Protein 5X5H (pdb70)

Organism: Corynebacterium glutamicum (strain ATCC 13032 / DSM 20300 / JCM 1318 / BCRC 11384 / CCUG 27702 / LMG 3730 / NBRC 12168 / NCIMB 10025 / NRRL B-2784 / 534) (NCBI:txid196627)

Nearest PDB structures (foldseek):
  5x5h-assembly1_A  TM=1.003E+00  e=2.210E-83  Corynebacterium glutamicum ATCC 13032
  3qhx-assembly1_D  TM=9.881E-01  e=3.222E-62  Mycobacterium ulcerans Agy99
  8sf4-assembly1_A  TM=9.963E-01  e=3.749E-61  Thermobifida fusca
  3qi6-assembly1_A  TM=9.910E-01  e=4.467E-61  Mycobacterium ulcerans Agy99
  3qi6-assembly1_D  TM=9.933E-01  e=1.437E-60  Mycobacterium ulcerans Agy99

Structure (mmCIF, N/CA/C/O backbone):
data_5X5H
#
_entry.id   5X5H
#
_cell.length_a   58.574
_cell.length_b   149.851
_cell.length_c   161.858
_cell.angle_alpha   90.000
_cell.angle_beta   90.000
_cell.angle_gamma   90.000
#
_symmetry.space_group_name_H-M   'F 2 2 2'
#
loop_
_entity.id
_entity.type
_entity.pdbx_description
1 polymer 'Cystathionine beta-lyases/cystathionine gamma-synthases'
2 non-polymer "PYRIDOXAL-5'-PHOSPHATE"
3 non-polymer GLYCEROL
4 non-polymer 'MAGNESIUM ION'
5 water water
#
loop_
_atom_site.group_PDB
_atom_site.id
_atom_site.type_symbol
_atom_site.label_atom_id
_atom_site.label_alt_id
_atom_site.label_comp_id
_atom_site.label_asym_id
_atom_site.label_entity_id
_atom_site.label_seq_id
_atom_site.pdbx_PDB_ins_code
_atom_site.Cartn_x
_atom_site.Cartn_y
_atom_site.Cartn_z
_atom_site.occupancy
_atom_site.B_iso_or_equiv
_atom_site.auth_seq_id
_atom_site.auth_comp_id
_atom_site.auth_asym_id
_atom_site.auth_atom_id
_atom_site.pdbx_PDB_model_num
ATOM 1 N N . PHE A 1 3 ? -6.937 30.339 24.221 1.00 45.46 3 PHE A N 1
ATOM 2 C CA . PHE A 1 3 ? -6.033 30.344 23.029 1.00 42.03 3 PHE A CA 1
ATOM 3 C C . PHE A 1 3 ? -6.210 29.063 22.263 1.00 41.86 3 PHE A C 1
ATOM 4 O O . PHE A 1 3 ? -6.176 27.993 22.876 1.00 43.69 3 PHE A O 1
ATOM 12 N N . ASP A 1 4 ? -6.355 29.132 20.934 1.00 35.25 4 ASP A N 1
ATOM 13 C CA . ASP A 1 4 ? -6.355 27.902 20.131 1.00 41.00 4 ASP A CA 1
ATOM 14 C C . ASP A 1 4 ? -5.071 27.773 19.311 1.00 42.80 4 ASP A C 1
ATOM 15 O O . ASP A 1 4 ? -4.901 28.531 18.380 1.00 33.75 4 ASP A O 1
ATOM 20 N N . PRO A 1 5 ? -4.201 26.782 19.655 1.00 47.63 5 PRO A N 1
ATOM 21 C CA . PRO A 1 5 ? -2.970 26.450 18.905 1.00 48.25 5 PRO A CA 1
ATOM 22 C C . PRO A 1 5 ? -3.173 26.071 17.434 1.00 47.08 5 PRO A C 1
ATOM 23 O O . PRO A 1 5 ? -2.312 26.369 16.588 1.00 45.78 5 PRO A O 1
ATOM 27 N N . ASN A 1 6 ? -4.273 25.385 17.140 1.00 41.66 6 ASN A N 1
ATOM 28 C CA . ASN A 1 6 ? -4.502 24.838 15.799 1.00 43.36 6 ASN A CA 1
ATOM 29 C C . ASN A 1 6 ? -4.829 25.927 14.780 1.00 42.57 6 ASN A C 1
ATOM 30 O O . ASN A 1 6 ? -4.854 25.673 13.548 1.00 38.33 6 ASN A O 1
ATOM 35 N N . THR A 1 7 ? -5.115 27.144 15.243 1.00 32.12 7 THR A N 1
ATOM 36 C CA . THR A 1 7 ? -5.474 28.160 14.288 1.00 30.99 7 THR A CA 1
ATOM 37 C C . THR A 1 7 ? -4.534 29.311 14.303 1.00 30.22 7 THR A C 1
ATOM 38 O O . THR A 1 7 ? -4.844 30.311 13.647 1.00 32.27 7 THR A O 1
ATOM 42 N N . GLN A 1 8 ? -3.448 29.225 15.076 1.00 23.81 8 GLN A N 1
ATOM 43 C CA . GLN A 1 8 ? -2.542 30.432 15.204 1.00 21.92 8 GLN A CA 1
ATOM 44 C C . GLN A 1 8 ? -1.182 29.967 14.891 1.00 18.98 8 GLN A C 1
ATOM 45 O O . GLN A 1 8 ? -0.871 28.777 15.084 1.00 21.18 8 GLN A O 1
ATOM 51 N N . GLY A 1 9 ? -0.337 30.903 14.510 1.00 15.54 9 GLY A N 1
ATOM 52 C CA . GLY A 1 9 ? 1.009 30.589 14.140 1.00 15.79 9 GLY A CA 1
ATOM 53 C C . GLY A 1 9 ? 1.957 30.365 15.324 1.00 14.00 9 GLY A C 1
ATOM 54 O O . GLY A 1 9 ? 1.616 30.588 16.475 1.00 14.98 9 GLY A O 1
ATOM 55 N N . PHE A 1 10 ? 3.128 29.830 15.005 1.00 13.32 10 PHE A N 1
ATOM 56 C CA . PHE A 1 10 ? 4.127 29.464 16.036 1.00 11.77 10 PHE A CA 1
ATOM 57 C C . PHE A 1 10 ? 4.591 30.669 16.841 1.00 12.29 10 PHE A C 1
ATOM 58 O O . PHE A 1 10 ? 4.666 30.551 18.074 1.00 11.73 10 PHE A O 1
ATOM 66 N N . SER A 1 11 ? 4.914 31.783 16.177 1.00 12.30 11 SER A N 1
ATOM 67 C CA . SER A 1 11 ? 5.311 32.985 16.889 1.00 12.31 11 SER A CA 1
ATOM 68 C C . SER A 1 11 ? 4.215 33.550 17.748 1.00 13.15 11 SER A C 1
ATOM 69 O O . SER A 1 11 ? 4.439 33.877 18.968 1.00 14.42 11 SER A O 1
ATOM 72 N N . THR A 1 12 ? 2.976 33.503 17.278 1.00 11.80 12 THR A N 1
ATOM 73 C CA . THR A 1 12 ? 1.823 33.868 18.085 1.00 11.10 12 THR A CA 1
ATOM 74 C C . THR A 1 12 ? 1.681 33.054 19.308 1.00 11.61 12 THR A C 1
ATOM 75 O O . THR A 1 12 ? 1.547 33.555 20.449 1.00 12.34 12 THR A O 1
ATOM 79 N N . ALA A 1 13 ? 1.724 31.720 19.135 1.00 11.26 13 ALA A N 1
ATOM 80 C CA . ALA A 1 13 ? 1.633 30.802 20.266 1.00 10.70 13 ALA A CA 1
ATOM 81 C C . ALA A 1 13 ? 2.713 30.930 21.296 1.00 10.83 13 ALA A C 1
ATOM 82 O O . ALA A 1 13 ? 2.534 30.764 22.526 1.00 11.50 13 ALA A O 1
ATOM 84 N N . SER A 1 14 ? 3.936 31.199 20.799 1.00 10.92 14 SER A N 1
ATOM 85 C CA . SER A 1 14 ? 5.096 31.314 21.701 1.00 11.32 14 SER A CA 1
ATOM 86 C C . SER A 1 14 ? 4.935 32.470 22.686 1.00 12.05 14 SER A C 1
ATOM 87 O O . SER A 1 14 ? 5.514 32.425 23.803 1.00 13.33 14 SER A O 1
ATOM 90 N N . ILE A 1 15 ? 4.132 33.471 22.316 1.00 11.30 15 ILE A N 1
ATOM 91 C CA . ILE A 1 15 ? 3.840 34.633 23.175 1.00 12.47 15 ILE A CA 1
ATOM 92 C C . ILE A 1 15 ? 2.554 34.424 23.910 1.00 13.29 15 ILE A C 1
ATOM 93 O O . ILE A 1 15 ? 2.489 34.857 25.102 1.00 16.45 15 ILE A O 1
ATOM 98 N N . HIS A 1 16 ? 1.525 33.786 23.358 1.00 11.35 16 HIS A N 1
ATOM 99 C CA . HIS A 1 16 ? 0.185 33.869 23.903 1.00 12.89 16 HIS A CA 1
ATOM 100 C C . HIS A 1 16 ? -0.406 32.571 24.332 1.00 13.59 16 HIS A C 1
ATOM 101 O O . HIS A 1 16 ? -1.455 32.580 25.004 1.00 14.43 16 HIS A O 1
ATOM 108 N N . ALA A 1 17 ? 0.233 31.414 24.127 1.00 11.53 17 ALA A N 1
ATOM 109 C CA . ALA A 1 17 ? -0.463 30.135 24.402 1.00 12.60 17 ALA A CA 1
ATOM 110 C C . ALA A 1 17 ? -0.550 29.777 25.872 1.00 14.23 17 ALA A C 1
ATOM 111 O O . ALA A 1 17 ? -1.367 28.911 26.222 1.00 17.25 17 ALA A O 1
ATOM 113 N N . GLY A 1 18 ? 0.307 30.306 26.667 1.00 13.83 18 GLY A N 1
ATOM 114 C CA . GLY A 1 18 ? 0.384 30.012 28.086 1.00 14.21 18 GLY A CA 1
ATOM 115 C C . GLY A 1 18 ? -0.338 30.897 29.055 1.00 13.71 18 GLY A C 1
ATOM 116 O O . GLY A 1 18 ? -0.655 30.440 30.177 1.00 15.12 18 GLY A O 1
ATOM 117 N N . TYR A 1 19 ? -0.518 32.082 28.682 1.00 12.93 19 TYR A N 1
ATOM 118 C CA . TYR A 1 19 ? -1.072 33.146 29.538 1.00 12.34 19 TYR A CA 1
ATOM 119 C C . TYR A 1 19 ? -1.753 34.185 28.696 1.00 12.95 19 TYR A C 1
ATOM 120 O O . TYR A 1 19 ? -1.166 34.674 27.742 1.00 14.45 19 TYR A O 1
ATOM 129 N N . GLU A 1 20 ? -2.964 34.530 29.123 1.00 13.96 20 GLU A N 1
ATOM 130 C CA . GLU A 1 20 ? -3.585 35.754 28.714 1.00 16.71 20 GLU A CA 1
ATOM 131 C C . GLU A 1 20 ? -3.810 36.675 29.916 1.00 13.40 20 GLU A C 1
ATOM 132 O O . GLU A 1 20 ? -4.018 36.145 30.987 1.00 14.52 20 GLU A O 1
ATOM 138 N N . PRO A 1 21 ? -3.759 37.989 29.654 1.00 14.47 21 PRO A N 1
ATOM 139 C CA . PRO A 1 21 ? -3.904 38.924 30.781 1.00 13.83 21 PRO A CA 1
ATOM 140 C C . PRO A 1 21 ? -5.082 38.538 31.638 1.00 15.89 21 PRO A C 1
ATOM 141 O O . PRO A 1 21 ? -6.253 38.356 31.115 1.00 16.18 21 PRO A O 1
ATOM 145 N N . ASP A 1 22 ? -4.843 38.307 32.934 1.00 14.28 22 ASP A N 1
ATOM 146 C CA . ASP A 1 22 ? -5.846 37.660 33.788 1.00 14.83 22 ASP A CA 1
ATOM 147 C C . ASP A 1 22 ? -7.069 38.574 34.064 1.00 13.58 22 ASP A C 1
ATOM 148 O O . ASP A 1 22 ? -7.110 39.754 33.749 1.00 14.51 22 ASP A O 1
ATOM 153 N N . ASP A 1 23 ? -8.036 37.938 34.734 1.00 16.84 23 ASP A N 1
ATOM 154 C CA . ASP A 1 23 ? -9.303 38.604 35.073 1.00 19.48 23 ASP A CA 1
ATOM 155 C C . ASP A 1 23 ? -9.269 39.256 36.451 1.00 21.13 23 ASP A C 1
ATOM 156 O O . ASP A 1 23 ? -10.318 39.689 36.977 1.00 22.12 23 ASP A O 1
ATOM 161 N N . TYR A 1 24 ? -8.099 39.430 37.042 1.00 15.96 24 TYR A N 1
ATOM 162 C CA . TYR A 1 24 ? -7.916 40.043 38.314 1.00 14.71 24 TYR A CA 1
ATOM 163 C C . TYR A 1 24 ? -7.300 41.371 38.061 1.00 13.65 24 TYR A C 1
ATOM 164 O O . TYR A 1 24 ? -8.029 42.370 37.919 1.00 16.84 24 TYR A O 1
ATOM 173 N N . TYR A 1 25 ? -5.952 41.498 37.904 1.00 13.11 25 TYR A N 1
ATOM 174 C CA . TYR A 1 25 ? -5.373 42.757 37.555 1.00 12.51 25 TYR A CA 1
ATOM 175 C C . TYR A 1 25 ? -5.143 43.002 36.068 1.00 12.12 25 TYR A C 1
ATOM 176 O O . TYR A 1 25 ? -4.977 44.113 35.584 1.00 12.95 25 TYR A O 1
ATOM 185 N N . GLY A 1 26 ? -5.031 41.860 35.317 1.00 12.33 26 GLY A N 1
ATOM 186 C CA . GLY A 1 26 ? -4.799 42.016 33.871 1.00 12.77 26 GLY A CA 1
ATOM 187 C C . GLY A 1 26 ? -3.331 42.289 33.469 1.00 11.39 26 GLY A C 1
ATOM 188 O O . GLY A 1 26 ? -3.052 42.890 32.405 1.00 11.71 26 GLY A O 1
ATOM 189 N N . SER A 1 27 ? -2.366 41.916 34.324 1.00 12.15 27 SER A N 1
ATOM 190 C CA . SER A 1 27 ? -0.961 42.126 33.918 1.00 10.56 27 SER A CA 1
ATOM 191 C C . SER A 1 27 ? -0.654 41.551 32.574 1.00 10.71 27 SER A C 1
ATOM 192 O O . SER A 1 27 ? -1.101 40.401 32.274 1.00 10.65 27 SER A O 1
ATOM 195 N N . ILE A 1 28 ? 0.145 42.261 31.759 1.00 10.68 28 ILE A N 1
ATOM 196 C CA . ILE A 1 28 ? 0.436 41.740 30.444 1.00 10.18 28 ILE A CA 1
ATOM 197 C C . ILE A 1 28 ? 1.191 40.416 30.434 1.00 12.19 28 ILE A C 1
ATOM 198 O O . ILE A 1 28 ? 0.939 39.598 29.560 1.00 12.91 28 ILE A O 1
ATOM 203 N N . ASN A 1 29 ? 2.003 40.180 31.430 1.00 10.98 29 ASN A N 1
ATOM 204 C CA . ASN A 1 29 ? 2.761 38.954 31.560 1.00 11.34 29 ASN A CA 1
ATOM 205 C C . ASN A 1 29 ? 2.318 38.120 32.719 1.00 10.52 29 ASN A C 1
ATOM 206 O O . ASN A 1 29 ? 1.708 38.686 33.690 1.00 10.30 29 ASN A O 1
ATOM 211 N N . THR A 1 30 ? 2.549 36.789 32.693 1.00 11.89 30 THR A N 1
ATOM 212 C CA . THR A 1 30 ? 2.198 35.983 33.844 1.00 12.21 30 THR A CA 1
ATOM 213 C C . THR A 1 30 ? 2.880 36.514 35.114 1.00 12.56 30 THR A C 1
ATOM 214 O O . THR A 1 30 ? 4.107 36.704 35.072 1.00 12.46 30 THR A O 1
ATOM 218 N N . PRO A 1 31 ? 2.176 36.741 36.156 1.00 11.88 31 PRO A N 1
ATOM 219 C CA . PRO A 1 31 ? 2.824 37.069 37.448 1.00 12.11 31 PRO A CA 1
ATOM 220 C C . PRO A 1 31 ? 3.753 35.925 37.870 1.00 11.17 31 PRO A C 1
ATOM 221 O O . PRO A 1 31 ? 3.539 34.755 37.460 1.00 11.79 31 PRO A O 1
ATOM 225 N N . ILE A 1 32 ? 4.761 36.263 38.670 1.00 10.29 32 ILE A N 1
ATOM 226 C CA . ILE A 1 32 ? 5.693 35.336 39.270 1.00 10.82 32 ILE A CA 1
ATOM 227 C C . ILE A 1 32 ? 5.124 34.953 40.621 1.00 10.00 32 ILE A C 1
ATOM 228 O O . ILE A 1 32 ? 5.161 35.826 41.560 1.00 11.43 32 ILE A O 1
ATOM 233 N N . TYR A 1 33 ? 4.521 33.773 40.766 1.00 9.94 33 TYR A N 1
ATOM 234 C CA . TYR A 1 33 ? 3.909 33.410 42.029 1.00 9.57 33 TYR A CA 1
ATOM 235 C C . TYR A 1 33 ? 4.909 32.714 42.940 1.00 9.80 33 TYR A C 1
ATOM 236 O O . TYR A 1 33 ? 4.924 31.514 43.121 1.00 10.61 33 TYR A O 1
ATOM 245 N N . ALA A 1 34 ? 5.773 33.535 43.517 1.00 10.43 34 ALA A N 1
ATOM 246 C CA . ALA A 1 34 ? 6.766 33.067 44.487 1.00 10.87 34 ALA A CA 1
ATOM 247 C C . ALA A 1 34 ? 6.238 32.846 45.876 1.00 10.32 34 ALA A C 1
ATOM 248 O O . ALA A 1 34 ? 6.381 33.655 46.796 1.00 11.49 34 ALA A O 1
ATOM 250 N N . SER A 1 35 ? 5.481 31.754 45.914 1.00 10.77 35 SER A N 1
ATOM 251 C CA . SER A 1 35 ? 4.741 31.298 47.060 1.00 10.36 35 SER A CA 1
ATOM 252 C C . SER A 1 35 ? 4.823 29.835 47.071 1.00 11.69 35 SER A C 1
ATOM 253 O O . SER A 1 35 ? 4.593 29.198 45.989 1.00 13.14 35 SER A O 1
ATOM 256 N N . THR A 1 36 ? 5.058 29.186 48.197 1.00 10.66 36 THR A N 1
ATOM 257 C CA . THR A 1 36 ? 5.059 27.707 48.248 1.00 10.26 36 THR A CA 1
ATOM 258 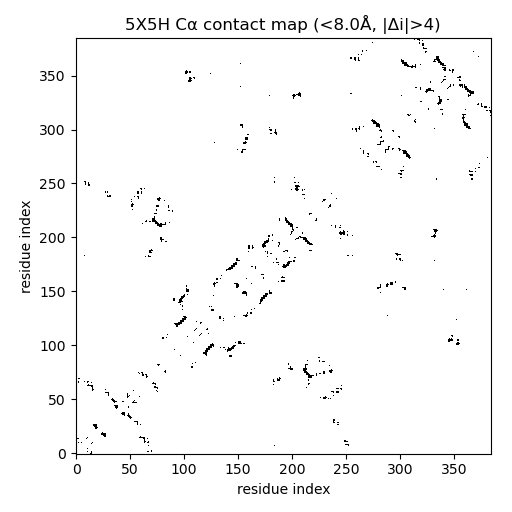C C . THR A 1 36 ? 3.658 27.181 48.442 1.00 11.62 36 THR A C 1
ATOM 259 O O . THR A 1 36 ? 3.439 25.976 48.206 1.00 13.07 36 THR A O 1
ATOM 263 N N . THR A 1 37 ? 2.738 28.003 48.949 1.00 10.45 37 THR A N 1
ATOM 264 C CA . THR A 1 37 ? 1.394 27.533 49.320 1.00 11.25 37 THR A CA 1
ATOM 265 C C . THR A 1 37 ? 0.389 28.588 48.992 1.00 12.10 37 THR A C 1
ATOM 266 O O . THR A 1 37 ? 0.682 29.788 48.729 1.00 11.84 37 THR A O 1
ATOM 270 N N . PHE A 1 38 ? -0.873 28.121 49.000 1.00 11.79 38 PHE A N 1
ATOM 271 C CA . PHE A 1 38 ? -2.023 28.920 48.610 1.00 11.95 38 PHE A CA 1
ATOM 272 C C . PHE A 1 38 ? -3.151 28.736 49.612 1.00 12.25 38 PHE A C 1
ATOM 273 O O . PHE A 1 38 ? -3.387 27.605 50.083 1.00 14.40 38 PHE A O 1
ATOM 281 N N . ALA A 1 39 ? -3.773 29.827 49.998 1.00 12.45 39 ALA A N 1
ATOM 282 C CA . ALA A 1 39 ? -4.851 29.750 50.951 1.00 12.12 39 ALA A CA 1
ATOM 283 C C . ALA A 1 39 ? -5.987 28.907 50.322 1.00 13.80 39 ALA A C 1
ATOM 284 O O . ALA A 1 39 ? -6.297 29.037 49.147 1.00 13.86 39 ALA A O 1
ATOM 286 N N . GLN A 1 40 ? -6.659 28.100 51.176 1.00 13.51 40 GLN A N 1
ATOM 287 C CA . GLN A 1 40 ? -7.864 27.358 50.775 1.00 13.79 40 GLN A CA 1
ATOM 288 C C . GLN A 1 40 ? -9.084 27.980 51.357 1.00 15.96 40 GLN A C 1
ATOM 289 O O . GLN A 1 40 ? -9.026 28.587 52.418 1.00 18.70 40 GLN A O 1
ATOM 295 N N . ASN A 1 41 ? -10.218 27.720 50.741 1.00 16.85 41 ASN A N 1
ATOM 296 C CA . ASN A 1 41 ? -11.476 28.292 51.247 1.00 20.99 41 ASN A CA 1
ATOM 297 C C . ASN A 1 41 ? -12.039 27.361 52.353 1.00 18.34 41 ASN A C 1
ATOM 298 O O . ASN A 1 41 ? -12.739 27.892 53.226 1.00 23.92 41 ASN A O 1
ATOM 303 N N . ALA A 1 42 ? -11.756 26.092 52.376 1.00 19.48 42 ALA A N 1
ATOM 304 C CA . ALA A 1 42 ? -12.056 25.138 53.450 1.00 19.19 42 ALA A CA 1
ATOM 305 C C . ALA A 1 42 ? -11.111 23.967 53.292 1.00 20.06 42 ALA A C 1
ATOM 306 O O . ALA A 1 42 ? -10.408 23.932 52.248 1.00 20.49 42 ALA A O 1
ATOM 308 N N . PRO A 1 43 ? -10.982 22.993 54.200 1.00 19.06 43 PRO A N 1
ATOM 309 C CA . PRO A 1 43 ? -10.028 22.004 54.067 1.00 22.83 43 PRO A CA 1
ATOM 310 C C . PRO A 1 43 ? -10.172 21.224 52.781 1.00 25.05 43 PRO A C 1
ATOM 311 O O . PRO A 1 43 ? -11.237 20.634 52.559 1.00 23.12 43 PRO A O 1
ATOM 315 N N . ASN A 1 44 ? -9.084 21.168 52.024 1.00 23.00 44 ASN A N 1
ATOM 316 C CA . ASN A 1 44 ? -8.980 20.592 50.682 1.00 24.08 44 ASN A CA 1
ATOM 317 C C . ASN A 1 44 ? -10.047 21.103 49.692 1.00 23.60 44 ASN A C 1
ATOM 318 O O . ASN A 1 44 ? -10.465 20.379 48.779 1.00 28.22 44 ASN A O 1
ATOM 323 N N . GLU A 1 45 ? -10.510 22.328 49.818 1.00 21.76 45 GLU A N 1
ATOM 324 C CA . GLU A 1 45 ? -11.321 23.093 48.861 1.00 23.02 45 GLU A CA 1
ATOM 325 C C . GLU A 1 45 ? -10.479 24.317 48.379 1.00 21.26 45 GLU A C 1
ATOM 326 O O . GLU A 1 45 ? -10.433 25.367 48.990 1.00 20.56 45 GLU A O 1
ATOM 332 N N . LEU A 1 46 ? -9.896 24.113 47.193 1.00 17.70 46 LEU A N 1
ATOM 333 C CA . LEU A 1 46 ? -8.920 25.053 46.689 1.00 16.69 46 LEU A CA 1
ATOM 334 C C . LEU A 1 46 ? -9.571 26.278 46.176 1.00 18.93 46 LEU A C 1
ATOM 335 O O . LEU A 1 46 ? -10.681 26.311 45.614 1.00 20.06 46 LEU A O 1
ATOM 340 N N . ARG A 1 47 ? -8.905 27.410 46.233 1.00 16.65 47 ARG A N 1
ATOM 341 C CA . ARG A 1 47 ? -9.453 28.661 45.763 1.00 18.36 47 ARG A CA 1
ATOM 342 C C . ARG A 1 47 ? -9.586 28.716 44.218 1.00 17.46 47 ARG A C 1
ATOM 343 O O . ARG A 1 47 ? -10.629 29.125 43.673 1.00 20.92 47 ARG A O 1
ATOM 351 N N . LYS A 1 48 ? -8.506 28.314 43.531 1.00 17.11 48 LYS A N 1
ATOM 352 C CA . LYS A 1 48 ? -8.516 28.326 42.064 1.00 16.39 48 LYS A CA 1
ATOM 353 C C . LYS A 1 48 ? -7.493 27.268 41.527 1.00 14.94 48 LYS A C 1
ATOM 354 O O . LYS A 1 48 ? -6.662 27.588 40.673 1.00 18.45 48 LYS A O 1
ATOM 360 N N . GLY A 1 49 ? -7.576 26.066 42.068 1.00 15.42 49 GLY A N 1
ATOM 361 C CA . GLY A 1 49 ? -6.816 24.963 41.584 1.00 14.99 49 GLY A CA 1
ATOM 362 C C . GLY A 1 49 ? -5.474 24.695 42.085 1.00 15.91 49 GLY A C 1
ATOM 363 O O . GLY A 1 49 ? -4.882 23.720 41.620 1.00 17.60 49 GLY A O 1
ATOM 364 N N . TYR A 1 50 ? -4.967 25.607 42.935 1.00 15.88 50 TYR A N 1
ATOM 365 C CA . TYR A 1 50 ? -3.592 25.467 43.412 1.00 15.35 50 TYR A CA 1
ATOM 366 C C . TYR A 1 50 ? -3.556 25.313 44.914 1.00 15.11 50 TYR A C 1
ATOM 367 O O . TYR A 1 50 ? -4.400 25.933 45.598 1.00 15.44 50 TYR A O 1
ATOM 376 N N . GLU A 1 51 ? -2.607 24.553 45.430 1.00 13.29 51 GLU A N 1
ATOM 377 C CA . GLU A 1 51 ? -2.454 24.234 46.841 1.00 15.50 51 GLU A CA 1
ATOM 378 C C . GLU A 1 51 ? -1.010 24.371 47.317 1.00 14.16 51 GLU A C 1
ATOM 379 O O . GLU A 1 51 ? -0.783 24.809 48.466 1.00 13.79 51 GLU A O 1
ATOM 385 N N . TYR A 1 52 ? -0.026 23.801 46.570 1.00 14.01 52 TYR A N 1
ATOM 386 C CA . TYR A 1 52 ? 1.325 23.706 47.102 1.00 14.38 52 TYR A CA 1
ATOM 387 C C . TYR A 1 52 ? 2.194 23.660 45.859 1.00 14.11 52 TYR A C 1
ATOM 388 O O . TYR A 1 52 ? 1.920 22.883 44.932 1.00 14.38 52 TYR A O 1
ATOM 397 N N . THR A 1 53 ? 3.265 24.496 45.773 1.00 11.51 53 THR A N 1
ATOM 398 C CA . THR A 1 53 ? 3.972 24.662 44.490 1.00 12.23 53 THR A CA 1
ATOM 399 C C . THR A 1 53 ? 4.601 23.394 43.942 1.00 13.06 53 THR A C 1
ATOM 400 O O . THR A 1 53 ? 4.605 23.220 42.752 1.00 13.33 53 THR A O 1
ATOM 404 N N . ARG A 1 54 ? 5.070 22.479 44.788 1.00 14.04 54 ARG A N 1
ATOM 405 C CA . ARG A 1 54 ? 5.585 21.217 44.246 1.00 13.98 54 ARG A CA 1
ATOM 406 C C . ARG A 1 54 ? 4.527 20.417 43.517 1.00 16.69 54 ARG A C 1
ATOM 407 O O . ARG A 1 54 ? 4.812 19.728 42.522 1.00 16.41 54 ARG A O 1
ATOM 415 N N . VAL A 1 55 ? 3.256 20.544 43.887 1.00 14.91 55 VAL A N 1
ATOM 416 C CA . VAL A 1 55 ? 2.144 19.904 43.170 1.00 17.17 55 VAL A CA 1
ATOM 417 C C . VAL A 1 55 ? 1.583 20.676 42.012 1.00 18.75 55 VAL A C 1
ATOM 418 O O . VAL A 1 55 ? 0.816 20.165 41.186 1.00 25.88 55 VAL A O 1
ATOM 422 N N . GLY A 1 56 ? 1.813 21.990 41.945 1.00 13.59 56 GLY A N 1
ATOM 423 C CA . GLY A 1 56 ? 1.383 22.859 40.873 1.00 14.65 56 GLY A CA 1
ATOM 424 C C . GLY A 1 56 ? 1.557 24.313 41.194 1.00 14.00 56 GLY A C 1
ATOM 425 O O . GLY A 1 56 ? 1.261 24.704 42.339 1.00 13.12 56 GLY A O 1
ATOM 426 N N . ASN A 1 57 ? 1.941 25.151 40.212 1.00 12.62 57 ASN A N 1
ATOM 427 C CA . ASN A 1 57 ? 1.958 26.625 40.400 1.00 11.43 57 ASN A CA 1
ATOM 428 C C . ASN A 1 57 ? 1.599 27.264 39.105 1.00 12.27 57 ASN A C 1
ATOM 429 O O . ASN A 1 57 ? 2.131 26.833 38.046 1.00 11.87 57 ASN A O 1
ATOM 434 N N . PRO A 1 58 ? 0.845 28.363 39.070 1.00 11.93 58 PRO A N 1
ATOM 435 C CA . PRO A 1 58 ? 0.420 28.957 37.803 1.00 12.92 58 PRO A CA 1
ATOM 436 C C . PRO A 1 58 ? 1.529 29.422 36.900 1.00 12.01 58 PRO A C 1
ATOM 437 O O . PRO A 1 58 ? 1.385 29.470 35.654 1.00 13.27 58 PRO A O 1
ATOM 441 N N . THR A 1 59 ? 2.618 29.933 37.471 1.00 10.58 59 THR A N 1
ATOM 442 C CA . THR A 1 59 ? 3.732 30.446 36.671 1.00 10.48 59 THR A CA 1
ATOM 443 C C . THR A 1 59 ? 4.396 29.299 35.912 1.00 11.20 59 THR A C 1
ATOM 444 O O . THR A 1 59 ? 4.719 29.437 34.742 1.00 10.95 59 THR A O 1
ATOM 448 N N . ILE A 1 60 ? 4.486 28.152 36.546 1.00 10.35 60 ILE A N 1
ATOM 449 C CA . ILE A 1 60 ? 5.069 26.922 35.906 1.00 10.76 60 ILE A CA 1
ATOM 450 C C . ILE A 1 60 ? 4.082 26.401 34.887 1.00 11.57 60 ILE A C 1
ATOM 451 O O . ILE A 1 60 ? 4.463 26.071 33.733 1.00 11.64 60 ILE A O 1
ATOM 456 N N . VAL A 1 61 ? 2.810 26.341 35.191 1.00 12.87 61 VAL A N 1
ATOM 457 C CA . VAL A 1 61 ? 1.792 25.826 34.243 1.00 11.92 61 VAL A CA 1
ATOM 458 C C . VAL A 1 61 ? 1.730 26.692 32.999 1.00 13.60 61 VAL A C 1
ATOM 459 O O . VAL A 1 61 ? 1.587 26.178 31.877 1.00 12.73 61 VAL A O 1
ATOM 463 N N . ALA A 1 62 ? 1.952 27.997 33.107 1.00 11.41 62 ALA A N 1
ATOM 464 C CA . ALA A 1 62 ? 2.010 28.861 31.909 1.00 11.38 62 ALA A CA 1
ATOM 465 C C . ALA A 1 62 ? 3.073 28.408 30.934 1.00 11.11 62 ALA A C 1
ATOM 466 O O . ALA A 1 62 ? 2.842 28.304 29.704 1.00 11.86 62 ALA A O 1
ATOM 468 N N . LEU A 1 63 ? 4.252 28.131 31.466 1.00 10.75 63 LEU A N 1
ATOM 469 C CA . LEU A 1 63 ? 5.342 27.584 30.635 1.00 11.74 63 LEU A CA 1
ATOM 470 C C . LEU A 1 63 ? 5.007 26.257 29.972 1.00 11.60 63 LEU A C 1
ATOM 471 O O . LEU A 1 63 ? 5.163 26.086 28.729 1.00 10.88 63 LEU A O 1
ATOM 476 N N . GLU A 1 64 ? 4.493 25.357 30.779 1.00 10.97 64 GLU A N 1
ATOM 477 C CA . GLU A 1 64 ? 4.093 24.023 30.321 1.00 11.50 64 GLU A CA 1
ATOM 478 C C . GLU A 1 64 ? 3.123 24.064 29.198 1.00 12.32 64 GLU A C 1
ATOM 479 O O . GLU A 1 64 ? 3.250 23.404 28.132 1.00 12.80 64 GLU A O 1
ATOM 485 N N . GLN A 1 65 ? 2.107 24.922 29.305 1.00 11.76 65 GLN A N 1
ATOM 486 C CA . GLN A 1 65 ? 1.069 25.034 28.293 1.00 11.88 65 GLN A CA 1
ATOM 487 C C . GLN A 1 65 ? 1.585 25.629 27.028 1.00 12.53 65 GLN A C 1
ATOM 488 O O . GLN A 1 65 ? 1.132 25.324 25.927 1.00 13.11 65 GLN A O 1
ATOM 494 N N . THR A 1 66 ? 2.560 26.534 27.107 1.00 10.49 66 THR A N 1
ATOM 495 C CA . THR A 1 66 ? 3.150 27.185 25.984 1.00 12.32 66 THR A CA 1
ATOM 496 C C . THR A 1 66 ? 3.920 26.127 25.177 1.00 12.44 66 THR A C 1
ATOM 497 O O . THR A 1 66 ? 3.754 25.985 23.979 1.00 11.99 66 THR A O 1
ATOM 501 N N . VAL A 1 67 ? 4.875 25.435 25.793 1.00 11.67 67 VAL A N 1
ATOM 502 C CA . VAL A 1 67 ? 5.636 24.433 25.048 1.00 11.44 67 VAL A CA 1
ATOM 503 C C . VAL A 1 67 ? 4.739 23.297 24.488 1.00 12.30 67 VAL A C 1
ATOM 504 O O . VAL A 1 67 ? 4.961 22.844 23.344 1.00 12.70 67 VAL A O 1
ATOM 508 N N . ALA A 1 68 ? 3.760 22.882 25.260 1.00 11.20 68 ALA A N 1
ATOM 509 C CA . ALA A 1 68 ? 2.819 21.891 24.749 1.00 12.56 68 ALA A CA 1
ATOM 510 C C . ALA A 1 68 ? 2.216 22.435 23.435 1.00 13.71 68 ALA A C 1
ATOM 511 O O . ALA A 1 68 ? 2.174 21.703 22.373 1.00 13.48 68 ALA A O 1
ATOM 513 N N . ALA A 1 69 ? 1.710 23.656 23.401 1.00 11.66 69 ALA A N 1
ATOM 514 C CA . ALA A 1 69 ? 1.065 24.182 22.205 1.00 11.85 69 ALA A CA 1
ATOM 515 C C . ALA A 1 69 ? 2.020 24.190 21.055 1.00 11.52 69 ALA A C 1
ATOM 516 O O . ALA A 1 69 ? 1.654 23.859 19.885 1.00 13.60 69 ALA A O 1
ATOM 518 N N . LEU A 1 70 ? 3.310 24.524 21.267 1.00 11.30 70 LEU A N 1
ATOM 519 C CA . LEU A 1 70 ? 4.326 24.637 20.187 1.00 11.70 70 LEU A CA 1
ATOM 520 C C . LEU A 1 70 ? 4.649 23.261 19.613 1.00 12.17 70 LEU A C 1
ATOM 521 O O . LEU A 1 70 ? 5.161 23.276 18.481 1.00 14.38 70 LEU A O 1
ATOM 526 N N . GLU A 1 71 ? 4.391 22.193 20.346 1.00 12.49 71 GLU A N 1
ATOM 527 C CA . GLU A 1 71 ? 4.612 20.801 19.868 1.00 12.70 71 GLU A CA 1
ATOM 528 C C . GLU A 1 71 ? 3.388 20.140 19.312 1.00 13.77 71 GLU A C 1
ATOM 529 O O . GLU A 1 71 ? 3.428 18.987 18.948 1.00 15.65 71 GLU A O 1
ATOM 535 N N . GLY A 1 72 ? 2.271 20.873 19.291 1.00 13.27 72 GLY A N 1
ATOM 536 C CA . GLY A 1 72 ? 1.040 20.228 18.896 1.00 15.85 72 GLY A CA 1
ATOM 537 C C . GLY A 1 72 ? 0.521 19.244 19.889 1.00 16.75 72 GLY A C 1
ATOM 538 O O . GLY A 1 72 ? -0.093 18.176 19.577 1.00 18.60 72 GLY A O 1
ATOM 539 N N . ALA A 1 73 ? 0.809 19.449 21.184 1.00 14.57 73 ALA A N 1
ATOM 540 C CA . ALA A 1 73 ? 0.517 18.597 22.290 1.00 14.54 73 ALA A CA 1
ATOM 541 C C . ALA A 1 73 ? -0.610 19.141 23.178 1.00 14.41 73 ALA A C 1
ATOM 542 O O . ALA A 1 73 ? -0.586 20.381 23.432 1.00 15.97 73 ALA A O 1
ATOM 544 N N . LYS A 1 74 ? -1.468 18.311 23.697 1.00 17.22 74 LYS A N 1
ATOM 545 C CA . LYS A 1 74 ? -2.442 18.768 24.699 1.00 16.42 74 LYS A CA 1
ATOM 546 C C . LYS A 1 74 ? -1.795 18.961 26.062 1.00 15.52 74 LYS A C 1
ATOM 547 O O . LYS A 1 74 ? -2.193 19.842 26.836 1.00 18.51 74 LYS A O 1
ATOM 553 N N . TYR A 1 75 ? -0.705 18.248 26.330 1.00 13.78 75 TYR A N 1
ATOM 554 C CA . TYR A 1 75 ? -0.163 18.181 27.737 1.00 13.68 75 TYR A CA 1
ATOM 555 C C . TYR A 1 75 ? 1.328 18.444 27.748 1.00 13.83 75 TYR A C 1
ATOM 556 O O . TYR A 1 75 ? 2.101 17.977 26.875 1.00 14.06 75 TYR A O 1
ATOM 565 N N . GLY A 1 76 ? 1.772 19.081 28.814 1.00 13.00 76 GLY A N 1
ATOM 566 C CA . GLY A 1 76 ? 3.128 19.393 29.081 1.00 12.96 76 GLY A CA 1
ATOM 567 C C . GLY A 1 76 ? 3.427 19.458 30.547 1.00 11.96 76 GLY A C 1
ATOM 568 O O . GLY A 1 76 ? 2.628 19.952 31.328 1.00 11.99 76 GLY A O 1
ATOM 569 N N . ARG A 1 77 ? 4.618 19.002 30.988 1.00 11.44 77 ARG A N 1
ATOM 570 C CA . ARG A 1 77 ? 5.031 19.128 32.364 1.00 11.07 77 ARG A CA 1
ATOM 571 C C . ARG A 1 77 ? 6.499 19.462 32.446 1.00 12.65 77 ARG A C 1
ATOM 572 O O . ARG A 1 77 ? 7.306 18.871 31.675 1.00 12.10 77 ARG A O 1
ATOM 580 N N . ALA A 1 78 ? 6.867 20.408 33.319 1.00 10.66 78 ALA A N 1
ATOM 581 C CA . ALA A 1 78 ? 8.202 20.941 33.466 1.00 11.68 78 ALA A CA 1
ATOM 582 C C . ALA A 1 78 ? 8.896 20.418 34.653 1.00 10.63 78 ALA A C 1
ATOM 583 O O . ALA A 1 78 ? 8.368 20.044 35.693 1.00 11.54 78 ALA A O 1
ATOM 585 N N . PHE A 1 79 ? 10.236 20.367 34.522 1.00 10.68 79 PHE A N 1
ATOM 586 C CA . PHE A 1 79 ? 11.140 19.788 35.464 1.00 10.62 79 PHE A CA 1
ATOM 587 C C . PHE A 1 79 ? 12.399 20.677 35.657 1.00 10.46 79 PHE A C 1
ATOM 588 O O . PHE A 1 79 ? 12.674 21.519 34.807 1.00 11.75 79 PHE A O 1
ATOM 596 N N . SER A 1 80 ? 13.181 20.360 36.704 1.00 10.84 80 SER A N 1
ATOM 597 C CA . SER A 1 80 ? 14.311 21.163 37.067 1.00 11.90 80 SER A CA 1
ATOM 598 C C . SER A 1 80 ? 15.440 21.152 36.002 1.00 12.36 80 SER A C 1
ATOM 599 O O . SER A 1 80 ? 16.308 22.035 36.062 1.00 11.95 80 SER A O 1
ATOM 602 N N . SER A 1 81 ? 15.504 20.126 35.137 1.00 10.77 81 SER A N 1
ATOM 603 C CA . SER A 1 81 ? 16.572 20.021 34.127 1.00 10.26 81 SER A CA 1
ATOM 604 C C . SER A 1 81 ? 16.057 19.051 33.102 1.00 10.28 81 SER A C 1
ATOM 605 O O . SER A 1 81 ? 15.134 18.270 33.298 1.00 10.90 81 SER A O 1
ATOM 608 N N . GLY A 1 82 ? 16.720 19.065 31.951 1.00 9.84 82 GLY A N 1
ATOM 609 C CA . GLY A 1 82 ? 16.527 18.032 30.909 1.00 10.36 82 GLY A CA 1
ATOM 610 C C . GLY A 1 82 ? 16.801 16.635 31.452 1.00 10.24 82 GLY A C 1
ATOM 611 O O . GLY A 1 82 ? 16.002 15.680 31.207 1.00 11.16 82 GLY A O 1
ATOM 612 N N . MET A 1 83 ? 17.879 16.479 32.202 1.00 10.71 83 MET A N 1
ATOM 613 C CA . MET A 1 83 ? 18.145 15.219 32.829 1.00 10.70 83 MET A CA 1
ATOM 614 C C . MET A 1 83 ? 17.114 14.756 33.761 1.00 12.66 83 MET A C 1
ATOM 615 O O . MET A 1 83 ? 16.742 13.577 33.818 1.00 11.61 83 MET A O 1
ATOM 620 N N . ALA A 1 84 ? 16.542 15.651 34.573 1.00 11.32 84 ALA A N 1
ATOM 621 C CA . ALA A 1 84 ? 15.514 15.193 35.529 1.00 9.98 84 ALA A CA 1
ATOM 622 C C . ALA A 1 84 ? 14.263 14.812 34.825 1.00 10.80 84 ALA A C 1
ATOM 623 O O . ALA A 1 84 ? 13.539 13.861 35.218 1.00 11.54 84 ALA A O 1
ATOM 625 N N . ALA A 1 85 ? 13.915 15.518 33.735 1.00 10.73 85 ALA A N 1
ATOM 626 C CA . ALA A 1 85 ? 12.759 15.175 32.895 1.00 10.66 85 ALA A CA 1
ATOM 627 C C . ALA A 1 85 ? 12.963 13.767 32.304 1.00 11.03 85 ALA A C 1
ATOM 628 O O . ALA A 1 85 ? 12.042 12.963 32.202 1.00 12.80 85 ALA A O 1
ATOM 630 N N . THR A 1 86 ? 14.199 13.492 31.845 1.00 10.76 86 THR A N 1
ATOM 631 C CA . THR A 1 86 ? 14.540 12.165 31.244 1.00 11.55 86 THR A CA 1
ATOM 632 C C . THR A 1 86 ? 14.365 11.113 32.337 1.00 12.40 86 THR A C 1
ATOM 633 O O . THR A 1 86 ? 13.751 10.055 32.088 1.00 12.76 86 THR A O 1
ATOM 637 N N . ASP A 1 87 ? 14.886 11.336 33.516 1.00 11.67 87 ASP A N 1
ATOM 638 C CA . ASP A 1 87 ? 14.770 10.381 34.590 1.00 11.68 87 ASP A CA 1
ATOM 639 C C . ASP A 1 87 ? 13.335 10.063 34.939 1.00 12.47 87 ASP A C 1
AT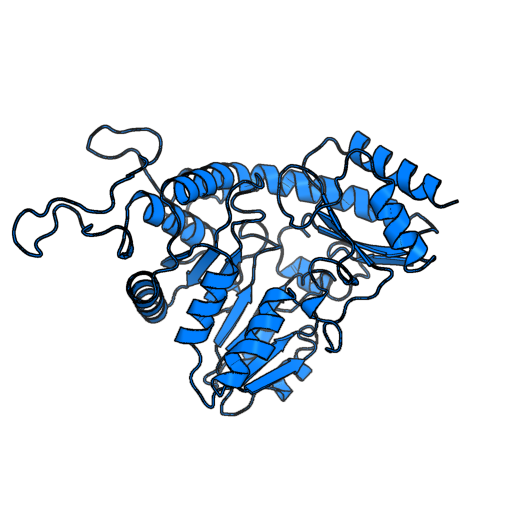OM 640 O O . ASP A 1 87 ? 12.941 8.900 35.099 1.00 12.83 87 ASP A O 1
ATOM 645 N N . ILE A 1 88 ? 12.504 11.075 35.035 1.00 11.61 88 ILE A N 1
ATOM 646 C CA . ILE A 1 88 ? 11.070 10.870 35.312 1.00 11.85 88 ILE A CA 1
ATOM 647 C C . ILE A 1 88 ? 10.431 10.096 34.196 1.00 12.72 88 ILE A C 1
ATOM 648 O O . ILE A 1 88 ? 9.663 9.136 34.488 1.00 13.32 88 ILE A O 1
ATOM 653 N N . LEU A 1 89 ? 10.688 10.408 32.923 1.00 12.57 89 LEU A N 1
ATOM 654 C CA . LEU A 1 89 ? 10.045 9.680 31.851 1.00 14.86 89 LEU A CA 1
ATOM 655 C C . LEU A 1 89 ? 10.503 8.236 31.881 1.00 14.42 89 LEU A C 1
ATOM 656 O O . LEU A 1 89 ? 9.688 7.281 31.730 1.00 15.65 89 LEU A O 1
ATOM 661 N N . PHE A 1 90 ? 11.758 7.943 32.155 1.00 13.65 90 PHE A N 1
ATOM 662 C CA . PHE A 1 90 ? 12.288 6.615 32.276 1.00 14.20 90 PHE A CA 1
ATOM 663 C C . PHE A 1 90 ? 11.500 5.853 33.365 1.00 14.68 90 PHE A C 1
ATOM 664 O O . PHE A 1 90 ? 11.166 4.650 33.240 1.00 16.20 90 PHE A O 1
ATOM 672 N N . ARG A 1 91 ? 11.274 6.486 34.526 1.00 13.03 91 ARG A N 1
ATOM 673 C CA . ARG A 1 91 ? 10.647 5.839 35.666 1.00 14.22 91 ARG A CA 1
ATOM 674 C C . ARG A 1 91 ? 9.223 5.578 35.424 1.00 15.15 91 ARG A C 1
ATOM 675 O O . ARG A 1 91 ? 8.702 4.686 36.121 1.00 17.29 91 ARG A O 1
ATOM 683 N N . ILE A 1 92 ? 8.561 6.327 34.594 1.00 13.52 92 ILE A N 1
ATOM 684 C CA . ILE A 1 92 ? 7.159 6.081 34.234 1.00 14.01 92 ILE A CA 1
ATOM 685 C C . ILE A 1 92 ? 7.069 4.880 33.262 1.00 16.58 92 ILE A C 1
ATOM 686 O O . ILE A 1 92 ? 6.267 3.973 33.418 1.00 16.27 92 ILE A O 1
ATOM 691 N N . ILE A 1 93 ? 7.931 4.873 32.249 1.00 13.44 93 ILE A N 1
ATOM 692 C CA . ILE A 1 93 ? 7.802 3.934 31.139 1.00 13.73 93 ILE A CA 1
ATOM 693 C C . ILE A 1 93 ? 8.421 2.601 31.519 1.00 15.51 93 ILE A C 1
ATOM 694 O O . ILE A 1 93 ? 7.901 1.564 31.004 1.00 16.40 93 ILE A O 1
ATOM 699 N N . LEU A 1 94 ? 9.452 2.564 32.298 1.00 13.95 94 LEU A N 1
ATOM 700 C CA . LEU A 1 94 ? 10.236 1.338 32.559 1.00 14.07 94 LEU A CA 1
ATOM 701 C C . LEU A 1 94 ? 9.993 0.909 34.012 1.00 15.80 94 LEU A C 1
ATOM 702 O O . LEU A 1 94 ? 9.706 1.734 34.939 1.00 16.22 94 LEU A O 1
ATOM 707 N N . LYS A 1 95 ? 10.185 -0.388 34.226 1.00 15.80 95 LYS A N 1
ATOM 708 C CA . LYS A 1 95 ? 10.339 -1.060 35.509 1.00 15.49 95 LYS A CA 1
ATOM 709 C C . LYS A 1 95 ? 11.401 -2.117 35.444 1.00 17.37 95 LYS A C 1
ATOM 710 O O . LYS A 1 95 ? 11.844 -2.422 34.310 1.00 17.22 95 LYS A O 1
ATOM 716 N N . PRO A 1 96 ? 11.844 -2.673 36.573 1.00 18.11 96 PRO A N 1
ATOM 717 C CA . PRO A 1 96 ? 12.795 -3.825 36.488 1.00 18.31 96 PRO A CA 1
ATOM 718 C C . PRO A 1 96 ? 12.295 -4.903 35.519 1.00 17.35 96 PRO A C 1
ATOM 719 O O . PRO A 1 96 ? 11.107 -5.177 35.412 1.00 19.09 96 PRO A O 1
ATOM 723 N N . GLY A 1 97 ? 13.279 -5.341 34.723 1.00 16.41 97 GLY A N 1
ATOM 724 C CA . GLY A 1 97 ? 12.972 -6.337 33.713 1.00 18.97 97 GLY A CA 1
ATOM 725 C C . GLY A 1 97 ? 12.646 -5.809 32.335 1.00 18.90 97 GLY A C 1
ATOM 726 O O . GLY A 1 97 ? 12.424 -6.594 31.383 1.00 21.51 97 GLY A O 1
ATOM 727 N N . ASP A 1 98 ? 12.428 -4.505 32.142 1.00 16.21 98 ASP A N 1
ATOM 728 C CA . ASP A 1 98 ? 12.118 -3.930 30.875 1.00 15.08 98 ASP A CA 1
ATOM 729 C C . ASP A 1 98 ? 13.439 -3.526 30.135 1.00 15.98 98 ASP A C 1
ATOM 730 O O . ASP A 1 98 ? 14.481 -3.553 30.702 1.00 17.54 98 ASP A O 1
ATOM 735 N N . HIS A 1 99 ? 13.301 -3.261 28.883 1.00 15.12 99 HIS A N 1
ATOM 736 C CA . HIS A 1 99 ? 14.383 -2.936 27.975 1.00 14.74 99 HIS A CA 1
ATOM 737 C C . HIS A 1 99 ? 14.173 -1.692 27.202 1.00 13.31 99 HIS A C 1
ATOM 738 O O . HIS A 1 99 ? 13.064 -1.330 26.819 1.00 14.69 99 HIS A O 1
ATOM 745 N N . ILE A 1 100 ? 15.262 -0.992 26.970 1.00 14.29 100 ILE A N 1
ATOM 746 C CA . ILE A 1 100 ? 15.354 0.206 26.124 1.00 15.60 100 ILE A CA 1
ATOM 747 C C . ILE A 1 100 ? 16.215 -0.001 24.846 1.00 14.32 100 ILE A C 1
ATOM 748 O O . ILE A 1 100 ? 17.347 -0.590 25.006 1.00 15.52 100 ILE A O 1
ATOM 753 N N . VAL A 1 101 ? 15.792 0.483 23.732 1.00 15.11 101 VAL A N 1
ATOM 754 C CA . VAL A 1 101 ? 16.610 0.618 22.526 1.00 15.12 101 VAL A CA 1
ATOM 755 C C . VAL A 1 101 ? 17.065 2.091 22.495 1.00 14.82 101 VAL A C 1
ATOM 756 O O . VAL A 1 101 ? 16.193 3.009 22.526 1.00 15.49 101 VAL A O 1
ATOM 760 N N . LEU A 1 102 ? 18.374 2.335 22.438 1.00 15.81 102 LEU A N 1
ATOM 761 C CA . LEU A 1 102 ? 19.018 3.637 22.430 1.00 19.45 102 LEU A CA 1
ATOM 762 C C . LEU A 1 102 ? 19.906 3.760 21.231 1.00 20.80 102 LEU A C 1
ATOM 763 O O . LEU A 1 102 ? 20.418 2.778 20.718 1.00 19.64 102 LEU A O 1
ATOM 768 N N . GLY A 1 103 ? 20.101 4.991 20.740 1.00 20.51 103 GLY A N 1
ATOM 769 C CA . GLY A 1 103 ? 21.010 5.211 19.663 1.00 21.02 103 GLY A CA 1
ATOM 770 C C . GLY A 1 103 ? 22.464 5.231 20.030 1.00 23.30 103 GLY A C 1
ATOM 771 O O . GLY A 1 103 ? 22.868 5.190 21.192 1.00 21.57 103 GLY A O 1
ATOM 772 N N . ASN A 1 104 ? 23.294 5.238 18.941 1.00 28.20 104 ASN A N 1
ATOM 773 C CA . ASN A 1 104 ? 24.770 5.218 19.056 1.00 28.11 104 ASN A CA 1
ATOM 774 C C . ASN A 1 104 ? 25.425 6.559 19.037 1.00 26.50 104 ASN A C 1
ATOM 775 O O . ASN A 1 104 ? 26.656 6.652 18.778 1.00 24.33 104 ASN A O 1
ATOM 780 N N . ASP A 1 105 ? 24.648 7.635 19.111 1.00 25.71 105 ASP A N 1
ATOM 781 C CA . ASP A 1 105 ? 25.215 8.979 19.231 1.00 26.56 105 ASP A CA 1
ATOM 782 C C . ASP A 1 105 ? 24.213 9.725 20.043 1.00 21.29 105 ASP A C 1
ATOM 783 O O . ASP A 1 105 ? 23.034 9.816 19.591 1.00 24.09 105 ASP A O 1
ATOM 788 N N . ALA A 1 106 ? 24.597 10.205 21.195 1.00 22.93 106 ALA A N 1
ATOM 789 C CA . ALA A 1 106 ? 23.551 10.722 22.125 1.00 25.87 106 ALA A CA 1
ATOM 790 C C . ALA A 1 106 ? 24.218 11.456 23.204 1.00 27.07 106 ALA A C 1
ATOM 791 O O . ALA A 1 106 ? 25.437 11.257 23.482 1.00 24.85 106 ALA A O 1
ATOM 793 N N . TYR A 1 107 ? 23.460 12.298 23.867 1.00 21.36 107 TYR A N 1
ATOM 794 C CA . TYR A 1 107 ? 23.961 13.059 24.886 1.00 20.75 107 TYR A CA 1
ATOM 795 C C . TYR A 1 107 ? 24.517 12.041 25.947 1.00 18.52 107 TYR A C 1
ATOM 796 O O . TYR A 1 107 ? 23.868 11.049 26.389 1.00 19.31 107 TYR A O 1
ATOM 805 N N . GLY A 1 108 ? 25.735 12.371 26.307 1.00 20.16 108 GLY A N 1
ATOM 806 C CA . GLY A 1 108 ? 26.499 11.525 27.260 1.00 18.37 108 GLY A CA 1
ATOM 807 C C . GLY A 1 108 ? 25.734 11.386 28.584 1.00 18.61 108 GLY A C 1
ATOM 808 O O . GLY A 1 108 ? 25.743 10.313 29.185 1.00 17.38 108 GLY A O 1
ATOM 809 N N . GLY A 1 109 ? 24.990 12.437 28.980 1.00 16.66 109 GLY A N 1
ATOM 810 C CA . GLY A 1 109 ? 24.232 12.323 30.196 1.00 15.51 109 GLY A CA 1
ATOM 811 C C . GLY A 1 109 ? 23.056 11.304 30.144 1.00 14.86 109 GLY A C 1
ATOM 812 O O . GLY A 1 109 ? 22.805 10.619 31.102 1.00 13.47 109 GLY A O 1
ATOM 813 N N . THR A 1 110 ? 22.375 11.186 29.019 1.00 13.45 110 THR A N 1
ATOM 814 C CA . THR A 1 110 ? 21.361 10.217 28.787 1.00 13.61 110 THR A CA 1
ATOM 815 C C . THR A 1 110 ? 21.919 8.755 28.929 1.00 13.80 110 THR A C 1
ATOM 816 O O . THR A 1 110 ? 21.370 7.880 29.599 1.00 14.39 110 THR A O 1
ATOM 820 N N . TYR A 1 111 ? 23.019 8.596 28.213 1.00 16.55 111 TYR A N 1
ATOM 821 C CA . TYR A 1 111 ? 23.711 7.327 28.260 1.00 16.75 111 TYR A CA 1
ATOM 822 C C . TYR A 1 111 ? 24.196 6.939 29.682 1.00 14.54 111 TYR A C 1
ATOM 823 O O . TYR A 1 111 ? 23.933 5.819 30.117 1.00 16.50 111 TYR A O 1
ATOM 832 N N . ARG A 1 112 ? 24.759 7.874 30.406 1.00 13.30 112 ARG A N 1
ATOM 833 C CA . ARG A 1 112 ? 25.249 7.672 31.754 1.00 13.68 112 ARG A CA 1
ATOM 834 C C . ARG A 1 112 ? 24.093 7.297 32.642 1.00 15.52 112 ARG A C 1
ATOM 835 O O . ARG A 1 112 ? 24.175 6.393 33.463 1.00 15.34 112 ARG A O 1
ATOM 843 N N . LEU A 1 113 ? 22.974 7.968 32.482 1.00 13.98 113 LEU A N 1
ATOM 844 C CA . LEU A 1 113 ? 21.824 7.607 33.314 1.00 13.37 113 LEU A CA 1
ATOM 845 C C . LEU A 1 113 ? 21.368 6.200 33.092 1.00 14.32 113 LEU A C 1
ATOM 846 O O . LEU A 1 113 ? 21.111 5.480 34.055 1.00 14.56 113 LEU A O 1
ATOM 851 N N . ILE A 1 114 ? 21.240 5.785 31.845 1.00 13.87 114 ILE A N 1
ATOM 852 C CA . ILE A 1 114 ? 20.855 4.390 31.559 1.00 16.32 114 ILE A CA 1
ATOM 853 C C . ILE A 1 114 ? 21.895 3.383 32.098 1.00 17.02 114 ILE A C 1
ATOM 854 O O . ILE A 1 114 ? 21.556 2.441 32.785 1.00 17.31 114 ILE A O 1
ATOM 859 N N . ASP A 1 115 ? 23.124 3.663 31.714 1.00 15.80 115 ASP A N 1
ATOM 860 C CA . ASP A 1 115 ? 24.159 2.651 31.860 1.00 17.79 115 ASP A CA 1
ATOM 861 C C . ASP A 1 115 ? 24.654 2.568 33.307 1.00 19.06 115 ASP A C 1
ATOM 862 O O . ASP A 1 115 ? 24.981 1.453 33.745 1.00 18.46 115 ASP A O 1
ATOM 867 N N . THR A 1 116 ? 24.756 3.665 34.058 1.00 15.06 116 THR A N 1
ATOM 868 C CA . THR A 1 116 ? 25.168 3.617 35.459 1.00 16.92 116 THR A CA 1
ATOM 869 C C . THR A 1 116 ? 24.022 3.392 36.399 1.00 20.62 116 THR A C 1
ATOM 870 O O . THR A 1 116 ? 24.087 2.552 37.304 1.00 22.62 116 THR A O 1
ATOM 874 N N . VAL A 1 117 ? 22.933 4.114 36.237 1.00 17.06 117 VAL A N 1
ATOM 875 C CA . VAL A 1 117 ? 21.851 4.045 37.178 1.00 16.48 117 VAL A CA 1
ATOM 876 C C . VAL A 1 117 ? 20.806 3.012 36.843 1.00 16.58 117 VAL A C 1
ATOM 877 O O . VAL A 1 117 ? 20.526 2.107 37.654 1.00 17.12 117 VAL A O 1
ATOM 881 N N . PHE A 1 118 ? 20.148 3.076 35.682 1.00 14.81 118 PHE A N 1
ATOM 882 C CA . PHE A 1 118 ? 19.026 2.221 35.452 1.00 15.02 118 PHE A CA 1
ATOM 883 C C . PHE A 1 118 ? 19.414 0.719 35.357 1.00 16.16 118 PHE A C 1
ATOM 884 O O . PHE A 1 118 ? 18.620 -0.138 35.749 1.00 17.10 118 PHE A O 1
ATOM 892 N N . THR A 1 119 ? 20.632 0.418 34.877 1.00 17.10 119 THR A N 1
ATOM 893 C CA . THR A 1 119 ? 21.039 -1.006 34.873 1.00 16.61 119 THR A CA 1
ATOM 894 C C . THR A 1 119 ? 21.202 -1.550 36.312 1.00 17.98 119 THR A C 1
ATOM 895 O O . THR A 1 119 ? 20.830 -2.712 36.502 1.00 20.31 119 THR A O 1
ATOM 899 N N . ALA A 1 120 ? 21.497 -0.745 37.273 1.00 16.94 120 ALA A N 1
ATOM 900 C CA . ALA A 1 120 ? 21.568 -1.174 38.656 1.00 17.40 120 ALA A CA 1
ATOM 901 C C . ALA A 1 120 ? 20.195 -1.429 39.240 1.00 19.34 120 ALA A C 1
ATOM 902 O O . ALA A 1 120 ? 20.041 -2.133 40.264 1.00 20.37 120 ALA A O 1
ATOM 904 N N . TRP A 1 121 ? 19.173 -0.932 38.580 1.00 16.68 121 TRP A N 1
ATOM 905 C CA . TRP A 1 121 ? 17.743 -1.104 39.017 1.00 16.77 121 TRP A CA 1
ATOM 906 C C . TRP A 1 121 ? 16.990 -2.151 38.143 1.00 18.70 121 TRP A C 1
ATOM 907 O O . TRP A 1 121 ? 15.780 -2.151 38.088 1.00 21.80 121 TRP A O 1
ATOM 918 N N . GLY A 1 122 ? 17.708 -2.952 37.349 1.00 18.17 122 GLY A N 1
ATOM 919 C CA . GLY A 1 122 ? 17.080 -4.028 36.620 1.00 19.99 122 GLY A CA 1
ATOM 920 C C . GLY A 1 122 ? 16.639 -3.780 35.211 1.00 18.79 122 GLY A C 1
ATOM 921 O O . GLY A 1 122 ? 15.955 -4.612 34.613 1.00 18.91 122 GLY A O 1
ATOM 922 N N . VAL A 1 123 ? 16.970 -2.608 34.621 1.00 16.02 123 VAL A N 1
ATOM 923 C CA . VAL A 1 123 ? 16.654 -2.304 33.292 1.00 15.86 123 VAL A CA 1
ATOM 924 C C . VAL A 1 123 ? 17.819 -2.765 32.345 1.00 15.84 123 VAL A C 1
ATOM 925 O O . VAL A 1 123 ? 18.957 -2.567 32.678 1.00 17.21 123 VAL A O 1
ATOM 929 N N . GLU A 1 124 ? 17.443 -3.306 31.213 1.00 16.65 124 GLU A N 1
ATOM 930 C CA . GLU A 1 124 ? 18.347 -3.730 30.164 1.00 16.18 124 GLU A CA 1
ATOM 931 C C . GLU A 1 124 ? 18.306 -2.704 29.043 1.00 16.02 124 GLU A C 1
ATOM 932 O O . GLU A 1 124 ? 17.270 -1.995 28.790 1.00 16.23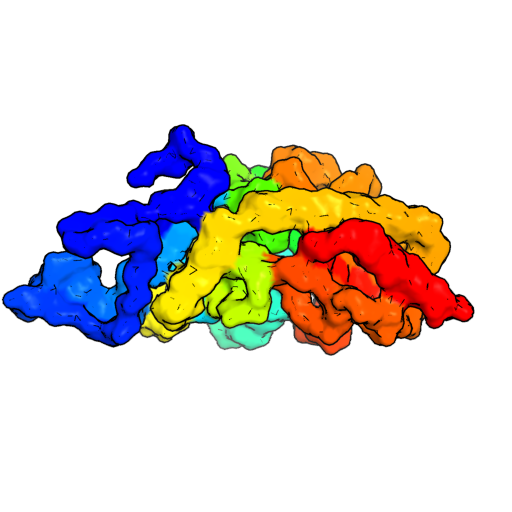 124 GLU A O 1
ATOM 938 N N . TYR A 1 125 ? 19.373 -2.614 28.257 1.00 16.43 125 TYR A N 1
ATOM 939 C CA . TYR A 1 125 ? 19.338 -1.852 27.054 1.00 16.13 125 TYR A CA 1
ATOM 940 C C . TYR A 1 125 ? 20.177 -2.430 25.915 1.00 16.69 125 TYR A C 1
ATOM 941 O O . TYR A 1 125 ? 21.099 -3.237 26.165 1.00 18.27 125 TYR A O 1
ATOM 950 N N . THR A 1 126 ? 19.890 -1.912 24.727 1.00 16.55 126 THR A N 1
ATOM 951 C CA . THR A 1 126 ? 20.683 -2.244 23.520 1.00 15.16 126 THR A CA 1
ATOM 952 C C . THR A 1 126 ? 20.937 -0.908 22.787 1.00 18.14 126 THR A C 1
ATOM 953 O O . THR A 1 126 ? 20.027 -0.143 22.565 1.00 17.46 126 THR A O 1
ATOM 957 N N . VAL A 1 127 ? 22.181 -0.687 22.322 1.00 17.40 127 VAL A N 1
ATOM 958 C CA . VAL A 1 127 ? 22.542 0.411 21.465 1.00 16.49 127 VAL A CA 1
ATOM 959 C C . VAL A 1 127 ? 22.507 0.010 20.007 1.00 17.16 127 VAL A C 1
ATOM 960 O O . VAL A 1 127 ? 23.077 -1.074 19.725 1.00 19.50 127 VAL A O 1
ATOM 964 N N . VAL A 1 128 ? 21.956 0.847 19.136 1.00 16.11 128 VAL A N 1
ATOM 965 C CA . VAL A 1 128 ? 21.850 0.611 17.738 1.00 16.73 128 VAL A CA 1
ATOM 966 C C . VAL A 1 128 ? 22.124 1.913 16.980 1.00 17.43 128 VAL A C 1
ATOM 967 O O . VAL A 1 128 ? 22.131 2.981 17.582 1.00 18.32 128 VAL A O 1
ATOM 971 N N . ASP A 1 129 ? 22.345 1.815 15.729 1.00 17.63 129 ASP A N 1
ATOM 972 C CA . ASP A 1 129 ? 22.317 2.992 14.867 1.00 18.72 129 ASP A CA 1
ATOM 973 C C . ASP A 1 129 ? 20.918 3.265 14.462 1.00 18.39 129 ASP A C 1
ATOM 974 O O . ASP A 1 129 ? 20.335 2.638 13.604 1.00 19.56 129 ASP A O 1
ATOM 979 N N . THR A 1 130 ? 20.283 4.280 15.112 1.00 19.62 130 THR A N 1
ATOM 980 C CA . THR A 1 130 ? 18.878 4.575 14.816 1.00 18.43 130 THR A CA 1
ATOM 981 C C . THR A 1 130 ? 18.540 5.165 13.472 1.00 17.99 130 THR A C 1
ATOM 982 O O . THR A 1 130 ? 17.376 5.166 13.051 1.00 20.06 130 THR A O 1
ATOM 986 N N . SER A 1 131 ? 19.594 5.603 12.727 1.00 18.92 131 SER A N 1
ATOM 987 C CA . SER A 1 131 ? 19.441 5.992 11.351 1.00 20.76 131 SER A CA 1
ATOM 988 C C . SER A 1 131 ? 19.182 4.825 10.412 1.00 20.64 131 SER A C 1
ATOM 989 O O . SER A 1 131 ? 18.806 5.050 9.273 1.00 23.98 131 SER A O 1
ATOM 992 N N . VAL A 1 132 ? 19.418 3.581 10.874 1.00 20.23 132 VAL A N 1
ATOM 993 C CA . VAL A 1 132 ? 19.136 2.364 10.102 1.00 21.98 132 VAL A CA 1
ATOM 994 C C . VAL A 1 132 ? 17.879 1.747 10.709 1.00 19.79 132 VAL A C 1
ATOM 995 O O . VAL A 1 132 ? 17.993 1.116 11.786 1.00 20.19 132 VAL A O 1
ATOM 999 N N . VAL A 1 133 ? 16.763 1.917 9.997 1.00 20.44 133 VAL A N 1
ATOM 1000 C CA . VAL A 1 133 ? 15.478 1.463 10.538 1.00 20.67 133 VAL A CA 1
ATOM 1001 C C . VAL A 1 133 ? 15.524 -0.026 10.831 1.00 23.49 133 VAL A C 1
ATOM 1002 O O . VAL A 1 133 ? 15.048 -0.464 11.882 1.00 22.21 133 VAL A O 1
ATOM 1006 N N . GLU A 1 134 ? 16.123 -0.855 9.950 1.00 23.32 134 GLU A N 1
ATOM 1007 C CA . GLU A 1 134 ? 16.206 -2.270 10.233 1.00 25.98 134 GLU A CA 1
ATOM 1008 C C . GLU A 1 134 ? 16.979 -2.648 11.490 1.00 21.30 134 GLU A C 1
ATOM 1009 O O . GLU A 1 134 ? 16.676 -3.628 12.192 1.00 23.34 134 GLU A O 1
ATOM 1015 N N . GLU A 1 135 ? 17.964 -1.874 11.876 1.00 19.71 135 GLU A N 1
ATOM 1016 C CA . GLU A 1 135 ? 18.696 -2.130 13.095 1.00 20.16 135 GLU A CA 1
ATOM 1017 C C . GLU A 1 135 ? 17.798 -1.908 14.317 1.00 20.91 135 GLU A C 1
ATOM 1018 O O . GLU A 1 135 ? 17.882 -2.610 15.314 1.00 20.07 135 GLU A O 1
ATOM 1024 N N . VAL A 1 136 ? 17.021 -0.811 14.261 1.00 18.39 136 VAL A N 1
ATOM 1025 C CA . VAL A 1 136 ? 16.052 -0.567 15.371 1.00 18.34 136 VAL A CA 1
ATOM 1026 C C . VAL A 1 136 ? 15.055 -1.766 15.433 1.00 17.91 136 VAL A C 1
ATOM 1027 O O . VAL A 1 136 ? 14.830 -2.307 16.528 1.00 18.97 136 VAL A O 1
ATOM 1031 N N . LYS A 1 137 ? 14.461 -2.123 14.299 1.00 18.14 137 LYS A N 1
ATOM 1032 C CA . LYS A 1 137 ? 13.483 -3.187 14.231 1.00 19.08 137 LYS A CA 1
ATOM 1033 C C . LYS A 1 137 ? 14.085 -4.451 14.844 1.00 20.66 137 LYS A C 1
ATOM 1034 O O . LYS A 1 137 ? 13.418 -5.147 15.676 1.00 21.58 137 LYS A O 1
ATOM 1040 N N . ALA A 1 138 ? 15.333 -4.756 14.548 1.00 20.44 138 ALA A N 1
ATOM 1041 C CA . ALA A 1 138 ? 15.923 -6.018 15.034 1.00 21.50 138 ALA A CA 1
ATOM 1042 C C . ALA A 1 138 ? 16.177 -6.060 16.498 1.00 21.93 138 ALA A C 1
ATOM 1043 O O . ALA A 1 138 ? 16.273 -7.109 17.122 1.00 24.44 138 ALA A O 1
ATOM 1045 N N . ALA A 1 139 ? 16.356 -4.876 17.121 1.00 17.10 139 ALA A N 1
ATOM 1046 C CA . ALA A 1 139 ? 16.666 -4.797 18.476 1.00 17.08 139 ALA A CA 1
ATOM 1047 C C . ALA A 1 139 ? 15.460 -4.809 19.459 1.00 15.72 139 ALA A C 1
ATOM 1048 O O . ALA A 1 139 ? 15.708 -4.943 20.663 1.00 18.43 139 ALA A O 1
ATOM 1050 N N . ILE A 1 140 ? 14.293 -4.625 18.904 1.00 17.32 140 ILE A N 1
ATOM 1051 C CA . ILE A 1 140 ? 13.032 -4.651 19.700 1.00 15.92 140 ILE A CA 1
ATOM 1052 C C . ILE A 1 140 ? 12.753 -6.090 20.150 1.00 20.70 140 ILE A C 1
ATOM 1053 O O . ILE A 1 140 ? 12.788 -6.997 19.248 1.00 23.69 140 ILE A O 1
ATOM 1058 N N . LYS A 1 141 ? 12.630 -6.289 21.449 1.00 17.91 141 LYS A N 1
ATOM 1059 C CA . LYS A 1 141 ? 12.307 -7.579 22.097 1.00 21.35 141 LYS A CA 1
ATOM 1060 C C . LYS A 1 141 ? 10.920 -7.478 22.763 1.00 20.69 141 LYS A C 1
ATOM 1061 O O . LYS A 1 141 ? 10.284 -6.428 22.763 1.00 19.28 141 LYS A O 1
ATOM 1067 N N . ASP A 1 142 ? 10.459 -8.588 23.296 1.00 20.61 142 ASP A N 1
ATOM 1068 C CA . ASP A 1 142 ? 9.131 -8.621 23.871 1.00 22.74 142 ASP A CA 1
ATOM 1069 C C . ASP A 1 142 ? 9.037 -7.751 25.115 1.00 21.18 142 ASP A C 1
ATOM 1070 O O . ASP A 1 142 ? 7.975 -7.182 25.336 1.00 21.50 142 ASP A O 1
ATOM 1075 N N . ASN A 1 143 ? 10.155 -7.537 25.755 1.00 17.88 143 ASN A N 1
ATOM 1076 C CA . ASN A 1 143 ? 10.243 -6.673 26.938 1.00 18.69 143 ASN A CA 1
ATOM 1077 C C . ASN A 1 143 ? 10.634 -5.191 26.639 1.00 16.60 143 ASN A C 1
ATOM 1078 O O . ASN A 1 143 ? 10.819 -4.445 27.591 1.00 17.43 143 ASN A O 1
ATOM 1083 N N . THR A 1 144 ? 10.787 -4.849 25.383 1.00 17.36 144 THR A N 1
ATOM 1084 C CA . THR A 1 144 ? 11.177 -3.440 24.998 1.00 15.86 144 THR A CA 1
ATOM 1085 C C . THR A 1 144 ? 10.001 -2.598 25.310 1.00 15.00 144 THR A C 1
ATOM 1086 O O . THR A 1 144 ? 8.960 -2.741 24.718 1.00 18.91 144 THR A O 1
ATOM 1090 N N . LYS A 1 145 ? 10.214 -1.573 26.181 1.00 14.29 145 LYS A N 1
ATOM 1091 C CA . LYS A 1 145 ? 9.171 -0.569 26.486 1.00 14.96 145 LYS A CA 1
ATOM 1092 C C . LYS A 1 145 ? 9.457 0.804 25.962 1.00 14.14 145 LYS A C 1
ATOM 1093 O O . LYS A 1 145 ? 8.568 1.629 25.855 1.00 14.38 145 LYS A O 1
ATOM 1099 N N . LEU A 1 146 ? 10.679 1.035 25.475 1.00 14.23 146 LEU A N 1
ATOM 1100 C CA . LEU A 1 146 ? 11.113 2.399 25.114 1.00 14.13 146 LEU A CA 1
ATOM 1101 C C . LEU A 1 146 ? 12.107 2.323 23.984 1.00 13.83 146 LEU A C 1
ATOM 1102 O O . LEU A 1 146 ? 13.124 1.603 24.096 1.00 14.78 146 LEU A O 1
ATOM 1107 N N . ILE A 1 147 ? 11.873 3.117 22.987 1.00 12.72 147 ILE A N 1
ATOM 1108 C CA . ILE A 1 147 ? 12.903 3.451 21.947 1.00 13.51 147 ILE A CA 1
ATOM 1109 C C . ILE A 1 147 ? 13.200 4.959 22.137 1.00 13.61 147 ILE A C 1
ATOM 1110 O O . ILE A 1 147 ? 12.253 5.779 22.048 1.00 13.23 147 ILE A O 1
ATOM 1115 N N . TRP A 1 148 ? 14.439 5.282 22.429 1.00 13.99 148 TRP A N 1
ATOM 1116 C CA . TRP A 1 148 ? 14.884 6.637 22.722 1.00 13.02 148 TRP A CA 1
ATOM 1117 C C . TRP A 1 148 ? 15.638 7.201 21.534 1.00 14.21 148 TRP A C 1
ATOM 1118 O O . TRP A 1 148 ? 16.704 6.633 21.169 1.00 14.92 148 TRP A O 1
ATOM 1129 N N . VAL A 1 149 ? 15.103 8.223 20.907 1.00 12.85 149 VAL A N 1
ATOM 1130 C CA . VAL A 1 149 ? 15.697 8.779 19.706 1.00 13.07 149 VAL A CA 1
ATOM 1131 C C . VAL A 1 149 ? 16.103 10.237 19.974 1.00 14.26 149 VAL A C 1
ATOM 1132 O O . VAL A 1 149 ? 15.230 11.007 20.463 1.00 14.37 149 VAL A O 1
ATOM 1136 N N . GLU A 1 150 ? 17.268 10.678 19.602 1.00 14.22 150 GLU A N 1
ATOM 1137 C CA . GLU A 1 150 ? 17.630 12.075 19.503 1.00 14.18 150 GLU A CA 1
ATOM 1138 C C . GLU A 1 150 ? 17.814 12.360 18.062 1.00 15.36 150 GLU A C 1
ATOM 1139 O O . GLU A 1 150 ? 18.556 11.626 17.387 1.00 17.94 150 GLU A O 1
ATOM 1145 N N . THR A 1 151 ? 17.258 13.413 17.461 1.00 14.32 151 THR A N 1
ATOM 1146 C CA . THR A 1 151 ? 17.564 13.760 16.092 1.00 14.50 151 THR A CA 1
ATOM 1147 C C . THR A 1 151 ? 17.390 15.258 15.870 1.00 15.44 151 THR A C 1
ATOM 1148 O O . THR A 1 151 ? 16.313 15.787 16.162 1.00 14.09 151 THR A O 1
ATOM 1152 N N . PRO A 1 152 ? 18.437 15.965 15.422 1.00 13.44 152 PRO A N 1
ATOM 1153 C CA . PRO A 1 152 ? 19.790 15.497 15.209 1.00 14.20 152 PRO A CA 1
ATOM 1154 C C . PRO A 1 152 ? 20.441 15.099 16.489 1.00 15.61 152 PRO A C 1
ATOM 1155 O O . PRO A 1 152 ? 20.153 15.694 17.566 1.00 15.44 152 PRO A O 1
ATOM 1159 N N . THR A 1 153 ? 21.355 14.151 16.426 1.00 12.75 153 THR A N 1
ATOM 1160 C CA . THR A 1 153 ? 22.060 13.715 17.635 1.00 13.51 153 THR A CA 1
ATOM 1161 C C . THR A 1 153 ? 23.122 14.637 18.149 1.00 13.77 153 THR A C 1
ATOM 1162 O O . THR A 1 153 ? 23.694 15.478 17.375 1.00 14.23 153 THR A O 1
ATOM 1166 N N . ASN A 1 154 ? 23.451 14.580 19.459 1.00 15.91 154 ASN A N 1
ATOM 1167 C CA . ASN A 1 154 ? 24.459 15.430 20.048 1.00 15.12 154 ASN A CA 1
ATOM 1168 C C . ASN A 1 154 ? 25.637 14.533 20.278 1.00 18.27 154 ASN A C 1
ATOM 1169 O O . ASN A 1 154 ? 25.480 13.580 21.106 1.00 18.07 154 ASN A O 1
ATOM 1174 N N . PRO A 1 155 ? 26.800 14.720 19.649 1.00 16.00 155 PRO A N 1
ATOM 1175 C CA . PRO A 1 155 ? 27.172 15.944 18.911 1.00 16.01 155 PRO A CA 1
ATOM 1176 C C . PRO A 1 155 ? 27.210 15.732 17.396 1.00 17.22 155 PRO A C 1
ATOM 1177 O O . PRO A 1 155 ? 27.446 16.751 16.668 1.00 19.11 155 PRO A O 1
ATOM 1181 N N . ALA A 1 156 ? 27.099 14.524 16.854 1.00 15.99 156 ALA A N 1
ATOM 1182 C CA . ALA A 1 156 ? 27.358 14.311 15.430 1.00 16.77 156 ALA A CA 1
ATOM 1183 C C . ALA A 1 156 ? 26.295 14.659 14.493 1.00 16.97 156 ALA A C 1
ATOM 1184 O O . ALA A 1 156 ? 26.442 14.556 13.249 1.00 17.09 156 ALA A O 1
ATOM 1186 N N . LEU A 1 157 ? 25.130 15.076 14.990 1.00 14.65 157 LEU A N 1
ATOM 1187 C CA . LEU A 1 157 ? 24.029 15.491 14.164 1.00 14.46 157 LEU A CA 1
ATOM 1188 C C . LEU A 1 157 ? 23.509 14.424 13.248 1.00 14.09 157 LEU A C 1
ATOM 1189 O O . LEU A 1 157 ? 22.959 14.681 12.194 1.00 15.82 157 LEU A O 1
ATOM 1194 N N . GLY A 1 158 ? 23.541 13.178 13.760 1.00 15.25 158 GLY A N 1
ATOM 1195 C CA . GLY A 1 158 ? 22.908 12.088 13.051 1.00 15.39 158 GLY A CA 1
ATOM 1196 C C . GLY A 1 158 ? 21.420 12.195 12.975 1.00 15.32 158 GLY A C 1
ATOM 1197 O O . GLY A 1 158 ? 20.776 12.756 13.924 1.00 15.85 158 GLY A O 1
ATOM 1198 N N . ILE A 1 159 ? 20.769 11.710 11.950 1.00 14.95 159 ILE A N 1
ATOM 1199 C CA . ILE A 1 159 ? 19.384 11.904 11.696 1.00 14.76 159 ILE A CA 1
ATOM 1200 C C . ILE A 1 159 ? 18.584 10.597 11.716 1.00 16.41 159 ILE A C 1
ATOM 1201 O O . ILE A 1 159 ? 19.023 9.607 11.061 1.00 18.79 159 ILE A O 1
ATOM 1206 N N . THR A 1 160 ? 17.488 10.521 12.410 1.00 15.50 160 THR A N 1
ATOM 1207 C CA . THR A 1 160 ? 16.618 9.367 12.438 1.00 15.15 160 THR A CA 1
ATOM 1208 C C . THR A 1 160 ? 15.334 9.699 11.814 1.00 17.95 160 THR A C 1
ATOM 1209 O O . THR A 1 160 ? 14.733 10.774 12.101 1.00 16.20 160 THR A O 1
ATOM 1213 N N . ASP A 1 161 ? 14.724 8.783 11.035 1.00 16.12 161 ASP A N 1
ATOM 1214 C CA . ASP A 1 161 ? 13.453 8.944 10.429 1.00 14.86 161 ASP A CA 1
ATOM 1215 C C . ASP A 1 161 ? 12.373 8.641 11.460 1.00 16.82 161 ASP A C 1
ATOM 1216 O O . ASP A 1 161 ? 12.077 7.487 11.779 1.00 16.56 161 ASP A O 1
ATOM 1221 N N . ILE A 1 162 ? 11.834 9.748 12.033 1.00 15.84 162 ILE A N 1
ATOM 1222 C CA . ILE A 1 162 ? 10.917 9.571 13.186 1.00 17.65 162 ILE A CA 1
ATOM 1223 C C . ILE A 1 162 ? 9.674 8.723 12.806 1.00 15.72 162 ILE A C 1
ATOM 1224 O O . ILE A 1 162 ? 9.296 7.836 13.574 1.00 16.81 162 ILE A O 1
ATOM 1229 N N . GLU A 1 163 ? 9.061 9.026 11.684 1.00 17.30 163 GLU A N 1
ATOM 1230 C CA . GLU A 1 163 ? 7.805 8.372 11.259 1.00 18.31 163 GLU A CA 1
ATOM 1231 C C . GLU A 1 163 ? 8.124 6.890 11.054 1.00 17.80 163 GLU A C 1
ATOM 1232 O O . GLU A 1 163 ? 7.343 6.024 11.445 1.00 17.76 163 GLU A O 1
ATOM 1238 N N . ALA A 1 164 ? 9.264 6.576 10.437 1.00 17.40 164 ALA A N 1
ATOM 1239 C CA . ALA A 1 164 ? 9.577 5.215 10.206 1.00 17.36 164 ALA A CA 1
ATOM 1240 C C . ALA A 1 164 ? 9.805 4.405 11.466 1.00 18.66 164 ALA A C 1
ATOM 1241 O O . ALA A 1 164 ? 9.372 3.271 11.567 1.00 19.39 164 ALA A O 1
ATOM 1243 N N . VAL A 1 165 ? 10.526 4.960 12.461 1.00 16.50 165 VAL A N 1
ATOM 1244 C CA . VAL A 1 165 ? 10.706 4.325 13.684 1.00 15.80 165 VAL A CA 1
ATOM 1245 C C . VAL A 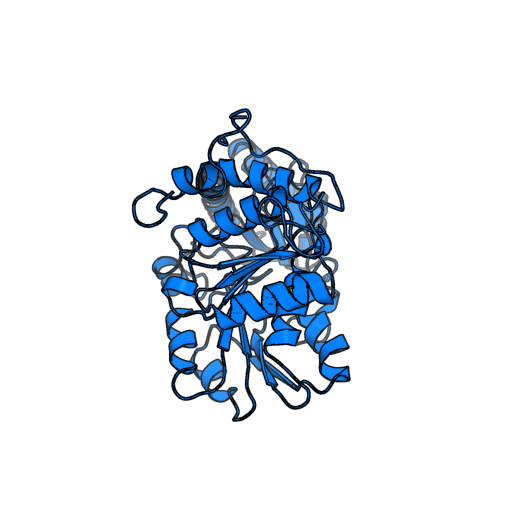1 165 ? 9.423 4.228 14.478 1.00 15.79 165 VAL A C 1
ATOM 1246 O O . VAL A 1 165 ? 9.201 3.186 15.069 1.00 17.47 165 VAL A O 1
ATOM 1250 N N . ALA A 1 166 ? 8.576 5.258 14.427 1.00 16.52 166 ALA A N 1
ATOM 1251 C CA . ALA A 1 166 ? 7.261 5.144 15.101 1.00 17.30 166 ALA A CA 1
ATOM 1252 C C . ALA A 1 166 ? 6.438 3.964 14.572 1.00 18.57 166 ALA A C 1
ATOM 1253 O O . ALA A 1 166 ? 5.821 3.272 15.371 1.00 18.41 166 ALA A O 1
ATOM 1255 N N . LYS A 1 167 ? 6.431 3.791 13.246 1.00 20.12 167 LYS A N 1
ATOM 1256 C CA . LYS A 1 167 ? 5.732 2.620 12.666 1.00 21.17 167 LYS A CA 1
ATOM 1257 C C . LYS A 1 167 ? 6.185 1.305 13.262 1.00 23.06 167 LYS A C 1
ATOM 1258 O O . LYS A 1 167 ? 5.397 0.339 13.425 1.00 20.01 167 LYS A O 1
ATOM 1264 N N . LEU A 1 168 ? 7.475 1.165 13.597 1.00 20.51 168 LEU A N 1
ATOM 1265 C CA . LEU A 1 168 ? 7.955 -0.050 14.273 1.00 18.63 168 LEU A CA 1
ATOM 1266 C C . LEU A 1 168 ? 7.334 -0.412 15.614 1.00 21.07 168 LEU A C 1
ATOM 1267 O O . LEU A 1 168 ? 7.434 -1.527 16.111 1.00 22.80 168 LEU A O 1
ATOM 1272 N N . THR A 1 169 ? 6.785 0.606 16.301 1.00 19.10 169 THR A N 1
ATOM 1273 C CA . THR A 1 169 ? 6.181 0.323 17.578 1.00 19.33 169 THR A CA 1
ATOM 1274 C C . THR A 1 169 ? 4.746 -0.246 17.494 1.00 19.63 169 THR A C 1
ATOM 1275 O O . THR A 1 169 ? 4.269 -0.758 18.508 1.00 21.60 169 THR A O 1
ATOM 1279 N N . GLU A 1 170 ? 4.139 -0.220 16.315 1.00 21.74 170 GLU A N 1
ATOM 1280 C CA . GLU A 1 170 ? 2.773 -0.855 16.119 1.00 25.58 170 GLU A CA 1
ATOM 1281 C C . GLU A 1 170 ? 2.878 -2.338 16.391 1.00 24.20 170 GLU A C 1
ATOM 1282 O O . GLU A 1 170 ? 3.835 -3.003 15.972 1.00 26.52 170 GLU A O 1
ATOM 1288 N N . GLY A 1 171 ? 1.940 -2.882 17.187 1.00 29.41 171 GLY A N 1
ATOM 1289 C CA . GLY A 1 171 ? 1.933 -4.293 17.586 1.00 28.70 171 GLY A CA 1
ATOM 1290 C C . GLY A 1 171 ? 2.847 -4.636 18.699 1.00 28.47 171 GLY A C 1
ATOM 1291 O O . GLY A 1 171 ? 3.184 -5.796 18.942 1.00 31.26 171 GLY A O 1
ATOM 1292 N N . THR A 1 172 ? 3.420 -3.585 19.338 1.00 25.87 172 THR A N 1
ATOM 1293 C CA . THR A 1 172 ? 4.397 -3.771 20.395 1.00 26.16 172 THR A CA 1
ATOM 1294 C C . THR A 1 172 ? 3.901 -2.965 21.586 1.00 20.10 172 THR A C 1
ATOM 1295 O O . THR A 1 172 ? 3.014 -2.152 21.427 1.00 25.10 172 THR A O 1
ATOM 1299 N N . ASN A 1 173 ? 4.514 -3.244 22.710 1.00 26.23 173 ASN A N 1
ATOM 1300 C CA . ASN A 1 173 ? 4.375 -2.427 23.889 1.00 26.93 173 ASN A CA 1
ATOM 1301 C C . ASN A 1 173 ? 5.502 -1.360 24.001 1.00 24.96 173 ASN A C 1
ATOM 1302 O O . ASN A 1 173 ? 5.720 -0.882 25.110 1.00 26.15 173 ASN A O 1
ATOM 1307 N N . ALA A 1 174 ? 6.220 -1.061 22.933 1.00 20.67 174 ALA A N 1
ATOM 1308 C CA . ALA A 1 174 ? 7.302 -0.032 22.974 1.00 18.92 174 ALA A CA 1
ATOM 1309 C C . ALA A 1 174 ? 6.683 1.327 22.704 1.00 18.55 174 ALA A C 1
ATOM 1310 O O . ALA A 1 174 ? 5.828 1.461 21.878 1.00 19.98 174 ALA A O 1
ATOM 1312 N N . LYS A 1 175 ? 7.186 2.327 23.413 1.00 16.24 175 LYS A N 1
ATOM 1313 C CA . LYS A 1 175 ? 6.890 3.727 23.087 1.00 17.24 175 LYS A CA 1
ATOM 1314 C C . LYS A 1 175 ? 8.129 4.423 22.484 1.00 13.53 175 LYS A C 1
ATOM 1315 O O . LYS A 1 175 ? 9.212 4.129 22.997 1.00 16.09 175 LYS A O 1
ATOM 1321 N N . LEU A 1 176 ? 7.934 5.270 21.530 1.00 13.32 176 LEU A N 1
ATOM 1322 C CA . LEU A 1 176 ? 8.971 6.113 20.958 1.00 12.85 176 LEU A CA 1
ATOM 1323 C C . LEU A 1 176 ? 8.965 7.466 21.674 1.00 14.10 176 LEU A C 1
ATOM 1324 O O . LEU A 1 176 ? 7.921 8.174 21.613 1.00 14.24 176 LEU A O 1
ATOM 1329 N N . VAL A 1 177 ? 10.108 7.806 22.238 1.00 11.49 177 VAL A N 1
ATOM 1330 C CA . VAL A 1 177 ? 10.326 9.146 22.804 1.00 12.16 177 VAL A CA 1
ATOM 1331 C C . VAL A 1 177 ? 11.437 9.784 21.988 1.00 12.75 177 VAL A C 1
ATOM 1332 O O . VAL A 1 177 ? 12.483 9.211 21.754 1.00 12.49 177 VAL A O 1
ATOM 1336 N N . VAL A 1 178 ? 11.146 11.031 21.534 1.00 12.35 178 VAL A N 1
ATOM 1337 C CA . VAL A 1 178 ? 12.141 11.851 20.807 1.00 12.02 178 VAL A CA 1
ATOM 1338 C C . VAL A 1 178 ? 12.630 12.962 21.733 1.00 12.33 178 VAL A C 1
ATOM 1339 O O . VAL A 1 178 ? 11.795 13.754 22.231 1.00 12.59 178 VAL A O 1
ATOM 1343 N N . ASP A 1 179 ? 13.927 13.043 21.904 1.00 10.90 179 ASP A N 1
ATOM 1344 C CA . ASP A 1 179 ? 14.595 14.199 22.535 1.00 11.95 179 ASP A CA 1
ATOM 1345 C C . ASP A 1 179 ? 14.781 15.221 21.420 1.00 12.33 179 ASP A C 1
ATOM 1346 O O . ASP A 1 179 ? 15.599 15.025 20.513 1.00 12.50 179 ASP A O 1
ATOM 1351 N N . ASN A 1 180 ? 13.918 16.255 21.455 1.00 10.96 180 ASN A N 1
ATOM 1352 C CA . ASN A 1 180 ? 13.824 17.307 20.417 1.00 10.24 180 ASN A CA 1
ATOM 1353 C C . ASN A 1 180 ? 14.579 18.566 20.785 1.00 10.01 180 ASN A C 1
ATOM 1354 O O . ASN A 1 180 ? 14.288 19.632 20.217 1.00 11.32 180 ASN A O 1
ATOM 1359 N N . THR A 1 181 ? 15.556 18.474 21.684 1.00 10.28 181 THR A N 1
ATOM 1360 C CA . THR A 1 181 ? 16.298 19.619 22.180 1.00 10.22 181 THR A CA 1
ATOM 1361 C C . THR A 1 181 ? 16.929 20.398 21.045 1.00 10.92 181 THR A C 1
ATOM 1362 O O . THR A 1 181 ? 16.814 21.632 20.998 1.00 11.92 181 THR A O 1
ATOM 1366 N N . PHE A 1 182 ? 17.749 19.742 20.207 1.00 11.91 182 PHE A N 1
ATOM 1367 C CA . PHE A 1 182 ? 18.526 20.451 19.155 1.00 12.41 182 PHE A CA 1
ATOM 1368 C C . PHE A 1 182 ? 17.666 21.066 18.102 1.00 11.85 182 PHE A C 1
ATOM 1369 O O . PHE A 1 182 ? 17.922 22.255 17.737 1.00 13.84 182 PHE A O 1
ATOM 1377 N N . ALA A 1 183 ? 16.576 20.402 17.697 1.00 10.98 183 ALA A N 1
ATOM 1378 C CA . ALA A 1 183 ? 15.745 21.025 16.634 1.00 11.85 183 ALA A CA 1
ATOM 1379 C C . ALA A 1 183 ? 14.848 22.121 17.168 1.00 11.54 183 ALA A C 1
ATOM 1380 O O . ALA A 1 183 ? 14.639 23.136 16.483 1.00 12.55 183 ALA A O 1
ATOM 1382 N N . SER A 1 184 ? 14.385 21.939 18.391 1.00 11.58 184 SER A N 1
ATOM 1383 C CA . SER A 1 184 ? 13.339 22.783 19.022 1.00 12.64 184 SER A CA 1
ATOM 1384 C C . SER A 1 184 ? 12.027 22.526 18.384 1.00 12.34 184 SER A C 1
ATOM 1385 O O . SER A 1 184 ? 11.940 22.091 17.220 1.00 12.26 184 SER A O 1
ATOM 1388 N N . PRO A 1 185 ? 10.951 22.977 19.031 1.00 11.83 185 PRO A N 1
ATOM 1389 C CA . PRO A 1 185 ? 9.673 22.820 18.414 1.00 12.41 185 PRO A CA 1
ATOM 1390 C C . PRO A 1 185 ? 9.447 23.656 17.161 1.00 11.75 185 PRO A C 1
ATOM 1391 O O . PRO A 1 185 ? 8.593 23.363 16.336 1.00 12.83 185 PRO A O 1
ATOM 1395 N N . TYR A 1 186 ? 10.253 24.702 16.953 1.00 11.00 186 TYR A N 1
ATOM 1396 C CA . TYR A 1 186 ? 10.155 25.558 15.771 1.00 11.43 186 TYR A CA 1
ATOM 1397 C C . TYR A 1 186 ? 10.567 24.824 14.507 1.00 12.00 186 TYR A C 1
ATOM 1398 O O . TYR A 1 186 ? 10.060 25.080 13.429 1.00 14.90 186 TYR A O 1
ATOM 1407 N N . LEU A 1 187 ? 11.493 23.857 14.645 1.00 12.04 187 LEU A N 1
ATOM 1408 C CA . LEU A 1 187 ? 12.016 23.129 13.438 1.00 13.43 187 LEU A CA 1
ATOM 1409 C C . LEU A 1 187 ? 11.427 21.770 13.285 1.00 13.18 187 LEU A C 1
ATOM 1410 O O . LEU A 1 187 ? 11.430 21.226 12.145 1.00 14.37 187 LEU A O 1
ATOM 1415 N N . GLN A 1 188 ? 10.947 21.136 14.323 1.00 12.60 188 GLN A N 1
ATOM 1416 C CA . GLN A 1 188 ? 10.544 19.752 14.210 1.00 12.23 188 GLN A CA 1
ATOM 1417 C C . GLN A 1 188 ? 9.513 19.393 15.275 1.00 11.33 188 GLN A C 1
ATOM 1418 O O . GLN A 1 188 ? 9.611 19.871 16.424 1.00 12.21 188 GLN A O 1
ATOM 1424 N N . GLN A 1 189 ? 8.445 18.657 14.916 1.00 12.73 189 GLN A N 1
ATOM 1425 C CA . GLN A 1 189 ? 7.366 18.348 15.821 1.00 13.58 189 GLN A CA 1
ATOM 1426 C C . GLN A 1 189 ? 7.139 16.831 15.819 1.00 13.78 189 GLN A C 1
ATOM 1427 O O . GLN A 1 189 ? 6.276 16.321 15.098 1.00 14.21 189 GLN A O 1
ATOM 1433 N N . PRO A 1 190 ? 7.937 16.118 16.592 1.00 12.92 190 PRO A N 1
ATOM 1434 C CA . PRO A 1 190 ? 7.868 14.626 16.548 1.00 11.99 190 PRO A CA 1
ATOM 1435 C C . PRO A 1 190 ? 6.534 14.034 16.849 1.00 13.60 190 PRO A C 1
ATOM 1436 O O . PRO A 1 190 ? 6.241 12.919 16.369 1.00 13.82 190 PRO A O 1
ATOM 1440 N N . LEU A 1 191 ? 5.686 14.639 17.654 1.00 12.26 191 LEU A N 1
ATOM 1441 C CA . LEU A 1 191 ? 4.345 14.043 17.889 1.00 13.92 191 LEU A CA 1
ATOM 1442 C C . LEU A 1 191 ? 3.579 13.930 16.612 1.00 16.10 191 LEU A C 1
ATOM 1443 O O . LEU A 1 191 ? 2.811 12.971 16.488 1.00 17.99 191 LEU A O 1
ATOM 1448 N N . LYS A 1 192 ? 3.804 14.834 15.701 1.00 14.94 192 LYS A N 1
ATOM 1449 C CA . LYS A 1 192 ? 3.034 14.823 14.390 1.00 15.73 192 LYS A CA 1
ATOM 1450 C C . LYS A 1 192 ? 3.556 13.686 13.503 1.00 19.51 192 LYS A C 1
ATOM 1451 O O . LYS A 1 192 ? 2.890 13.335 12.481 1.00 21.73 192 LYS A O 1
ATOM 1457 N N . LEU A 1 193 ? 4.658 13.053 13.862 1.00 16.62 193 LEU A N 1
ATOM 1458 C CA . LEU A 1 193 ? 5.221 11.963 13.056 1.00 18.91 193 LEU A CA 1
ATOM 1459 C C . LEU A 1 193 ? 5.105 10.673 13.787 1.00 19.25 193 LEU A C 1
ATOM 1460 O O . LEU A 1 193 ? 5.699 9.694 13.359 1.00 22.40 193 LEU A O 1
ATOM 1465 N N . GLY A 1 194 ? 4.416 10.600 14.927 1.00 16.81 194 GLY A N 1
ATOM 1466 C CA . GLY A 1 194 ? 4.166 9.418 15.595 1.00 17.71 194 GLY A CA 1
ATOM 1467 C C . GLY A 1 194 ? 4.867 9.101 16.870 1.00 16.65 194 GLY A C 1
ATOM 1468 O O . GLY A 1 194 ? 4.651 8.078 17.533 1.00 18.54 194 GLY A O 1
ATOM 1469 N N . ALA A 1 195 ? 5.747 10.018 17.343 1.00 13.96 195 ALA A N 1
ATOM 1470 C CA . ALA A 1 195 ? 6.310 9.824 18.637 1.00 14.21 195 ALA A CA 1
ATOM 1471 C C . ALA A 1 195 ? 5.237 9.830 19.763 1.00 13.78 195 ALA A C 1
ATOM 1472 O O . ALA A 1 195 ? 4.225 10.536 19.627 1.00 14.71 195 ALA A O 1
ATOM 1474 N N . HIS A 1 196 ? 5.450 9.089 20.813 1.00 13.74 196 HIS A N 1
ATOM 1475 C CA . HIS A 1 196 ? 4.517 9.018 21.964 1.00 13.83 196 HIS A CA 1
ATOM 1476 C C . HIS A 1 196 ? 4.703 10.199 22.918 1.00 14.61 196 HIS A C 1
ATOM 1477 O O . HIS A 1 196 ? 3.723 10.672 23.547 1.00 14.19 196 HIS A O 1
ATOM 1484 N N . ALA A 1 197 ? 5.939 10.626 23.081 1.00 12.52 197 ALA A N 1
ATOM 1485 C CA . ALA A 1 197 ? 6.255 11.756 23.941 1.00 12.09 197 ALA A CA 1
ATOM 1486 C C . ALA A 1 197 ? 7.496 12.439 23.339 1.00 12.91 197 ALA A C 1
ATOM 1487 O O . ALA A 1 197 ? 8.266 11.882 22.585 1.00 12.69 197 ALA A O 1
ATOM 1489 N N . VAL A 1 198 ? 7.666 13.705 23.764 1.00 11.77 198 VAL A N 1
ATOM 1490 C CA . VAL A 1 198 ? 8.803 14.537 23.340 1.00 11.61 198 VAL A CA 1
ATOM 1491 C C . VAL A 1 198 ? 9.433 15.115 24.577 1.00 12.21 198 VAL A C 1
ATOM 1492 O O . VAL A 1 198 ? 8.715 15.614 25.451 1.00 13.85 198 VAL A O 1
ATOM 1496 N N . LEU A 1 199 ? 10.756 15.088 24.627 1.00 12.00 199 LEU A N 1
ATOM 1497 C CA . LEU A 1 199 ? 11.555 15.659 25.697 1.00 12.26 199 LEU A CA 1
ATOM 1498 C C . LEU A 1 199 ? 12.327 16.848 25.186 1.00 11.90 199 LEU A C 1
ATOM 1499 O O . LEU A 1 199 ? 12.962 16.769 24.129 1.00 11.93 199 LEU A O 1
ATOM 1504 N N . HIS A 1 200 ? 12.451 17.882 26.011 1.00 11.22 200 HIS A N 1
ATOM 1505 C CA . HIS A 1 200 ? 13.353 18.972 25.833 1.00 10.71 200 HIS A CA 1
ATOM 1506 C C . HIS A 1 200 ? 14.213 19.264 27.032 1.00 11.36 200 HIS A C 1
ATOM 1507 O O . HIS A 1 200 ? 13.695 19.339 28.139 1.00 12.07 200 HIS A O 1
ATOM 1514 N N . SER A 1 201 ? 15.473 19.591 26.824 1.00 9.79 201 SER A N 1
ATOM 1515 C CA . SER A 1 201 ? 16.278 20.413 27.754 1.00 10.24 201 SER A CA 1
ATOM 1516 C C . SER A 1 201 ? 15.958 21.888 27.401 1.00 10.92 201 SER A C 1
ATOM 1517 O O . SER A 1 201 ? 16.428 22.336 26.378 1.00 11.61 201 SER A O 1
ATOM 1520 N N . THR A 1 202 ? 15.148 22.585 28.179 1.00 10.76 202 THR A N 1
ATOM 1521 C CA . THR A 1 202 ? 14.859 23.983 27.925 1.00 11.19 202 THR A CA 1
ATOM 1522 C C . THR A 1 202 ? 16.015 24.854 28.260 1.00 10.75 202 THR A C 1
ATOM 1523 O O . THR A 1 202 ? 16.051 26.054 27.898 1.00 12.54 202 THR A O 1
ATOM 1527 N N . THR A 1 203 ? 17.059 24.302 28.941 1.00 9.85 203 THR A N 1
ATOM 1528 C CA . THR A 1 203 ? 18.350 24.954 29.138 1.00 11.02 203 THR A CA 1
ATOM 1529 C C . THR A 1 203 ? 18.934 25.541 27.887 1.00 11.39 203 THR A C 1
ATOM 1530 O O . THR A 1 203 ? 19.732 26.483 27.956 1.00 12.72 203 THR A O 1
ATOM 1534 N N . LYS A 1 204 ? 18.643 24.890 26.779 1.00 12.40 204 LYS A N 1
ATOM 1535 C CA . LYS A 1 204 ? 19.248 25.191 25.489 1.00 11.19 204 LYS A CA 1
ATOM 1536 C C . LYS A 1 204 ? 18.414 26.211 24.695 1.00 11.73 204 LYS A C 1
ATOM 1537 O O . LYS A 1 204 ? 18.308 27.318 25.172 1.00 12.78 204 LYS A O 1
ATOM 1543 N N . TYR A 1 205 ? 17.868 25.879 23.554 1.00 9.83 205 TYR A N 1
ATOM 1544 C CA . TYR A 1 205 ? 17.159 26.831 22.733 1.00 10.35 205 TYR A CA 1
ATOM 1545 C C . TYR A 1 205 ? 15.905 27.437 23.279 1.00 10.33 205 TYR A C 1
ATOM 1546 O O . TYR A 1 205 ? 15.612 28.633 22.970 1.00 11.49 205 TYR A O 1
ATOM 1555 N N . ILE A 1 206 ? 15.075 26.654 23.974 1.00 10.60 206 ILE A N 1
ATOM 1556 C CA . ILE A 1 206 ? 13.796 27.199 24.426 1.00 10.34 206 ILE A CA 1
ATOM 1557 C C . ILE A 1 206 ? 14.008 28.417 25.361 1.00 9.99 206 ILE A C 1
ATOM 1558 O O . ILE A 1 206 ? 13.463 29.508 25.097 1.00 11.65 206 ILE A O 1
ATOM 1563 N N . GLY A 1 207 ? 14.818 28.300 26.408 1.00 10.45 207 GLY A N 1
ATOM 1564 C CA . GLY A 1 207 ? 15.211 29.479 27.169 1.00 11.00 207 GLY A CA 1
ATOM 1565 C C . GLY A 1 207 ? 16.005 30.463 26.402 1.00 10.90 207 GLY A C 1
ATOM 1566 O O . GLY A 1 207 ? 15.760 31.649 26.462 1.00 12.12 207 GLY A O 1
ATOM 1567 N N . GLY A 1 208 ? 17.057 29.934 25.763 1.00 11.28 208 GLY A N 1
ATOM 1568 C CA . GLY A 1 208 ? 17.812 30.697 24.764 1.00 11.03 208 GLY A CA 1
ATOM 1569 C C . GLY A 1 208 ? 18.862 31.665 25.195 1.00 9.83 208 GLY A C 1
ATOM 1570 O O . GLY A 1 208 ? 19.511 32.298 24.384 1.00 11.98 208 GLY A O 1
ATOM 1571 N N . HIS A 1 209 ? 18.968 31.889 26.524 1.00 9.84 209 HIS A N 1
ATOM 1572 C CA . HIS A 1 209 ? 19.802 32.985 27.109 1.00 10.71 209 HIS A CA 1
ATOM 1573 C C . HIS A 1 209 ? 20.823 32.459 28.105 1.00 10.85 209 HIS A C 1
ATOM 1574 O O . HIS A 1 209 ? 21.470 33.253 28.812 1.00 12.81 209 HIS A O 1
ATOM 1581 N N . SER A 1 210 ? 21.039 31.119 28.092 1.00 10.76 210 SER A N 1
ATOM 1582 C CA . SER A 1 210 ? 22.078 30.510 28.904 1.00 12.02 210 SER A CA 1
ATOM 1583 C C . SER A 1 210 ? 22.038 30.862 30.328 1.00 11.58 210 SER A C 1
ATOM 1584 O O . SER A 1 210 ? 23.082 31.065 30.945 1.00 12.06 210 SER A O 1
ATOM 1587 N N . ASP A 1 211 ? 20.841 31.055 30.872 1.00 11.09 211 ASP A N 1
ATOM 1588 C CA . ASP A 1 211 ? 20.678 31.490 32.263 1.00 10.84 211 ASP A CA 1
ATOM 1589 C C . ASP A 1 211 ? 19.727 30.742 33.104 1.00 13.65 211 ASP A C 1
ATOM 1590 O O . ASP A 1 211 ? 19.486 31.099 34.293 1.00 16.29 211 ASP A O 1
ATOM 1595 N N . VAL A 1 212 ? 19.140 29.696 32.587 1.00 12.17 212 VAL A N 1
ATOM 1596 C CA . VAL A 1 212 ? 18.172 28.884 33.349 1.00 13.09 212 VAL A CA 1
ATOM 1597 C C . VAL A 1 212 ? 18.313 27.414 32.891 1.00 11.92 212 VAL A C 1
ATOM 1598 O O . VAL A 1 212 ? 18.138 27.124 31.712 1.00 13.99 212 VAL A O 1
ATOM 1602 N N . VAL A 1 213 ? 18.470 26.465 33.809 1.00 12.78 213 VAL A N 1
ATOM 1603 C CA . VAL A 1 213 ? 18.480 25.013 33.593 1.00 12.45 213 VAL A CA 1
ATOM 1604 C C . VAL A 1 213 ? 17.024 24.569 33.709 1.00 12.84 213 VAL A C 1
ATOM 1605 O O . VAL A 1 213 ? 16.339 24.949 34.659 1.00 13.03 213 VAL A O 1
ATOM 1609 N N . GLY A 1 214 ? 16.538 23.745 32.809 1.00 10.92 214 GLY A N 1
ATOM 1610 C CA . GLY A 1 214 ? 15.174 23.240 32.857 1.00 10.64 214 GLY A CA 1
ATOM 1611 C C . GLY A 1 214 ? 14.925 22.115 31.864 1.00 9.86 214 GLY A C 1
ATOM 1612 O O . GLY A 1 214 ? 15.676 21.950 30.906 1.00 11.04 214 GLY A O 1
ATOM 1613 N N . GLY A 1 215 ? 13.872 21.324 32.118 1.00 11.13 215 GLY A N 1
ATOM 1614 C CA . GLY A 1 215 ? 13.390 20.296 31.198 1.00 10.44 215 GLY A CA 1
ATOM 1615 C C . GLY A 1 215 ? 11.927 20.310 31.042 1.00 11.70 215 GLY A C 1
ATOM 1616 O O . GLY A 1 215 ? 11.213 20.956 31.852 1.00 11.07 215 GLY A O 1
ATOM 1617 N N . LEU A 1 216 ? 11.413 19.658 30.001 1.00 10.50 216 LEU A N 1
ATOM 1618 C CA . LEU A 1 216 ? 10.012 19.633 29.781 1.00 11.34 216 LEU A CA 1
ATOM 1619 C C . LEU A 1 216 ? 9.647 18.430 28.963 1.00 12.82 216 LEU A C 1
ATOM 1620 O O . LEU A 1 216 ? 10.404 18.060 28.052 1.00 12.93 216 LEU A O 1
ATOM 1625 N N . VAL A 1 217 ? 8.513 17.803 29.239 1.00 10.70 217 VAL A N 1
ATOM 1626 C CA . VAL A 1 217 ? 7.972 16.645 28.523 1.00 11.33 217 VAL A CA 1
ATOM 1627 C C . VAL A 1 217 ? 6.628 16.994 28.014 1.00 11.98 217 VAL A C 1
ATOM 1628 O O . VAL A 1 217 ? 5.806 17.524 28.794 1.00 11.82 217 VAL A O 1
ATOM 1632 N N . VAL A 1 218 ? 6.357 16.695 26.721 1.00 10.90 218 VAL A N 1
ATOM 1633 C CA . VAL A 1 218 ? 5.071 16.912 26.157 1.00 10.94 218 VAL A CA 1
ATOM 1634 C C . VAL A 1 218 ? 4.481 15.601 25.561 1.00 11.29 218 VAL A C 1
ATOM 1635 O O . VAL A 1 218 ? 5.248 14.688 25.156 1.00 11.98 218 VAL A O 1
ATOM 1639 N N . THR A 1 219 ? 3.155 15.511 25.533 1.00 12.55 219 THR A N 1
ATOM 1640 C CA . THR A 1 219 ? 2.454 14.336 25.037 1.00 13.63 219 THR A CA 1
ATOM 1641 C C . THR A 1 219 ? 1.048 14.681 24.692 1.00 14.31 219 THR A C 1
ATOM 1642 O O . THR A 1 219 ? 0.527 15.641 25.184 1.00 14.70 219 THR A O 1
ATOM 1646 N N . ASN A 1 220 ? 0.416 13.775 23.916 1.00 14.30 220 ASN A N 1
ATOM 1647 C CA . ASN A 1 220 ? -1.038 13.765 23.752 1.00 14.73 220 ASN A CA 1
ATOM 1648 C C . ASN A 1 220 ? -1.727 12.713 24.522 1.00 16.63 220 ASN A C 1
ATOM 1649 O O . ASN A 1 220 ? -3.006 12.630 24.465 1.00 18.38 220 ASN A O 1
ATOM 1654 N N . ASP A 1 221 ? -1.000 11.903 25.288 1.00 15.34 221 ASP A N 1
ATOM 1655 C CA . ASP A 1 221 ? -1.584 10.814 26.118 1.00 16.37 221 ASP A CA 1
ATOM 1656 C C . ASP A 1 221 ? -1.962 11.267 27.483 1.00 17.75 221 ASP A C 1
ATOM 1657 O O . ASP A 1 221 ? -1.115 11.581 28.306 1.00 16.33 221 ASP A O 1
ATOM 1662 N N . GLN A 1 222 ? -3.258 11.398 27.766 1.00 17.96 222 GLN A N 1
ATOM 1663 C CA . GLN A 1 222 ? -3.677 11.903 29.051 1.00 18.90 222 GLN A CA 1
ATOM 1664 C C . GLN A 1 222 ? -3.178 11.056 30.213 1.00 18.63 222 GLN A C 1
ATOM 1665 O O . GLN A 1 222 ? -2.915 11.605 31.269 1.00 18.26 222 GLN A O 1
ATOM 1671 N N . GLU A 1 223 ? -3.093 9.755 30.085 1.00 16.41 223 GLU A N 1
ATOM 1672 C CA . GLU A 1 223 ? -2.526 8.864 31.122 1.00 18.52 223 GLU A CA 1
ATOM 1673 C C . GLU A 1 223 ? -1.081 9.199 31.416 1.00 17.13 223 GLU A C 1
ATOM 1674 O O . GLU A 1 223 ? -0.681 9.202 32.554 1.00 17.45 223 GLU A O 1
ATOM 1680 N N . MET A 1 224 ? -0.309 9.420 30.352 1.00 16.23 224 MET A N 1
ATOM 1681 C CA . MET A 1 224 ? 1.030 9.887 30.510 1.00 15.65 224 MET A CA 1
ATOM 1682 C C . MET A 1 224 ? 1.102 11.227 31.199 1.00 14.35 224 MET A C 1
ATOM 1683 O O . MET A 1 224 ? 1.891 11.415 32.132 1.00 14.02 224 MET A O 1
ATOM 1688 N N . ASP A 1 225 ? 0.225 12.154 30.916 1.00 14.52 225 ASP A N 1
ATOM 1689 C CA . ASP A 1 225 ? 0.168 13.450 31.604 1.00 13.52 225 ASP A CA 1
ATOM 1690 C C . ASP A 1 225 ? -0.124 13.260 33.077 1.00 14.13 225 ASP A C 1
ATOM 1691 O O . ASP A 1 225 ? 0.538 13.816 33.960 1.00 14.32 225 ASP A O 1
ATOM 1696 N N . GLU A 1 226 ? -1.070 12.331 33.390 1.00 14.78 226 GLU A N 1
ATOM 1697 C CA . GLU A 1 226 ? -1.358 12.064 34.803 1.00 13.79 226 GLU A CA 1
ATOM 1698 C C . GLU A 1 226 ? -0.138 11.498 35.530 1.00 13.30 226 GLU A C 1
ATOM 1699 O O . GLU A 1 226 ? 0.102 11.848 36.684 1.00 14.54 226 GLU A O 1
ATOM 1705 N N . GLU A 1 227 ? 0.604 10.566 34.933 1.00 13.75 227 GLU A N 1
ATOM 1706 C CA . GLU A 1 227 ? 1.778 9.973 35.577 1.00 15.15 227 GLU A CA 1
ATOM 1707 C C . GLU A 1 227 ? 2.893 11.062 35.672 1.00 14.60 227 GLU A C 1
ATOM 1708 O O . GLU A 1 227 ? 3.567 11.085 36.704 1.00 13.65 227 GLU A O 1
ATOM 1714 N N . LEU A 1 228 ? 3.052 11.903 34.672 1.00 13.41 228 LEU A N 1
ATOM 1715 C CA . LEU A 1 228 ? 4.096 13.033 34.752 1.00 12.86 228 LEU A CA 1
ATOM 1716 C C . LEU A 1 228 ? 3.732 13.932 35.898 1.00 13.21 228 LEU A C 1
ATOM 1717 O O . LEU A 1 228 ? 4.606 14.331 36.657 1.00 13.20 228 LEU A O 1
ATOM 1722 N N . LEU A 1 229 ? 2.450 14.285 36.045 1.00 13.14 229 LEU A N 1
ATOM 1723 C CA . LEU A 1 229 ? 2.030 15.103 37.191 1.00 13.98 229 LEU A CA 1
ATOM 1724 C C . LEU A 1 229 ? 2.249 14.442 38.513 1.00 13.48 229 LEU A C 1
ATOM 1725 O O . LEU A 1 229 ? 2.739 15.054 39.456 1.00 14.13 229 LEU A O 1
ATOM 1730 N N . PHE A 1 230 ? 1.916 13.127 38.616 1.00 12.88 230 PHE A N 1
ATOM 1731 C CA . PHE A 1 230 ? 2.102 12.365 39.803 1.00 14.07 230 PHE A CA 1
ATOM 1732 C C . PHE A 1 230 ? 3.552 12.400 40.176 1.00 14.41 230 PHE A C 1
ATOM 1733 O O . PHE A 1 230 ? 3.927 12.632 41.336 1.00 14.41 230 PHE A O 1
ATOM 1741 N N . MET A 1 231 ? 4.447 12.214 39.207 1.00 13.68 231 MET A N 1
ATOM 1742 C CA . MET A 1 231 ? 5.844 12.177 39.532 1.00 13.67 231 MET A CA 1
ATOM 1743 C C . MET A 1 231 ? 6.463 13.567 39.803 1.00 13.12 231 MET A C 1
ATOM 1744 O O . MET A 1 231 ? 7.377 13.709 40.638 1.00 13.52 231 MET A O 1
ATOM 1749 N N . GLN A 1 232 ? 5.979 14.566 39.079 1.00 14.31 232 GLN A N 1
ATOM 1750 C CA . GLN A 1 232 ? 6.386 15.929 39.323 1.00 15.59 232 GLN A CA 1
ATOM 1751 C C . GLN A 1 232 ? 6.214 16.233 40.806 1.00 15.81 232 GLN A C 1
ATOM 1752 O O . GLN A 1 232 ? 7.118 16.739 41.481 1.00 20.24 232 GLN A O 1
ATOM 1758 N N . GLY A 1 233 ? 5.034 15.983 41.362 1.00 14.91 233 GLY A N 1
ATOM 1759 C CA . GLY A 1 233 ? 4.685 16.259 42.724 1.00 15.62 233 GLY A CA 1
ATOM 1760 C C . GLY A 1 233 ? 5.276 15.237 43.671 1.00 17.22 233 GLY A C 1
ATOM 1761 O O . GLY A 1 233 ? 5.717 15.494 44.815 1.00 19.88 233 GLY A O 1
ATOM 1762 N N . GLY A 1 234 ? 5.405 13.976 43.302 1.00 14.94 234 GLY A N 1
ATOM 1763 C CA . GLY A 1 234 ? 5.755 12.940 44.227 1.00 15.10 234 GLY A CA 1
ATOM 1764 C C . GLY A 1 234 ? 7.248 12.718 44.350 1.00 17.00 234 GLY A C 1
ATOM 1765 O O . GLY A 1 234 ? 7.754 12.295 45.427 1.00 19.06 234 GLY A O 1
ATOM 1766 N N . ILE A 1 235 ? 8.007 12.925 43.269 1.00 16.02 235 ILE A N 1
ATOM 1767 C CA . ILE A 1 235 ? 9.470 12.902 43.332 1.00 15.26 235 ILE A CA 1
ATOM 1768 C C . ILE A 1 235 ? 9.966 14.373 43.517 1.00 15.83 235 ILE A C 1
ATOM 1769 O O . ILE A 1 235 ? 10.971 14.622 44.164 1.00 16.70 235 ILE A O 1
ATOM 1774 N N . GLY A 1 236 ? 9.302 15.388 42.970 1.00 14.90 236 GLY A N 1
ATOM 1775 C CA . GLY A 1 236 ? 9.620 16.754 43.205 1.00 15.67 236 GLY A CA 1
ATOM 1776 C C . GLY A 1 236 ? 10.789 17.380 42.463 1.00 13.83 236 GLY A C 1
ATOM 1777 O O . GLY A 1 236 ? 11.269 18.397 42.963 1.00 13.12 236 GLY A O 1
ATOM 1778 N N . PRO A 1 237 ? 11.196 17.013 41.259 1.00 13.64 237 PRO A N 1
ATOM 1779 C CA . PRO A 1 237 ? 12.208 17.769 40.505 1.00 14.16 237 PRO A CA 1
ATOM 1780 C C . PRO A 1 237 ? 11.542 18.897 39.771 1.00 15.97 237 PRO A C 1
ATOM 1781 O O . PRO A 1 237 ? 11.497 18.866 38.490 1.00 16.59 237 PRO A O 1
ATOM 1785 N N . ILE A 1 238 ? 11.016 19.824 40.511 1.00 15.57 238 ILE A N 1
ATOM 1786 C CA . ILE A 1 238 ? 10.215 20.881 39.910 1.00 17.13 238 ILE A CA 1
ATOM 1787 C C . ILE A 1 238 ? 11.052 22.149 39.703 1.00 15.38 238 ILE A C 1
ATOM 1788 O O . ILE A 1 238 ? 11.993 22.468 40.476 1.00 18.77 238 ILE A O 1
ATOM 1793 N N . PRO A 1 239 ? 10.763 22.939 38.630 1.00 14.75 239 PRO A N 1
ATOM 1794 C CA . PRO A 1 239 ? 11.499 24.188 38.403 1.00 15.22 239 PRO A CA 1
ATOM 1795 C C . PRO A 1 239 ? 11.095 25.241 39.423 1.00 13.13 239 PRO A C 1
ATOM 1796 O O . PRO A 1 239 ? 9.987 25.228 39.974 1.00 14.60 239 PRO A O 1
ATOM 1800 N N . SER A 1 240 ? 11.988 26.166 39.692 1.00 13.53 240 SER A N 1
ATOM 1801 C CA . SER A 1 240 ? 11.656 27.418 40.365 1.00 14.46 240 SER A CA 1
ATOM 1802 C C . SER A 1 240 ? 10.666 28.245 39.561 1.00 13.04 240 SER A C 1
ATOM 1803 O O . SER A 1 240 ? 10.661 28.252 38.296 1.00 13.21 240 SER A O 1
ATOM 1806 N N . VAL A 1 241 ? 9.823 29.025 40.203 1.00 12.82 241 VAL A N 1
ATOM 1807 C CA . VAL A 1 241 ? 8.921 29.921 39.508 1.00 11.62 241 VAL A CA 1
ATOM 1808 C C . VAL A 1 241 ? 9.712 30.990 38.778 1.00 12.11 241 VAL A C 1
ATOM 1809 O O . VAL A 1 241 ? 9.321 31.471 37.715 1.00 12.89 241 VAL A O 1
ATOM 1813 N N . PHE A 1 242 ? 10.839 31.434 39.322 1.00 12.43 242 PHE A N 1
ATOM 1814 C CA . PHE A 1 242 ? 11.643 32.456 38.649 1.00 13.00 242 PHE A CA 1
ATOM 1815 C C . PHE A 1 242 ? 12.178 31.830 37.377 1.00 12.71 242 PHE A C 1
ATOM 1816 O O . PHE A 1 242 ? 12.209 32.479 36.320 1.00 13.59 242 PHE A O 1
ATOM 1824 N N . ASP A 1 243 ? 12.671 30.603 37.438 1.00 12.14 243 ASP A N 1
ATOM 1825 C CA . ASP A 1 243 ? 13.232 29.952 36.240 1.00 11.67 243 ASP A CA 1
ATOM 1826 C C . ASP A 1 243 ? 12.127 29.727 35.233 1.00 11.12 243 ASP A C 1
ATOM 1827 O O . ASP A 1 243 ? 12.334 29.910 34.029 1.00 12.92 243 ASP A O 1
ATOM 1832 N N . ALA A 1 244 ? 10.926 29.283 35.630 1.00 11.38 244 ALA A N 1
ATOM 1833 C CA . ALA A 1 244 ? 9.846 29.043 34.655 1.00 10.67 244 ALA A CA 1
ATOM 1834 C C . ALA A 1 244 ? 9.442 30.364 34.001 1.00 11.18 244 ALA A C 1
ATOM 1835 O O . ALA A 1 244 ? 9.138 30.378 32.781 1.00 11.85 244 ALA A O 1
ATOM 1837 N N . TYR A 1 245 ? 9.463 31.483 34.707 1.00 10.46 245 TYR A N 1
ATOM 1838 C CA . TYR A 1 245 ? 9.209 32.785 34.092 1.00 9.94 245 TYR A CA 1
ATOM 1839 C C . TYR A 1 245 ? 10.296 33.136 33.084 1.00 11.31 245 TYR A C 1
ATOM 1840 O O . TYR A 1 245 ? 9.971 33.540 31.933 1.00 11.51 245 TYR A O 1
ATOM 1849 N N . LEU A 1 246 ? 11.559 32.963 33.451 1.00 10.65 246 LEU A N 1
ATOM 1850 C CA . LEU A 1 246 ? 12.693 33.277 32.551 1.00 11.16 246 LEU A CA 1
ATOM 1851 C C . LEU A 1 246 ? 12.708 32.410 31.299 1.00 10.66 246 LEU A C 1
ATOM 1852 O O . LEU A 1 246 ? 13.021 32.872 30.188 1.00 10.33 246 LEU A O 1
ATOM 1857 N N . THR A 1 247 ? 12.435 31.125 31.482 1.00 9.98 247 THR A N 1
ATOM 1858 C CA . THR A 1 247 ? 12.326 30.201 30.362 1.00 10.52 247 THR A CA 1
ATOM 1859 C C . THR A 1 247 ? 11.242 30.686 29.399 1.00 10.80 247 THR A C 1
ATOM 1860 O O . THR A 1 247 ? 11.447 30.718 28.153 1.00 10.10 247 THR A O 1
ATOM 1864 N N . ALA A 1 248 ? 10.035 30.909 29.913 1.00 9.93 248 ALA A N 1
ATOM 1865 C CA . ALA A 1 248 ? 8.952 31.399 29.048 1.00 9.91 248 ALA A CA 1
ATOM 1866 C C . ALA A 1 248 ? 9.264 32.719 28.434 1.00 10.33 248 ALA A C 1
ATOM 1867 O O . ALA A 1 248 ? 8.880 32.960 27.289 1.00 11.41 248 ALA A O 1
ATOM 1869 N N . ARG A 1 249 ? 9.966 33.603 29.136 1.00 10.20 249 ARG A N 1
ATOM 1870 C CA . ARG A 1 249 ? 10.380 34.872 28.548 1.00 10.47 249 ARG A CA 1
ATOM 1871 C C . ARG A 1 249 ? 11.278 34.682 27.315 1.00 10.27 249 ARG A C 1
ATOM 1872 O O . ARG A 1 249 ? 11.089 35.264 26.296 1.00 10.33 249 ARG A O 1
ATOM 1880 N N . GLY A 1 250 ? 12.263 33.787 27.515 1.00 10.43 250 GLY A N 1
ATOM 1881 C CA . GLY A 1 250 ? 13.107 33.466 26.408 1.00 10.41 250 GLY A CA 1
ATOM 1882 C C . GLY A 1 250 ? 12.363 32.870 25.247 1.00 9.19 250 GLY A C 1
ATOM 1883 O O . GLY A 1 250 ? 12.673 33.129 24.048 1.00 10.42 250 GLY A O 1
ATOM 1884 N N . LEU A 1 251 ? 11.416 31.976 25.529 1.00 9.54 251 LEU A N 1
ATOM 1885 C CA . LEU A 1 251 ? 10.648 31.282 24.491 1.00 10.09 251 LEU A CA 1
ATOM 1886 C C . LEU A 1 251 ? 9.864 32.245 23.556 1.00 10.35 251 LEU A C 1
ATOM 1887 O O . LEU A 1 251 ? 9.623 31.922 22.380 1.00 10.81 251 LEU A O 1
ATOM 1892 N N . LYS A 1 252 ? 9.565 33.433 24.083 1.00 10.55 252 LYS A N 1
ATOM 1893 C CA . LYS A 1 252 ? 8.848 34.413 23.258 1.00 11.03 252 LYS A CA 1
ATOM 1894 C C . LYS A 1 252 ? 9.592 34.844 22.012 1.00 12.49 252 LYS A C 1
ATOM 1895 O O . LYS A 1 252 ? 8.994 35.374 21.062 1.00 13.56 252 LYS A O 1
ATOM 1901 N N . THR A 1 253 ? 10.921 34.664 21.972 1.00 10.32 253 THR A N 1
ATOM 1902 C CA . THR A 1 253 ? 11.755 35.006 20.806 1.00 10.20 253 THR A CA 1
ATOM 1903 C C . THR A 1 253 ? 12.328 33.754 20.089 1.00 10.87 253 THR A C 1
ATOM 1904 O O . THR A 1 253 ? 13.194 33.927 19.250 1.00 11.82 253 THR A O 1
ATOM 1908 N N . LEU A 1 254 ? 11.808 32.569 20.369 1.00 11.16 254 LEU A N 1
ATOM 1909 C CA . LEU A 1 254 ? 12.376 31.357 19.752 1.00 10.95 254 LEU A CA 1
ATOM 1910 C C . LEU A 1 254 ? 12.389 31.404 18.236 1.00 10.96 254 LEU A C 1
ATOM 1911 O O . LEU A 1 254 ? 13.438 31.129 17.628 1.00 11.17 254 LEU A O 1
ATOM 1916 N N . ALA A 1 255 ? 11.270 31.762 17.645 1.00 10.25 255 ALA A N 1
ATOM 1917 C CA . ALA A 1 255 ? 11.261 31.774 16.169 1.00 10.99 255 ALA A CA 1
ATOM 1918 C C . ALA A 1 255 ? 12.253 32.711 15.621 1.00 11.48 255 ALA A C 1
ATOM 1919 O O . ALA A 1 255 ? 13.009 32.418 14.667 1.00 11.14 255 ALA A O 1
ATOM 1921 N N . VAL A 1 256 ? 12.347 33.971 16.095 1.00 10.51 256 VAL A N 1
ATOM 1922 C CA . VAL A 1 256 ? 13.274 34.965 15.551 1.00 10.59 256 VAL A CA 1
ATOM 1923 C C . VAL A 1 256 ? 14.729 34.592 15.836 1.00 10.90 256 VAL A C 1
ATOM 1924 O O . VAL A 1 256 ? 15.614 34.844 15.048 1.00 12.25 256 VAL A O 1
ATOM 1928 N N . ARG A 1 257 ? 14.979 33.999 17.020 1.00 10.22 257 ARG A N 1
ATOM 1929 C CA . ARG A 1 257 ? 16.302 33.507 17.304 1.00 9.91 257 ARG A CA 1
ATOM 1930 C C . ARG A 1 257 ? 16.655 32.378 16.355 1.00 10.66 257 ARG A C 1
ATOM 1931 O O . ARG A 1 257 ? 17.755 32.427 15.773 1.00 9.92 257 ARG A O 1
ATOM 1939 N N . MET A 1 258 ? 15.838 31.347 16.325 1.00 10.57 258 MET A N 1
ATOM 1940 C CA . MET A 1 258 ? 16.200 30.156 15.525 1.00 10.45 258 MET A CA 1
ATOM 1941 C C . MET A 1 258 ? 16.374 30.512 14.060 1.00 10.52 258 MET A C 1
ATOM 1942 O O . MET A 1 258 ? 17.264 29.931 13.416 1.00 11.76 258 MET A O 1
ATOM 1947 N N . ASP A 1 259 ? 15.585 31.412 13.510 1.00 10.66 259 ASP A N 1
ATOM 1948 C CA . ASP A 1 259 ? 15.781 31.741 12.102 1.00 11.51 259 ASP A CA 1
ATOM 1949 C C . ASP A 1 259 ? 17.183 32.348 11.911 1.00 12.01 259 ASP A C 1
ATOM 1950 O O . ASP A 1 259 ? 17.847 32.024 10.908 1.00 12.91 259 ASP A O 1
ATOM 1955 N N . ARG A 1 260 ? 17.703 33.127 12.836 1.00 10.19 260 ARG A N 1
ATOM 1956 C CA . ARG A 1 260 ? 19.019 33.721 12.741 1.00 10.96 260 ARG A CA 1
ATOM 1957 C C . ARG A 1 260 ? 20.075 32.650 13.010 1.00 12.19 260 ARG A C 1
ATOM 1958 O O . ARG A 1 260 ? 21.119 32.608 12.326 1.00 12.00 260 ARG A O 1
ATOM 1966 N N . HIS A 1 261 ? 19.884 31.786 13.984 1.00 10.62 261 HIS A N 1
ATOM 1967 C CA . HIS A 1 261 ? 20.843 30.696 14.238 1.00 10.57 261 HIS A CA 1
ATOM 1968 C C . HIS A 1 261 ? 20.991 29.876 12.916 1.00 11.52 261 HIS A C 1
ATOM 1969 O O . HIS A 1 261 ? 22.117 29.482 12.555 1.00 11.40 261 HIS A O 1
ATOM 1976 N N . CYS A 1 262 ? 19.907 29.551 12.259 1.00 10.64 262 CYS A N 1
ATOM 1977 C CA . CYS A 1 262 ? 19.945 28.679 11.063 1.00 11.06 262 CYS A CA 1
ATOM 1978 C C . CYS A 1 262 ? 20.564 29.470 9.904 1.00 12.08 262 CYS A C 1
ATOM 1979 O O . CYS A 1 262 ? 21.434 28.907 9.209 1.00 13.22 262 CYS A O 1
ATOM 1982 N N . ASP A 1 263 ? 20.212 30.734 9.722 1.00 11.40 263 ASP A N 1
ATOM 1983 C CA . ASP A 1 263 ? 20.879 31.577 8.693 1.00 12.91 263 ASP A CA 1
ATOM 1984 C C . ASP A 1 263 ? 22.382 31.513 8.914 1.00 13.59 263 ASP A C 1
ATOM 1985 O O . ASP A 1 263 ? 23.163 31.391 7.936 1.00 13.69 263 ASP A O 1
ATOM 1990 N N . ASN A 1 264 ? 22.832 31.742 10.105 1.00 11.60 264 ASN A N 1
ATOM 1991 C CA . ASN A 1 264 ? 24.236 31.845 10.417 1.00 11.09 264 ASN A CA 1
ATOM 1992 C C . ASN A 1 264 ? 24.888 30.473 10.236 1.00 12.47 264 ASN A C 1
ATOM 1993 O O . ASN A 1 264 ? 25.990 30.401 9.670 1.00 13.15 264 ASN A O 1
ATOM 1998 N N . ALA A 1 265 ? 24.295 29.438 10.765 1.00 11.26 265 ALA A N 1
ATOM 1999 C CA . ALA A 1 265 ? 24.938 28.104 10.696 1.00 12.02 265 ALA A CA 1
ATOM 2000 C C . ALA A 1 265 ? 25.067 27.670 9.205 1.00 12.74 265 ALA A C 1
ATOM 2001 O O . ALA A 1 265 ? 26.104 27.048 8.916 1.00 13.15 265 ALA A O 1
ATOM 2003 N N . GLU A 1 266 ? 24.073 27.913 8.376 1.00 11.31 266 GLU A N 1
ATOM 2004 C CA . GLU A 1 266 ? 24.191 27.537 6.940 1.00 12.71 266 GLU A CA 1
ATOM 2005 C C . GLU A 1 266 ? 25.446 28.203 6.373 1.00 14.77 266 GLU A C 1
ATOM 2006 O O . GLU A 1 266 ? 26.229 27.499 5.644 1.00 15.12 266 GLU A O 1
ATOM 2012 N N . LYS A 1 267 ? 25.740 29.418 6.687 1.00 12.25 267 LYS A N 1
ATOM 2013 C CA . LYS A 1 267 ? 26.860 30.127 6.104 1.00 13.94 267 LYS A CA 1
ATOM 2014 C C . LYS A 1 267 ? 28.146 29.655 6.684 1.00 13.33 267 LYS A C 1
ATOM 2015 O O . LYS A 1 267 ? 29.174 29.486 5.998 1.00 15.80 267 LYS A O 1
ATOM 2021 N N . ILE A 1 268 ? 28.249 29.433 7.985 1.00 13.17 268 ILE A N 1
ATOM 2022 C CA . ILE A 1 268 ? 29.476 28.910 8.590 1.00 13.27 268 ILE A CA 1
ATOM 2023 C C . ILE A 1 268 ? 29.748 27.471 8.094 1.00 13.62 268 ILE A C 1
ATOM 2024 O O . ILE A 1 268 ? 30.946 27.121 7.821 1.00 14.13 268 ILE A O 1
ATOM 2029 N N . ALA A 1 269 ? 28.749 26.615 7.969 1.00 13.22 269 ALA A N 1
ATOM 2030 C CA . ALA A 1 269 ? 28.956 25.254 7.482 1.00 13.69 269 ALA A CA 1
ATOM 2031 C C . ALA A 1 269 ? 29.534 25.342 6.037 1.00 15.07 269 ALA A C 1
ATOM 2032 O O . ALA A 1 269 ? 30.431 24.560 5.707 1.00 14.81 269 ALA A O 1
ATOM 2034 N N . GLU A 1 270 ? 28.975 26.190 5.205 1.00 13.00 270 GLU A N 1
ATOM 2035 C CA . GLU A 1 270 ? 29.452 26.315 3.792 1.00 15.27 270 GLU A CA 1
ATOM 2036 C C . GLU A 1 270 ? 30.862 26.781 3.891 1.00 16.59 270 GLU A C 1
ATOM 2037 O O . GLU A 1 270 ? 31.772 26.227 3.157 1.00 15.70 270 GLU A O 1
ATOM 2043 N N . PHE A 1 271 ? 31.247 27.757 4.695 1.00 14.50 271 PHE A N 1
ATOM 2044 C CA . PHE A 1 271 ? 32.631 28.240 4.737 1.00 14.74 271 PHE A CA 1
ATOM 2045 C C . PHE A 1 271 ? 33.553 27.096 5.210 1.00 16.29 271 PHE A C 1
ATOM 2046 O O . PHE A 1 271 ? 34.631 26.855 4.620 1.00 14.99 271 PHE A O 1
ATOM 2054 N N . LEU A 1 272 ? 33.219 26.326 6.218 1.00 12.92 272 LEU A N 1
ATOM 2055 C CA . LEU A 1 272 ? 34.041 25.248 6.729 1.00 13.96 272 LEU A CA 1
ATOM 2056 C C . LEU A 1 272 ? 34.240 24.217 5.670 1.00 14.62 272 LEU A C 1
ATOM 2057 O O . LEU A 1 272 ? 35.357 23.640 5.607 1.00 15.35 272 LEU A O 1
ATOM 2062 N N . ASP A 1 273 ? 33.238 23.965 4.868 1.00 14.78 273 ASP A N 1
ATOM 2063 C CA . ASP A 1 273 ? 33.284 22.911 3.816 1.00 15.99 273 ASP A CA 1
ATOM 2064 C C . ASP A 1 273 ? 34.245 23.313 2.707 1.00 16.99 273 ASP A C 1
ATOM 2065 O O . ASP A 1 273 ? 34.627 22.409 1.933 1.00 18.28 273 ASP A O 1
ATOM 2070 N N . SER A 1 274 ? 34.719 24.537 2.699 1.00 15.24 274 SER A N 1
ATOM 2071 C CA . SER A 1 274 ? 35.680 24.980 1.638 1.00 16.64 274 SER A CA 1
ATOM 2072 C C . SER A 1 274 ? 37.080 24.935 2.139 1.00 18.13 274 SER A C 1
ATOM 2073 O O . SER A 1 274 ? 38.045 25.294 1.371 1.00 21.01 274 SER A O 1
ATOM 2076 N N . ARG A 1 275 ? 37.353 24.548 3.371 1.00 16.52 275 ARG A N 1
ATOM 2077 C CA . ARG A 1 275 ? 38.679 24.699 3.962 1.00 18.48 275 ARG A CA 1
ATOM 2078 C C . ARG A 1 275 ? 39.393 23.359 4.093 1.00 17.27 275 ARG A C 1
ATOM 2079 O O . ARG A 1 275 ? 38.851 22.390 4.582 1.00 18.14 275 ARG A O 1
ATOM 2087 N N . PRO A 1 276 ? 40.725 23.275 3.701 1.00 20.97 276 PRO A N 1
ATOM 2088 C CA . PRO A 1 276 ? 41.428 22.020 3.770 1.00 20.86 276 PRO A CA 1
ATOM 2089 C C . PRO A 1 276 ? 41.826 21.608 5.200 1.00 20.39 276 PRO A C 1
ATOM 2090 O O . PRO A 1 276 ? 42.096 20.440 5.342 1.00 24.95 276 PRO A O 1
ATOM 2094 N N . GLU A 1 277 ? 41.714 22.513 6.209 1.00 19.87 277 GLU A N 1
ATOM 2095 C CA . GLU A 1 277 ? 41.945 22.129 7.597 1.00 19.97 277 GLU A CA 1
ATOM 2096 C C . GLU A 1 277 ? 40.869 21.202 8.097 1.00 18.95 277 GLU A C 1
ATOM 2097 O O . GLU A 1 277 ? 41.077 20.475 9.098 1.00 18.59 277 GLU A O 1
ATOM 2103 N N . VAL A 1 278 ? 39.727 21.187 7.421 1.00 19.45 278 VAL A N 1
ATOM 2104 C CA . VAL A 1 278 ? 38.566 20.431 7.839 1.00 17.62 278 VAL A CA 1
ATOM 2105 C C . VAL A 1 278 ? 38.420 19.143 7.087 1.00 18.10 278 VAL A C 1
ATOM 2106 O O . VAL A 1 278 ? 38.361 19.231 5.816 1.00 19.87 278 VAL A O 1
ATOM 2110 N N . SER A 1 279 ? 38.389 17.985 7.720 1.00 18.04 279 SER A N 1
ATOM 2111 C CA . SER A 1 279 ? 38.106 16.770 6.993 1.00 18.72 279 SER A CA 1
ATOM 2112 C C . SER A 1 279 ? 36.636 16.511 6.719 1.00 19.06 279 SER A C 1
ATOM 2113 O O . SER A 1 279 ? 36.285 16.064 5.655 1.00 19.10 279 SER A O 1
ATOM 2116 N N . THR A 1 280 ? 35.731 16.898 7.646 1.00 16.15 280 THR A N 1
ATOM 2117 C CA . THR A 1 280 ? 34.318 16.608 7.518 1.00 17.10 280 THR A CA 1
ATOM 2118 C C . THR A 1 280 ? 33.585 17.738 8.265 1.00 16.23 280 THR A C 1
ATOM 2119 O O . THR A 1 280 ? 33.931 18.021 9.382 1.00 16.82 280 THR A O 1
ATOM 2123 N N . VAL A 1 281 ? 32.553 18.290 7.610 1.00 14.55 281 VAL A N 1
ATOM 2124 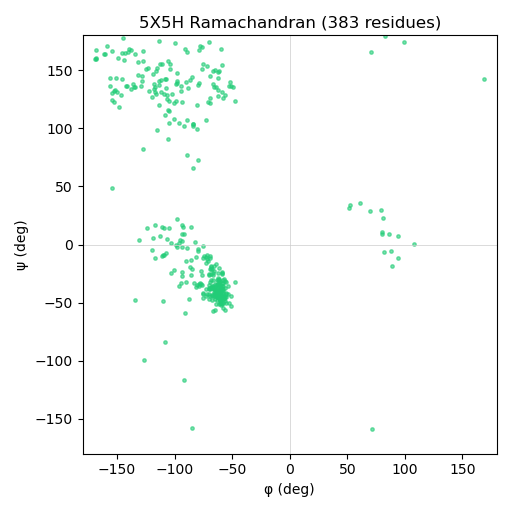C CA . VAL A 1 281 ? 31.530 19.187 8.252 1.00 12.78 281 VAL A CA 1
ATOM 2125 C C . VAL A 1 281 ? 30.281 18.380 8.409 1.00 13.60 281 VAL A C 1
ATOM 2126 O O . VAL A 1 281 ? 29.754 17.822 7.497 1.00 15.74 281 VAL A O 1
ATOM 2130 N N . LEU A 1 282 ? 29.804 18.309 9.679 1.00 12.83 282 LEU A N 1
ATOM 2131 C CA . LEU A 1 282 ? 28.613 17.686 10.050 1.00 12.71 282 LEU A CA 1
ATOM 2132 C C . LEU A 1 282 ? 27.550 18.782 10.242 1.00 12.25 282 LEU A C 1
ATOM 2133 O O . LEU A 1 282 ? 27.625 19.548 11.198 1.00 13.94 282 LEU A O 1
ATOM 2138 N N . TYR A 1 283 ? 26.636 18.824 9.323 1.00 12.19 283 TYR A N 1
ATOM 2139 C CA . TYR A 1 283 ? 25.524 19.812 9.364 1.00 11.65 283 TYR A CA 1
ATOM 2140 C C . TYR A 1 283 ? 24.389 19.210 8.588 1.00 12.53 283 TYR A C 1
ATOM 2141 O O . TYR A 1 283 ? 24.565 18.886 7.379 1.00 13.57 283 TYR A O 1
ATOM 2150 N N . PRO A 1 284 ? 23.166 19.047 9.107 1.00 13.07 284 PRO A N 1
ATOM 2151 C CA . PRO A 1 284 ? 22.112 18.364 8.424 1.00 12.93 284 PRO A CA 1
ATOM 2152 C C . PRO A 1 284 ? 21.698 18.931 7.067 1.00 13.86 284 PRO A C 1
ATOM 2153 O O . PRO A 1 284 ? 21.092 18.202 6.221 1.00 15.69 284 PRO A O 1
ATOM 2157 N N . GLY A 1 285 ? 21.921 20.205 6.827 1.00 13.10 285 GLY A N 1
ATOM 2158 C CA . GLY A 1 285 ? 21.559 20.818 5.570 1.00 13.83 285 GLY A CA 1
ATOM 2159 C C . GLY A 1 285 ? 22.524 20.569 4.439 1.00 14.85 285 GLY A C 1
ATOM 2160 O O . GLY A 1 285 ? 22.104 20.876 3.315 1.00 15.89 285 GLY A O 1
ATOM 2161 N N . LEU A 1 286 ? 23.635 19.950 4.670 1.00 14.16 286 LEU A N 1
ATOM 2162 C CA . LEU A 1 286 ? 24.581 19.617 3.564 1.00 14.53 286 LEU A CA 1
ATOM 2163 C C . LEU A 1 286 ? 24.057 18.376 2.848 1.00 14.92 286 LEU A C 1
ATOM 2164 O O . LEU A 1 286 ? 23.646 17.374 3.454 1.00 15.91 286 LEU A O 1
ATOM 2169 N N . LYS A 1 287 ? 24.123 18.427 1.491 1.00 16.62 287 LYS A N 1
ATOM 2170 C CA . LYS A 1 287 ? 23.621 17.286 0.712 1.00 16.83 287 LYS A CA 1
ATOM 2171 C C . LYS A 1 287 ? 24.240 15.908 1.042 1.00 16.18 287 LYS A C 1
ATOM 2172 O O . LYS A 1 287 ? 23.469 14.904 0.999 1.00 19.08 287 LYS A O 1
ATOM 2178 N N . ASN A 1 288 ? 25.482 15.842 1.455 1.00 15.16 288 ASN A N 1
ATOM 2179 C CA . ASN A 1 288 ? 26.096 14.580 1.752 1.00 16.19 288 ASN A CA 1
ATOM 2180 C C . ASN A 1 288 ? 26.019 14.174 3.181 1.00 16.30 288 ASN A C 1
ATOM 2181 O O . ASN A 1 288 ? 26.552 13.179 3.607 1.00 17.77 288 ASN A O 1
ATOM 2186 N N . HIS A 1 289 ? 25.417 15.055 4.029 1.00 15.42 289 HIS A N 1
ATOM 2187 C CA . HIS A 1 289 ? 25.312 14.650 5.427 1.00 17.03 289 HIS A CA 1
ATOM 2188 C C . HIS A 1 289 ? 24.398 13.468 5.453 1.00 14.05 289 HIS A C 1
ATOM 2189 O O . HIS A 1 289 ? 23.382 13.386 4.786 1.00 17.02 289 HIS A O 1
ATOM 2196 N N . PRO A 1 290 ? 24.797 12.421 6.242 1.00 17.93 290 PRO A N 1
ATOM 2197 C CA . PRO A 1 290 ? 23.980 11.189 6.229 1.00 20.21 290 PRO A CA 1
ATOM 2198 C C . PRO A 1 290 ? 22.576 11.502 6.752 1.00 20.16 290 PRO A C 1
ATOM 2199 O O . PRO A 1 290 ? 22.472 12.167 7.788 1.00 20.19 290 PRO A O 1
ATOM 2203 N N . GLY A 1 291 ? 21.574 11.143 6.036 1.00 19.98 291 GLY A N 1
ATOM 2204 C CA . GLY A 1 291 ? 20.217 11.423 6.458 1.00 19.27 291 GLY A CA 1
ATOM 2205 C C . GLY A 1 291 ? 19.727 12.773 6.063 1.00 17.23 291 GLY A C 1
ATOM 2206 O O . GLY A 1 291 ? 18.596 13.121 6.409 1.00 17.03 291 GLY A O 1
ATOM 2207 N N . HIS A 1 292 ? 20.491 13.479 5.219 1.00 14.15 292 HIS A N 1
ATOM 2208 C CA . HIS A 1 292 ? 20.030 14.797 4.758 1.00 14.85 292 HIS A CA 1
ATOM 2209 C C . HIS A 1 292 ? 18.607 14.803 4.207 1.00 15.07 292 HIS A C 1
ATOM 2210 O O . HIS A 1 292 ? 17.787 15.677 4.501 1.00 17.00 292 HIS A O 1
ATOM 2217 N N . GLU A 1 293 ? 18.222 13.816 3.367 1.00 17.95 293 GLU A N 1
ATOM 2218 C CA . GLU A 1 293 ? 16.920 13.761 2.786 1.00 18.10 293 GLU A CA 1
ATOM 2219 C C . GLU A 1 293 ? 15.814 13.519 3.854 1.00 17.32 293 GLU A C 1
ATOM 2220 O O . GLU A 1 293 ? 14.737 14.136 3.731 1.00 19.37 293 GLU A O 1
ATOM 2226 N N . VAL A 1 294 ? 16.136 12.725 4.849 1.00 16.63 294 VAL A N 1
ATOM 2227 C CA . VAL A 1 294 ? 15.228 12.515 6.020 1.00 17.04 294 VAL A CA 1
ATOM 2228 C C . VAL A 1 294 ? 15.122 13.858 6.754 1.00 16.20 294 VAL A C 1
ATOM 2229 O O . VAL A 1 294 ? 14.001 14.248 7.065 1.00 17.42 294 VAL A O 1
ATOM 2233 N N . ALA A 1 295 ? 16.237 14.542 6.950 1.00 16.23 295 ALA A N 1
ATOM 2234 C CA . ALA A 1 295 ? 16.118 15.783 7.687 1.00 17.11 295 ALA A CA 1
ATOM 2235 C C . ALA A 1 295 ? 15.264 16.774 6.972 1.00 18.14 295 ALA A C 1
ATOM 2236 O O . ALA A 1 295 ? 14.508 17.501 7.565 1.00 18.35 295 ALA A O 1
ATOM 2238 N N . ALA A 1 296 ? 15.397 16.880 5.617 1.00 16.46 296 ALA A N 1
ATOM 2239 C CA . ALA A 1 296 ? 14.691 17.881 4.865 1.00 18.21 296 ALA A CA 1
ATOM 2240 C C . ALA A 1 296 ? 13.204 17.563 4.878 1.00 19.89 296 ALA A C 1
ATOM 2241 O O . ALA A 1 296 ? 12.472 18.505 4.757 1.00 20.79 296 ALA A O 1
ATOM 2243 N N . LYS A 1 297 ? 12.790 16.318 5.058 1.00 17.55 297 LYS A N 1
ATOM 2244 C CA . LYS A 1 297 ? 11.352 16.007 5.156 1.00 21.11 297 LYS A CA 1
ATOM 2245 C C . LYS A 1 297 ? 10.762 16.332 6.493 1.00 20.11 297 LYS A C 1
ATOM 2246 O O . LYS A 1 297 ? 9.613 16.750 6.538 1.00 25.86 297 LYS A O 1
ATOM 2252 N N . GLN A 1 298 ? 11.530 16.203 7.566 1.00 16.17 298 GLN A N 1
ATOM 2253 C CA . GLN A 1 298 ? 10.923 16.274 8.890 1.00 17.84 298 GLN A CA 1
ATOM 2254 C C . GLN A 1 298 ? 11.343 17.558 9.612 1.00 18.34 298 GLN A C 1
ATOM 2255 O O . GLN A 1 298 ? 10.747 17.815 10.692 1.00 18.99 298 GLN A O 1
ATOM 2261 N N . MET A 1 299 ? 12.293 18.363 9.122 1.00 15.38 299 MET A N 1
ATOM 2262 C CA . MET A 1 299 ? 12.760 19.567 9.779 1.00 13.73 299 MET A CA 1
ATOM 2263 C C . MET A 1 299 ? 12.447 20.773 8.877 1.00 15.57 299 MET A C 1
ATOM 2264 O O . MET A 1 299 ? 12.700 20.727 7.622 1.00 17.26 299 MET A O 1
ATOM 2269 N N . LYS A 1 300 ? 11.970 21.906 9.434 1.00 13.94 300 LYS A N 1
ATOM 2270 C CA . LYS A 1 300 ? 11.717 23.086 8.700 1.00 13.49 300 LYS A CA 1
ATOM 2271 C C . LYS A 1 300 ? 12.981 23.750 8.205 1.00 15.01 300 LYS A C 1
ATOM 2272 O O . LYS A 1 300 ? 13.015 24.299 7.083 1.00 16.33 300 LYS A O 1
ATOM 2278 N N . ARG A 1 301 ? 14.020 23.708 9.036 1.00 14.13 301 ARG A N 1
ATOM 2279 C CA . ARG A 1 301 ? 15.348 24.186 8.721 1.00 13.66 301 ARG A CA 1
ATOM 2280 C C . ARG A 1 301 ? 16.296 23.222 9.436 1.00 13.51 301 ARG A C 1
ATOM 2281 O O . ARG A 1 301 ? 15.894 22.386 10.179 1.00 12.90 301 ARG A O 1
ATOM 2289 N N . PHE A 1 302 ? 17.595 23.419 9.269 1.00 12.23 302 PHE A N 1
ATOM 2290 C CA . PHE A 1 302 ? 18.565 22.357 9.663 1.00 12.85 302 PHE A CA 1
ATOM 2291 C C . PHE A 1 302 ? 19.331 22.645 10.898 1.00 13.37 302 PHE A C 1
ATOM 2292 O O . PHE A 1 302 ? 20.212 21.878 11.327 1.00 14.46 302 PHE A O 1
ATOM 2300 N N . GLY A 1 303 ? 19.008 23.772 11.592 1.00 12.00 303 GLY A N 1
ATOM 2301 C CA . GLY A 1 303 ? 19.453 24.005 12.925 1.00 12.72 303 GLY A CA 1
ATOM 2302 C C . GLY A 1 303 ? 20.659 24.920 13.048 1.00 13.00 303 GLY A C 1
ATOM 2303 O O . GLY A 1 303 ? 21.287 25.414 12.092 1.00 13.15 303 GLY A O 1
ATOM 2304 N N . GLY A 1 304 ? 20.999 25.220 14.276 1.00 11.69 304 GLY A N 1
ATOM 2305 C CA . GLY A 1 304 ? 22.113 26.046 14.615 1.00 12.89 304 GLY A CA 1
ATOM 2306 C C . GLY A 1 304 ? 23.432 25.398 15.010 1.00 11.16 304 GLY A C 1
ATOM 2307 O O . GLY A 1 304 ? 24.403 26.098 15.310 1.00 12.68 304 GLY A O 1
ATOM 2308 N N . MET A 1 305 ? 23.435 24.084 15.058 1.00 10.43 305 MET A N 1
ATOM 2309 C CA . MET A 1 305 ? 24.603 23.319 15.526 1.00 11.54 305 MET A CA 1
ATOM 2310 C C . MET A 1 305 ? 25.391 22.841 14.326 1.00 12.04 305 MET A C 1
ATOM 2311 O O . MET A 1 305 ? 24.857 22.457 13.308 1.00 13.31 305 MET A O 1
ATOM 2316 N N . ILE A 1 306 ? 26.700 22.899 14.471 1.00 11.75 306 ILE A N 1
ATOM 2317 C CA . ILE A 1 306 ? 27.630 22.301 13.419 1.00 13.10 306 ILE A CA 1
ATOM 2318 C C . ILE A 1 306 ? 28.697 21.561 14.217 1.00 13.42 306 ILE A C 1
ATOM 2319 O O . ILE A 1 306 ? 29.272 22.083 15.179 1.00 14.11 306 ILE A O 1
ATOM 2324 N N . SER A 1 307 ? 29.068 20.380 13.760 1.00 12.79 307 SER A N 1
ATOM 2325 C CA . SER A 1 307 ? 30.278 19.730 14.232 1.00 13.03 307 SER A CA 1
ATOM 2326 C C . SER A 1 307 ? 31.285 19.593 13.111 1.00 12.46 307 SER A C 1
ATOM 2327 O O . SER A 1 307 ? 30.880 19.560 11.958 1.00 13.51 307 SER A O 1
ATOM 2330 N N . VAL A 1 308 ? 32.511 19.581 13.485 1.00 13.66 308 VAL A N 1
ATOM 2331 C CA . VAL A 1 308 ? 33.639 19.682 12.506 1.00 15.40 308 VAL A CA 1
ATOM 2332 C C . VAL A 1 308 ? 34.676 18.677 12.967 1.00 16.25 308 VAL A C 1
ATOM 2333 O O . VAL A 1 308 ? 35.071 18.696 14.101 1.00 16.94 308 VAL A O 1
ATOM 2337 N N . ARG A 1 309 ? 35.188 17.907 12.001 1.00 15.55 309 ARG A N 1
ATOM 2338 C CA . ARG A 1 309 ? 36.338 17.029 12.251 1.00 17.00 309 ARG A CA 1
ATOM 2339 C C . ARG A 1 309 ? 37.533 17.572 11.537 1.00 17.66 309 ARG A C 1
ATOM 2340 O O . ARG A 1 309 ? 37.441 17.859 10.352 1.00 20.98 309 ARG A O 1
ATOM 2348 N N . PHE A 1 310 ? 38.667 17.727 12.238 1.00 16.40 310 PHE A N 1
ATOM 2349 C CA . PHE A 1 310 ? 39.854 18.352 11.789 1.00 17.01 310 PHE A CA 1
ATOM 2350 C C . PHE A 1 310 ? 40.897 17.327 11.203 1.00 21.39 310 PHE A C 1
ATOM 2351 O O . PHE A 1 310 ? 41.148 16.315 11.817 1.00 20.52 310 PHE A O 1
ATOM 2359 N N . ALA A 1 311 ? 41.389 17.702 10.043 1.00 20.49 311 ALA A N 1
ATOM 2360 C CA . ALA A 1 311 ? 42.402 16.853 9.353 1.00 21.81 311 ALA A CA 1
ATOM 2361 C C . ALA A 1 311 ? 43.606 16.668 10.221 1.00 22.03 311 ALA A C 1
ATOM 2362 O O . ALA A 1 311 ? 44.229 15.584 10.190 1.00 23.32 311 ALA A O 1
ATOM 2364 N N . GLY A 1 312 ? 43.960 17.638 11.021 1.00 21.57 312 GLY A N 1
ATOM 2365 C CA . GLY A 1 312 ? 45.129 17.515 11.932 1.00 24.13 312 GLY A CA 1
ATOM 2366 C C . GLY A 1 312 ? 44.887 16.871 13.248 1.00 24.13 312 GLY A C 1
ATOM 2367 O O . GLY A 1 312 ? 45.722 16.962 14.184 1.00 26.85 312 GLY A O 1
ATOM 2368 N N . GLY A 1 313 ? 43.773 16.209 13.386 1.00 20.03 313 GLY A N 1
ATOM 2369 C CA . GLY A 1 313 ? 43.441 15.368 14.523 1.00 20.41 313 GLY A CA 1
ATOM 2370 C C . GLY A 1 313 ? 43.149 16.160 15.788 1.00 21.94 313 GLY A C 1
ATOM 2371 O O . GLY A 1 313 ? 42.851 17.381 15.736 1.00 21.83 313 GLY A O 1
ATOM 2372 N N . GLU A 1 314 ? 43.287 15.460 16.917 1.00 20.05 314 GLU A N 1
ATOM 2373 C CA . GLU A 1 314 ? 43.005 16.056 18.202 1.00 20.12 314 GLU A CA 1
ATOM 2374 C C . GLU A 1 314 ? 43.762 17.305 18.484 1.00 22.76 314 GLU A C 1
ATOM 2375 O O . GLU A 1 314 ? 43.191 18.251 19.054 1.00 20.67 314 GLU A O 1
ATOM 2381 N N . GLU A 1 315 ? 45.065 17.430 18.193 1.00 19.78 315 GLU A N 1
ATOM 2382 C CA . GLU A 1 315 ? 45.812 18.646 18.407 1.00 22.15 315 GLU A CA 1
ATOM 2383 C C . GLU A 1 315 ? 45.220 19.850 17.649 1.00 21.21 315 GLU A C 1
ATOM 2384 O O . GLU A 1 315 ? 45.170 20.949 18.192 1.00 21.34 315 GLU A O 1
ATOM 2390 N N . ALA A 1 316 ? 44.773 19.605 16.419 1.00 20.39 316 ALA A N 1
ATOM 2391 C CA . ALA A 1 316 ? 44.140 20.683 15.646 1.00 21.23 316 ALA A CA 1
ATOM 2392 C C . ALA A 1 316 ? 42.789 21.057 16.218 1.00 19.98 316 ALA A C 1
ATOM 2393 O O . ALA A 1 316 ? 42.564 22.294 16.337 1.00 19.62 316 ALA A O 1
ATOM 2395 N N . ALA A 1 317 ? 42.008 20.049 16.595 1.00 20.01 317 ALA A N 1
ATOM 2396 C CA . ALA A 1 317 ? 40.647 20.283 17.230 1.00 16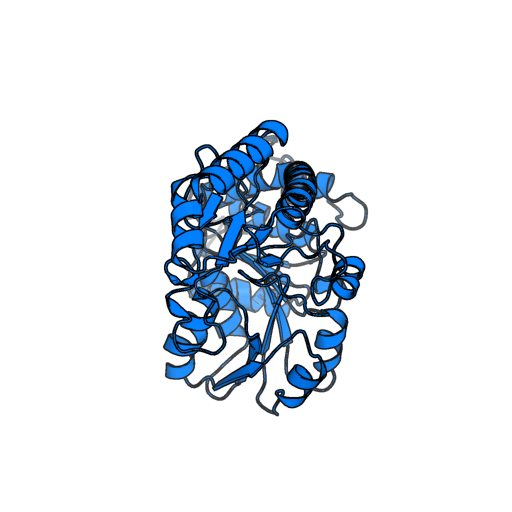.73 317 ALA A CA 1
ATOM 2397 C C . ALA A 1 317 ? 40.813 21.146 18.495 1.00 20.80 317 ALA A C 1
ATOM 2398 O O . ALA A 1 317 ? 40.130 22.163 18.658 1.00 19.19 317 ALA A O 1
ATOM 2400 N N . LYS A 1 318 ? 41.773 20.823 19.370 1.00 18.98 318 LYS A N 1
ATOM 2401 C CA . LYS A 1 318 ? 41.982 21.565 20.572 1.00 19.18 318 LYS A CA 1
ATOM 2402 C C . LYS A 1 318 ? 42.537 22.907 20.374 1.00 20.17 318 LYS A C 1
ATOM 2403 O O . LYS A 1 318 ? 42.158 23.870 21.052 1.00 20.54 318 LYS A O 1
ATOM 2409 N N . LYS A 1 319 ? 43.454 23.075 19.404 1.00 20.17 319 LYS A N 1
ATOM 2410 C CA . LYS A 1 319 ? 43.997 24.395 19.110 1.00 20.81 319 LYS A CA 1
ATOM 2411 C C . LYS A 1 319 ? 42.871 25.353 18.538 1.00 19.44 319 LYS A C 1
ATOM 2412 O O . LYS A 1 319 ? 42.869 26.582 18.833 1.00 21.36 319 LYS A O 1
ATOM 2418 N N . PHE A 1 320 ? 41.995 24.731 17.714 1.00 18.98 320 PHE A N 1
ATOM 2419 C CA . PHE A 1 320 ? 40.845 25.525 17.166 1.00 19.03 320 PHE A CA 1
ATOM 2420 C C . PHE A 1 320 ? 39.998 26.022 18.368 1.00 17.48 320 PHE A C 1
ATOM 2421 O O . PHE A 1 320 ? 39.638 27.202 18.394 1.00 19.21 320 PHE A O 1
ATOM 2429 N N . CYS A 1 321 ? 39.787 25.123 19.308 1.00 18.48 321 CYS A N 1
ATOM 2430 C CA . CYS A 1 321 ? 39.037 25.481 20.513 1.00 19.27 321 CYS A CA 1
ATOM 2431 C C . CYS A 1 321 ? 39.608 26.655 21.276 1.00 20.86 321 CYS A C 1
ATOM 2432 O O . CYS A 1 321 ? 38.812 27.470 21.847 1.00 20.08 321 CYS A O 1
ATOM 2435 N N . THR A 1 322 ? 40.920 26.801 21.369 1.00 18.11 322 THR A N 1
ATOM 2436 C CA . THR A 1 322 ? 41.520 27.879 22.110 1.00 18.76 322 THR A CA 1
ATOM 2437 C C . THR A 1 322 ? 41.911 29.111 21.275 1.00 19.62 322 THR A C 1
ATOM 2438 O O . THR A 1 322 ? 42.420 30.126 21.793 1.00 22.11 322 THR A O 1
ATOM 2442 N N . SER A 1 323 ? 41.595 29.101 19.971 1.00 18.09 323 SER A N 1
ATOM 2443 C CA . SER A 1 323 ? 41.961 30.171 19.057 1.00 18.51 323 SER A CA 1
ATOM 2444 C C . SER A 1 323 ? 40.839 31.177 18.740 1.00 18.33 323 SER A C 1
ATOM 2445 O O . SER A 1 323 ? 41.076 32.255 18.241 1.00 18.91 323 SER A O 1
ATOM 2448 N N . THR A 1 324 ? 39.596 30.733 18.938 1.00 18.47 324 THR A N 1
ATOM 2449 C CA . THR A 1 324 ? 38.465 31.618 18.654 1.00 18.16 324 THR A CA 1
ATOM 2450 C C . THR A 1 324 ? 38.426 32.737 19.669 1.00 18.21 324 THR A C 1
ATOM 2451 O O . THR A 1 324 ? 38.743 32.517 20.900 1.00 20.11 324 THR A O 1
ATOM 2455 N N . LYS A 1 325 ? 38.030 33.946 19.273 1.00 16.94 325 LYS A N 1
ATOM 2456 C CA . LYS A 1 325 ? 37.955 35.071 20.148 1.00 18.70 325 LYS A CA 1
ATOM 2457 C C . LYS A 1 325 ? 36.557 35.633 20.336 1.00 16.97 325 LYS A C 1
ATOM 2458 O O . LYS A 1 325 ? 36.405 36.533 21.159 1.00 23.91 325 LYS A O 1
ATOM 2464 N N . LEU A 1 326 ? 35.599 35.206 19.532 1.00 15.71 326 LEU A N 1
ATOM 2465 C CA . LEU A 1 326 ? 34.183 35.612 19.719 1.00 15.30 326 LEU A CA 1
ATOM 2466 C C . LEU A 1 326 ? 33.399 34.438 20.183 1.00 16.91 326 LEU A C 1
ATOM 2467 O O . LEU A 1 326 ? 32.653 34.528 21.167 1.00 18.55 326 LEU A O 1
ATOM 2472 N N . ILE A 1 327 ? 33.546 33.291 19.522 1.00 14.04 327 ILE A N 1
ATOM 2473 C CA . ILE A 1 327 ? 32.971 32.046 19.938 1.00 14.06 327 ILE A CA 1
ATOM 2474 C C . ILE A 1 327 ? 33.659 31.582 21.193 1.00 15.78 327 ILE A C 1
ATOM 2475 O O . ILE A 1 327 ? 34.914 31.488 21.201 1.00 17.59 327 ILE A O 1
ATOM 2480 N N . CYS A 1 328 ? 32.905 31.306 22.246 1.00 12.89 328 CYS A N 1
ATOM 2481 C CA . CYS A 1 328 ? 33.515 30.981 23.516 1.00 14.93 328 CYS A CA 1
ATOM 2482 C C . CYS A 1 328 ? 33.576 29.505 23.765 1.00 12.32 328 CYS A C 1
ATOM 2483 O O . CYS A 1 328 ? 32.655 28.753 23.633 1.00 13.12 328 CYS A O 1
ATOM 2486 N N . LEU A 1 329 ? 34.746 29.096 24.310 1.00 13.78 329 LEU A N 1
ATOM 2487 C CA . LEU A 1 329 ? 34.994 27.710 24.814 1.00 14.23 329 LEU A CA 1
ATOM 2488 C C . LEU A 1 329 ? 34.246 27.464 26.120 1.00 13.73 329 LEU A C 1
ATOM 2489 O O . LEU A 1 329 ? 34.639 27.979 27.163 1.00 15.26 329 LEU A O 1
ATOM 2494 N N . ALA A 1 330 ? 33.214 26.675 26.006 1.00 12.68 330 ALA A N 1
ATOM 2495 C CA . ALA A 1 330 ? 32.336 26.375 27.136 1.00 14.13 330 ALA A CA 1
ATOM 2496 C C . ALA A 1 330 ? 31.436 25.270 26.795 1.00 15.76 330 ALA A C 1
ATOM 2497 O O . ALA A 1 330 ? 31.140 25.008 25.590 1.00 15.12 330 ALA A O 1
ATOM 2499 N N . GLU A 1 331 ? 30.857 24.585 27.763 1.00 14.60 331 GLU A N 1
ATOM 2500 C CA . GLU A 1 331 ? 29.844 23.601 27.576 1.00 14.96 331 GLU A CA 1
ATOM 2501 C C . GLU A 1 331 ? 28.477 24.283 27.287 1.00 13.24 331 GLU A C 1
ATOM 2502 O O . GLU A 1 331 ? 28.353 25.481 27.422 1.00 14.88 331 GLU A O 1
ATOM 2508 N N . SER A 1 332 ? 27.503 23.495 26.891 1.00 14.73 332 SER A N 1
ATOM 2509 C CA . SER A 1 332 ? 26.136 23.948 26.566 1.00 13.62 332 SER A CA 1
ATOM 2510 C C . SER A 1 332 ? 26.045 24.486 25.161 1.00 13.96 332 SER A C 1
ATOM 2511 O O . SER A 1 332 ? 26.952 24.445 24.351 1.00 15.33 332 SER A O 1
ATOM 2514 N N . LEU A 1 333 ? 24.826 24.885 24.837 1.00 12.24 333 LEU A N 1
ATOM 2515 C CA . LEU A 1 333 ? 24.422 25.226 23.490 1.00 12.41 333 LEU A CA 1
ATOM 2516 C C . LEU A 1 333 ? 23.092 25.898 23.484 1.00 12.90 333 LEU A C 1
ATOM 2517 O O . LEU A 1 333 ? 22.363 25.881 24.519 1.00 12.63 333 LEU A O 1
ATOM 2522 N N . GLY A 1 334 ? 22.730 26.482 22.340 1.00 12.58 334 GLY A N 1
ATOM 2523 C CA . GLY A 1 334 ? 21.403 27.013 22.114 1.00 12.05 334 GLY A CA 1
ATOM 2524 C C . GLY A 1 334 ? 21.143 28.370 22.709 1.00 14.18 334 GLY A C 1
ATOM 2525 O O . GLY A 1 334 ? 19.978 28.832 22.600 1.00 14.58 334 GLY A O 1
ATOM 2526 N N . GLY A 1 335 ? 22.140 29.024 23.175 1.00 13.38 335 GLY A N 1
ATOM 2527 C CA . GLY A 1 335 ? 21.996 30.425 23.572 1.00 11.93 335 GLY A CA 1
ATOM 2528 C C . GLY A 1 335 ? 22.292 31.364 22.471 1.00 11.32 335 GLY A C 1
ATOM 2529 O O . GLY A 1 335 ? 22.775 31.035 21.395 1.00 12.16 335 GLY A O 1
ATOM 2530 N N . VAL A 1 336 ? 21.937 32.636 22.717 1.00 10.88 336 VAL A N 1
ATOM 2531 C CA . VAL A 1 336 ? 22.167 33.705 21.741 1.00 10.64 336 VAL A CA 1
ATOM 2532 C C . VAL A 1 336 ? 23.645 33.874 21.463 1.00 10.85 336 VAL A C 1
ATOM 2533 O O . VAL A 1 336 ? 24.013 34.256 20.323 1.00 11.38 336 VAL A O 1
ATOM 2537 N N . GLU A 1 337 ? 24.519 33.596 22.402 1.00 11.12 337 GLU A N 1
ATOM 2538 C CA . GLU A 1 337 ? 25.985 33.670 22.213 1.00 12.78 337 GLU A CA 1
ATOM 2539 C C . GLU A 1 337 ? 26.490 32.366 21.599 1.00 12.09 337 GLU A C 1
ATOM 2540 O O . GLU A 1 337 ? 26.045 31.237 21.938 1.00 14.02 337 GLU A O 1
ATOM 2546 N N . SER A 1 338 ? 27.488 32.537 20.741 1.00 10.92 338 SER A N 1
ATOM 2547 C CA . SER A 1 338 ? 28.134 31.332 20.128 1.00 12.11 338 SER A CA 1
ATOM 2548 C C . SER A 1 338 ? 29.132 30.673 21.101 1.00 11.73 338 SER A C 1
ATOM 2549 O O . SER A 1 338 ? 29.893 31.314 21.784 1.00 12.73 338 SER A O 1
ATOM 2552 N N . LEU A 1 339 ? 29.059 29.341 21.072 1.00 10.45 339 LEU A N 1
ATOM 2553 C CA . LEU A 1 339 ? 29.914 28.506 21.935 1.00 11.34 339 LEU A CA 1
ATOM 2554 C C . LEU A 1 339 ? 30.551 27.421 21.107 1.00 12.10 339 LEU A C 1
ATOM 2555 O O . LEU A 1 339 ? 29.999 26.979 20.127 1.00 12.53 339 LEU A O 1
ATOM 2560 N N . LEU A 1 340 ? 31.677 26.926 21.627 1.00 12.38 340 LEU A N 1
ATOM 2561 C CA . LEU A 1 340 ? 32.231 25.688 21.054 1.00 12.57 340 LEU A CA 1
ATOM 2562 C C . LEU A 1 340 ? 32.862 24.799 22.159 1.00 11.45 340 LEU A C 1
ATOM 2563 O O . LEU A 1 340 ? 33.175 25.304 23.215 1.00 12.92 340 LEU A O 1
ATOM 2568 N N . GLU A 1 341 ? 32.977 23.521 21.830 1.00 12.09 341 GLU A N 1
ATOM 2569 C CA . GLU A 1 341 ? 33.569 22.587 22.808 1.00 13.18 341 GLU A CA 1
ATOM 2570 C C . GLU A 1 341 ? 34.166 21.410 22.071 1.00 15.82 341 GLU A C 1
ATOM 2571 O O . GLU A 1 341 ? 33.983 21.222 20.901 1.00 14.02 341 GLU A O 1
ATOM 2577 N N . HIS A 1 342 ? 34.954 20.666 22.801 1.00 15.27 342 HIS A N 1
ATOM 2578 C CA . HIS A 1 342 ? 35.615 19.387 22.344 1.00 16.67 342 HIS A CA 1
ATOM 2579 C C . HIS A 1 342 ? 34.889 18.174 22.990 1.00 14.40 342 HIS A C 1
ATOM 2580 O O . HIS A 1 342 ? 35.165 17.893 24.220 1.00 18.00 342 HIS A O 1
ATOM 2587 N N . PRO A 1 343 ? 33.881 17.544 22.459 1.00 18.19 343 PRO A N 1
ATOM 2588 C CA . PRO A 1 343 ? 33.037 16.533 23.214 1.00 16.94 343 PRO A CA 1
ATOM 2589 C C . PRO A 1 343 ? 33.759 15.407 23.839 1.00 22.04 343 PRO A C 1
ATOM 2590 O O . PRO A 1 343 ? 33.392 15.025 24.957 1.00 19.40 343 PRO A O 1
ATOM 2594 N N . ALA A 1 344 ? 34.840 14.969 23.240 1.00 21.43 344 ALA A N 1
ATOM 2595 C CA . ALA A 1 344 ? 35.547 13.777 23.803 1.00 19.72 344 ALA A CA 1
ATOM 2596 C C . ALA A 1 344 ? 36.069 14.038 25.189 1.00 23.53 344 ALA A C 1
ATOM 2597 O O . ALA A 1 344 ? 36.108 13.073 25.992 1.00 25.91 344 ALA A O 1
ATOM 2599 N N . THR A 1 345 ? 36.425 15.301 25.496 1.00 21.31 345 THR A N 1
ATOM 2600 C CA . THR A 1 345 ? 37.000 15.632 26.822 1.00 20.98 345 THR A CA 1
ATOM 2601 C C . THR A 1 345 ? 35.984 16.393 27.659 1.00 20.87 345 THR A C 1
ATOM 2602 O O . THR A 1 345 ? 36.218 16.631 28.857 1.00 22.64 345 THR A O 1
ATOM 2606 N N . MET A 1 346 ? 34.828 16.808 27.166 1.00 20.09 346 MET A N 1
ATOM 2607 C CA . MET A 1 346 ? 34.010 17.699 27.865 1.00 18.03 346 MET A CA 1
ATOM 2608 C C . MET A 1 346 ? 32.672 17.048 27.941 1.00 23.94 346 MET A C 1
ATOM 2609 O O . MET A 1 346 ? 32.516 16.188 28.768 1.00 22.74 346 MET A O 1
ATOM 2614 N N . THR A 1 347 ? 31.677 17.361 27.116 1.00 22.21 347 THR A N 1
ATOM 2615 C CA . THR A 1 347 ? 30.276 16.884 27.412 1.00 23.14 347 THR A CA 1
ATOM 2616 C C . THR A 1 347 ? 30.057 15.387 27.304 1.00 22.51 347 THR A C 1
ATOM 2617 O O . THR A 1 347 ? 29.071 14.821 27.839 1.00 25.17 347 THR A O 1
ATOM 2621 N N . HIS A 1 348 ? 30.962 14.701 26.541 1.00 21.25 348 HIS A N 1
ATOM 2622 C CA . HIS A 1 348 ? 30.798 13.300 26.239 1.00 21.20 348 HIS A CA 1
ATOM 2623 C C . HIS A 1 348 ? 31.934 12.502 26.817 1.00 25.44 348 HIS A C 1
ATOM 2624 O O . HIS A 1 348 ? 32.103 11.338 26.421 1.00 22.77 348 HIS A O 1
ATOM 2631 N N . GLN A 1 349 ? 32.685 13.061 27.764 1.00 23.38 349 GLN A N 1
ATOM 2632 C CA . GLN A 1 349 ? 33.740 12.234 28.402 1.00 26.88 349 GLN A CA 1
ATOM 2633 C C . GLN A 1 349 ? 33.098 10.974 29.052 1.00 26.54 349 GLN A C 1
ATOM 2634 O O . GLN A 1 349 ? 33.710 9.875 28.988 1.00 26.71 349 GLN A O 1
ATOM 2640 N N . SER A 1 350 ? 31.854 11.080 29.501 1.00 30.65 350 SER A N 1
ATOM 2641 C CA . SER A 1 350 ? 31.076 9.967 30.100 1.00 28.04 350 SER A CA 1
ATOM 2642 C C . SER A 1 350 ? 30.753 8.850 29.115 1.00 32.58 350 SER A C 1
ATOM 2643 O O . SER A 1 350 ? 30.380 7.754 29.562 1.00 33.89 350 SER A O 1
ATOM 2646 N N . ALA A 1 351 ? 30.841 9.116 27.797 1.00 29.12 351 ALA A N 1
ATOM 2647 C CA . ALA A 1 351 ? 30.573 8.071 26.757 1.00 27.10 351 ALA A CA 1
ATOM 2648 C C . ALA A 1 351 ? 31.854 7.277 26.376 1.00 27.82 351 ALA A C 1
ATOM 2649 O O . ALA A 1 351 ? 31.783 6.331 25.571 1.00 26.45 351 ALA A O 1
ATOM 2651 N N . ALA A 1 352 ? 33.013 7.651 26.944 1.00 29.17 352 ALA A N 1
ATOM 2652 C CA . ALA A 1 352 ? 34.312 6.935 26.653 1.00 29.12 352 ALA A CA 1
ATOM 2653 C C . ALA A 1 352 ? 34.130 5.410 26.887 1.00 25.25 352 ALA A C 1
ATOM 2654 O O . ALA A 1 352 ? 33.472 5.033 27.898 1.00 28.75 352 ALA A O 1
ATOM 2656 N N . GLY A 1 353 ? 34.634 4.531 26.009 1.00 24.88 353 GLY A N 1
ATOM 2657 C CA . GLY A 1 353 ? 34.482 3.124 26.185 1.00 26.12 353 GLY A CA 1
ATOM 2658 C C . GLY A 1 353 ? 33.204 2.588 25.546 1.00 30.33 353 GLY A C 1
ATOM 2659 O O . GLY A 1 353 ? 32.991 1.410 25.324 1.00 34.68 353 GLY A O 1
ATOM 2660 N N . SER A 1 354 ? 32.267 3.432 25.273 1.00 27.09 354 SER A N 1
ATOM 2661 C CA . SER A 1 354 ? 31.036 2.904 24.771 1.00 25.73 354 SER A CA 1
ATOM 2662 C C . SER A 1 354 ? 30.962 3.043 23.247 1.00 27.36 354 SER A C 1
ATOM 2663 O O . SER A 1 354 ? 31.791 3.803 22.684 1.00 27.26 354 SER A O 1
ATOM 2666 N N 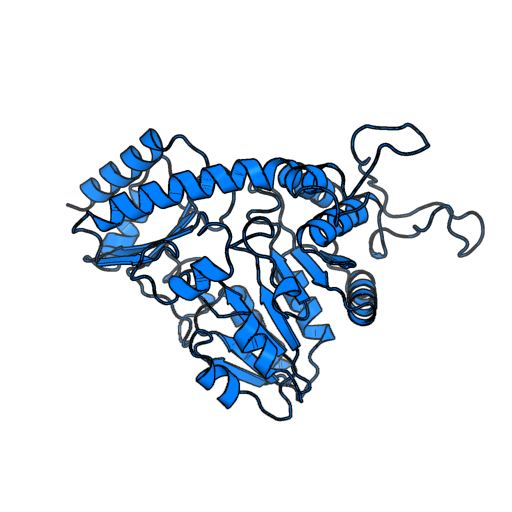. GLN A 1 355 ? 29.961 2.491 22.563 1.00 29.41 355 GLN A N 1
ATOM 2667 C CA . GLN A 1 355 ? 29.825 2.797 21.106 1.00 34.25 355 GLN A CA 1
ATOM 2668 C C . GLN A 1 355 ? 29.524 4.316 20.908 1.00 30.28 355 GLN A C 1
ATOM 2669 O O . GLN A 1 355 ? 29.634 4.818 19.825 1.00 32.88 355 GLN A O 1
ATOM 2675 N N . LEU A 1 356 ? 29.109 5.023 21.934 1.00 29.03 356 LEU A N 1
ATOM 2676 C CA . LEU A 1 356 ? 28.780 6.485 21.761 1.00 26.55 356 LEU A CA 1
ATOM 2677 C C . LEU A 1 356 ? 30.005 7.379 21.807 1.00 26.88 356 LEU A C 1
ATOM 2678 O O . LEU A 1 356 ? 29.861 8.621 21.799 1.00 27.63 356 LEU A O 1
ATOM 2683 N N . GLU A 1 357 ? 31.218 6.808 21.943 1.00 22.28 357 GLU A N 1
ATOM 2684 C CA . GLU A 1 357 ? 32.388 7.602 22.188 1.00 22.42 357 GLU A CA 1
ATOM 2685 C C . GLU A 1 357 ? 32.660 8.442 20.969 1.00 23.11 357 GLU A C 1
ATOM 2686 O O . GLU A 1 357 ? 32.554 7.932 19.831 1.00 25.34 357 GLU A O 1
ATOM 2692 N N . VAL A 1 358 ? 33.023 9.694 21.177 1.00 21.05 358 VAL A N 1
ATOM 2693 C CA . VAL A 1 358 ? 33.099 10.697 20.078 1.00 20.47 358 VAL A CA 1
ATOM 2694 C C . VAL A 1 358 ? 34.530 10.831 19.601 1.00 17.76 358 VAL A C 1
ATOM 2695 O O . VAL A 1 358 ? 35.412 10.871 20.412 1.00 21.15 358 VAL A O 1
ATOM 2699 N N . PRO A 1 359 ? 34.774 10.937 18.291 1.00 18.78 359 PRO A N 1
ATOM 2700 C CA . PRO A 1 359 ? 36.122 11.168 17.779 1.00 19.57 359 PRO A CA 1
ATOM 2701 C C . PRO A 1 359 ? 36.877 12.318 18.410 1.00 20.76 359 PRO A C 1
ATOM 2702 O O . PRO A 1 359 ? 36.328 13.454 18.632 1.00 17.74 359 PRO A O 1
ATOM 2706 N N . ARG A 1 360 ? 38.134 12.137 18.726 1.00 17.88 360 ARG A N 1
ATOM 2707 C CA . ARG A 1 360 ? 38.918 13.177 19.332 1.00 18.34 360 ARG A CA 1
ATOM 2708 C C . ARG A 1 360 ? 39.305 14.338 18.438 1.00 14.81 360 ARG A C 1
ATOM 2709 O O . ARG A 1 360 ? 39.798 15.392 18.885 1.00 18.28 360 ARG A O 1
ATOM 2717 N N . ASP A 1 361 ? 39.047 14.204 17.119 1.00 16.27 361 ASP A N 1
ATOM 2718 C CA . ASP A 1 361 ? 39.300 15.242 16.226 1.00 15.61 361 ASP A CA 1
ATOM 2719 C C . ASP A 1 361 ? 38.072 16.191 15.985 1.00 16.97 361 ASP A C 1
ATOM 2720 O O . ASP A 1 361 ? 38.169 17.048 15.119 1.00 16.65 361 ASP A O 1
ATOM 2725 N N . LEU A 1 362 ? 37.036 15.983 16.802 1.00 14.97 362 LEU A N 1
ATOM 2726 C CA . LEU A 1 362 ? 35.693 16.600 16.592 1.00 13.37 362 LEU A CA 1
ATOM 2727 C C . LEU A 1 362 ? 35.486 17.792 17.526 1.00 14.98 362 LEU A C 1
ATOM 2728 O O . LEU A 1 362 ? 35.776 17.707 18.714 1.00 16.56 362 LEU A O 1
ATOM 2733 N N . VAL A 1 363 ? 35.066 18.913 16.928 1.00 13.62 363 VAL A N 1
ATOM 2734 C CA . VAL A 1 363 ? 34.620 20.124 17.685 1.00 13.78 363 VAL A CA 1
ATOM 2735 C C . VAL A 1 363 ? 33.176 20.364 17.366 1.00 14.01 363 VAL A C 1
ATOM 2736 O O . VAL A 1 363 ? 32.733 20.234 16.236 1.00 15.25 363 VAL A O 1
ATOM 2740 N N . ARG A 1 364 ? 32.383 20.662 18.449 1.00 12.96 364 ARG A N 1
ATOM 2741 C CA . ARG A 1 364 ? 30.958 20.936 18.315 1.00 13.89 364 ARG A CA 1
ATOM 2742 C C . ARG A 1 364 ? 30.790 22.429 18.527 1.00 12.25 364 ARG A C 1
ATOM 2743 O O . ARG A 1 364 ? 31.323 23.021 19.484 1.00 12.30 364 ARG A O 1
ATOM 2751 N N . ILE A 1 365 ? 30.092 23.053 17.555 1.00 12.15 365 ILE A N 1
ATOM 2752 C CA . ILE A 1 365 ? 29.887 24.495 17.596 1.00 11.42 365 ILE A CA 1
ATOM 2753 C C . ILE A 1 365 ? 28.427 24.806 17.649 1.00 10.68 365 ILE A C 1
ATOM 2754 O O . ILE A 1 365 ? 27.617 24.304 16.873 1.00 12.33 365 ILE A O 1
ATOM 2759 N N . SER A 1 366 ? 28.048 25.626 18.673 1.00 11.44 366 SER A N 1
ATOM 2760 C CA . SER A 1 366 ? 26.686 26.214 18.781 1.00 11.60 366 SER A CA 1
ATOM 2761 C C . SER A 1 366 ? 26.770 27.625 18.190 1.00 10.55 366 SER A C 1
ATOM 2762 O O . SER A 1 366 ? 27.315 28.526 18.831 1.00 11.68 366 SER A O 1
ATOM 2765 N N . ILE A 1 367 ? 26.246 27.819 16.979 1.00 11.84 367 ILE A N 1
ATOM 2766 C CA . ILE A 1 367 ? 26.301 29.056 16.274 1.00 12.34 367 ILE A CA 1
ATOM 2767 C C . ILE A 1 367 ? 25.190 29.937 16.858 1.00 12.20 367 ILE A C 1
ATOM 2768 O O . ILE A 1 367 ? 24.040 29.512 16.775 1.00 12.65 367 ILE A O 1
ATOM 2773 N N . GLY A 1 368 ? 25.592 31.080 17.396 1.00 10.97 368 GLY A N 1
ATOM 2774 C CA . GLY A 1 368 ? 24.631 32.067 17.987 1.00 11.58 368 GLY A CA 1
ATOM 2775 C C . GLY A 1 368 ? 24.059 32.990 16.974 1.00 13.46 368 GLY A C 1
ATOM 2776 O O . GLY A 1 368 ? 24.076 32.711 15.758 1.00 12.74 368 GLY A O 1
ATOM 2777 N N . ILE A 1 369 ? 23.593 34.135 17.474 1.00 11.45 369 ILE A N 1
ATOM 2778 C CA . ILE A 1 369 ? 22.911 35.128 16.661 1.00 11.77 369 ILE A CA 1
ATOM 2779 C C . ILE A 1 369 ? 23.687 36.350 16.430 1.00 12.44 369 ILE A C 1
ATOM 2780 O O . ILE A 1 369 ? 23.159 37.408 15.982 1.00 13.78 369 ILE A O 1
ATOM 2785 N N . GLU A 1 370 ? 24.988 36.355 16.702 1.00 11.89 370 GLU A N 1
ATOM 2786 C CA . GLU A 1 370 ? 25.873 37.447 16.330 1.00 11.12 370 GLU A CA 1
ATOM 2787 C C . GLU A 1 370 ? 25.879 37.666 14.825 1.00 11.31 370 GLU A C 1
ATOM 2788 O O . GLU A 1 370 ? 25.416 36.844 14.074 1.00 12.42 370 GLU A O 1
ATOM 2794 N N . ASP A 1 371 ? 26.473 38.799 14.448 1.00 11.78 371 ASP A N 1
ATOM 2795 C CA . ASP A 1 371 ? 26.531 39.089 12.976 1.00 11.94 371 ASP A CA 1
ATOM 2796 C C . ASP A 1 371 ? 27.389 38.034 12.268 1.00 13.37 371 ASP A C 1
ATOM 2797 O O . ASP A 1 371 ? 28.535 37.765 12.736 1.00 12.49 371 ASP A O 1
ATOM 2802 N N . ILE A 1 372 ? 26.917 37.522 11.127 1.00 13.03 372 ILE A N 1
ATOM 2803 C CA . ILE A 1 372 ? 27.681 36.513 10.383 1.00 13.21 372 ILE A CA 1
ATOM 2804 C C . ILE A 1 372 ? 29.026 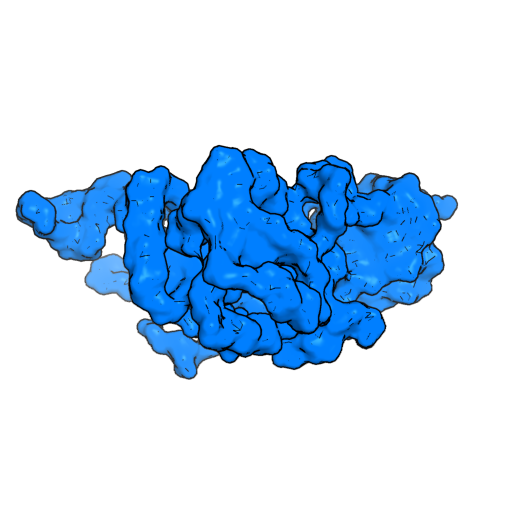36.964 9.996 1.00 14.70 372 ILE A C 1
ATOM 2805 O O . ILE A 1 372 ? 29.937 36.155 9.996 1.00 13.68 372 ILE A O 1
ATOM 2810 N N . GLU A 1 373 ? 29.197 38.212 9.610 1.00 14.58 373 GLU A N 1
ATOM 2811 C CA . GLU A 1 373 ? 30.549 38.687 9.233 1.00 15.91 373 GLU A CA 1
ATOM 2812 C C . GLU A 1 373 ? 31.531 38.538 10.352 1.00 18.38 373 GLU A C 1
ATOM 2813 O O . GLU A 1 373 ? 32.677 38.169 10.113 1.00 16.61 373 GLU A O 1
ATOM 2819 N N . ASP A 1 374 ? 31.133 38.791 11.577 1.00 14.72 374 ASP A N 1
ATOM 2820 C CA . ASP A 1 374 ? 32.004 38.659 12.678 1.00 14.59 374 ASP A CA 1
ATOM 2821 C C . ASP A 1 374 ? 32.282 37.162 13.018 1.00 14.08 374 ASP A C 1
ATOM 2822 O O . ASP A 1 374 ? 33.401 36.803 13.381 1.00 14.50 374 ASP A O 1
ATOM 2827 N N . LEU A 1 375 ? 31.281 36.314 12.914 1.00 12.73 375 LEU A N 1
ATOM 2828 C CA . LEU A 1 375 ? 31.493 34.848 13.169 1.00 14.07 375 LEU A CA 1
ATOM 2829 C C . LEU A 1 375 ? 32.395 34.294 12.064 1.00 14.62 375 LEU A C 1
ATOM 2830 O O . LEU A 1 375 ? 33.280 33.513 12.372 1.00 13.94 375 LEU A O 1
ATOM 2835 N N . LEU A 1 376 ? 32.164 34.641 10.794 1.00 13.43 376 LEU A N 1
ATOM 2836 C CA . LEU A 1 376 ? 33.061 34.156 9.667 1.00 14.19 376 LEU A CA 1
ATOM 2837 C C . LEU A 1 376 ? 34.468 34.612 9.961 1.00 16.05 376 LEU A C 1
ATOM 2838 O O . LEU A 1 376 ? 35.434 33.797 9.786 1.00 16.48 376 LEU A O 1
ATOM 2843 N N . ALA A 1 377 ? 34.662 35.838 10.366 1.00 14.60 377 ALA A N 1
ATOM 2844 C CA . ALA A 1 377 ? 36.004 36.354 10.614 1.00 15.98 377 ALA A CA 1
ATOM 2845 C C . ALA A 1 377 ? 36.682 35.606 11.717 1.00 17.92 377 ALA A C 1
ATOM 2846 O O . ALA A 1 377 ? 37.910 35.279 11.723 1.00 17.03 377 ALA A O 1
ATOM 2848 N N . ASP A 1 378 ? 35.922 35.274 12.773 1.00 14.95 378 ASP A N 1
ATOM 2849 C CA . ASP A 1 378 ? 36.495 34.554 13.909 1.00 15.72 378 ASP A CA 1
ATOM 2850 C C . ASP A 1 378 ? 36.867 33.141 13.556 1.00 16.20 378 ASP A C 1
ATOM 2851 O O . ASP A 1 378 ? 37.998 32.660 13.929 1.00 16.38 378 ASP A O 1
ATOM 2856 N N . VAL A 1 379 ? 36.017 32.425 12.839 1.00 13.82 379 VAL A N 1
ATOM 2857 C CA . VAL A 1 379 ? 36.333 31.086 12.352 1.00 14.56 379 VAL A CA 1
ATOM 2858 C C . VAL A 1 379 ? 37.541 31.133 11.429 1.00 18.00 379 VAL A C 1
ATOM 2859 O O . VAL A 1 379 ? 38.406 30.257 11.575 1.00 17.90 379 VAL A O 1
ATOM 2863 N N . GLU A 1 380 ? 37.557 32.023 10.492 1.00 16.95 380 GLU A N 1
ATOM 2864 C CA . GLU A 1 380 ? 38.710 32.148 9.522 1.00 16.89 380 GLU A CA 1
ATOM 2865 C C . GLU A 1 380 ? 39.989 32.398 10.259 1.00 17.05 380 GLU A C 1
ATOM 2866 O O . GLU A 1 380 ? 41.002 31.601 10.005 1.00 17.60 380 GLU A O 1
ATOM 2872 N N . GLN A 1 381 ? 40.103 33.333 11.170 1.00 17.86 381 GLN A N 1
ATOM 2873 C CA . GLN A 1 381 ? 41.332 33.590 11.904 1.00 17.25 381 GLN A CA 1
ATOM 2874 C C . GLN A 1 381 ? 41.748 32.414 12.762 1.00 21.59 381 GLN A C 1
ATOM 2875 O O . GLN A 1 381 ? 42.952 32.045 12.858 1.00 23.08 381 GLN A O 1
ATOM 2881 N N . ALA A 1 382 ? 40.780 31.684 13.315 1.00 18.41 382 ALA A N 1
ATOM 2882 C CA . ALA A 1 382 ? 41.118 30.549 14.133 1.00 17.98 382 ALA A CA 1
ATOM 2883 C C . ALA A 1 382 ? 41.679 29.427 13.288 1.00 17.52 382 ALA A C 1
ATOM 2884 O O . ALA A 1 382 ? 42.689 28.782 13.685 1.00 19.53 382 ALA A O 1
ATOM 2886 N N . LEU A 1 383 ? 41.156 29.192 12.088 1.00 18.17 383 LEU A N 1
ATOM 2887 C CA . LEU A 1 383 ? 41.605 28.177 11.156 1.00 19.63 383 LEU A CA 1
ATOM 2888 C C . LEU A 1 383 ? 43.044 28.607 10.773 1.00 24.73 383 LEU A C 1
ATOM 2889 O O . LEU A 1 383 ? 43.874 27.733 10.630 1.00 25.16 383 LEU A O 1
ATOM 2894 N N . ASN A 1 384 ? 43.273 29.893 10.544 1.00 20.37 384 ASN A N 1
ATOM 2895 C CA . ASN A 1 384 ? 44.633 30.345 10.125 1.00 24.57 384 ASN A CA 1
ATOM 2896 C C . ASN A 1 384 ? 45.659 30.203 11.231 1.00 26.93 384 ASN A C 1
ATOM 2897 O O . ASN A 1 384 ? 46.865 30.030 10.883 1.00 32.31 384 ASN A O 1
ATOM 2902 N N . ASN A 1 385 ? 45.255 30.128 12.488 1.00 25.26 385 ASN A N 1
ATOM 2903 C CA . ASN A 1 385 ? 46.100 29.897 13.692 1.00 25.58 385 ASN A CA 1
ATOM 2904 C C . ASN A 1 385 ? 46.553 28.456 13.831 1.00 29.98 385 ASN A C 1
ATOM 2905 O O . ASN A 1 385 ? 47.337 28.118 14.761 1.00 32.31 385 ASN A O 1
ATOM 2910 N N . LEU A 1 386 ? 46.137 27.587 12.920 1.00 27.35 386 LEU A N 1
ATOM 2911 C CA . LEU A 1 386 ? 46.496 26.187 13.018 1.00 30.62 386 LEU A CA 1
ATOM 2912 C C . LEU A 1 386 ? 47.840 25.922 12.260 1.00 35.30 386 LEU A C 1
ATOM 2913 O O . LEU A 1 386 ? 48.464 24.886 12.476 1.00 41.21 386 LEU A O 1
ATOM 2918 N N . HIS A 1 387 ? 48.259 26.876 11.454 1.00 34.59 387 HIS A N 1
ATOM 2919 C CA . HIS A 1 387 ? 49.288 26.708 10.408 1.00 42.77 387 HIS A CA 1
ATOM 2920 C C . HIS A 1 387 ? 50.586 27.342 10.850 1.00 45.73 387 HIS A C 1
ATOM 2921 O O . HIS A 1 387 ? 50.556 28.562 11.088 1.00 46.26 387 HIS A O 1
#

Radius of gyration: 21.02 Å; Cα contacts (8 Å, |Δi|>4): 855; chains: 1; bounding box: 61×51×53 Å

Sequence (385 aa):
FDPNTQGFSTASIHAGYEPDDYYGSINTPIYASTTFAQNAPNELRKGYEYTRVGNPTIVALEQTVAALEGAKYGRAFSSGMAATDILFRIILKPGDHIVLGNDAYGGTYRLIDTVFTAWGVEYTVVDTSVVEEVKAAIKDNTKLIWVETPTNPALGITDIEAVAKLTEGTNAKLVVDNTFASPYLQQPLKLGAHAVLHSTTKYIGGHSDVVGGLVVTNDQEMDEELLFMQGGIGPIPSVFDAYLTARGLKTLAVRMDRHCDNAEKIAEFLDSRPEVSTVLYPGLKNHPGHEVAAKQMKRFGGMISVRFAGGEEAAKKFCTSTKLICLAESLGGVESLLEHPATMTHQSAAGSQLEVPRDLVRISIGIEDIEDLLADVEQALNNLH

CATH classification: 3.40.640.10 (+1 more: 3.90.1150.10)

Solvent-accessible surface area: 16501 Å² total; per-residue (Å²): 104,73,57,143,98,90,44,42,56,51,5,4,81,90,17,22,44,132,61,46,158,189,193,32,47,138,56,17,42,72,80,65,55,94,86,45,66,67,98,38,130,123,105,55,150,179,57,50,57,97,20,99,65,18,0,31,1,7,41,10,5,3,78,8,0,2,15,3,0,34,12,141,45,3,42,1,1,44,26,8,57,21,0,4,31,0,0,0,90,30,20,5,116,98,43,16,1,0,0,0,7,42,26,3,63,0,2,3,25,123,23,0,51,89,62,16,54,83,182,37,8,76,59,52,44,13,44,10,60,64,45,118,75,0,113,89,13,35,96,146,38,2,53,0,0,2,1,12,1,8,11,5,0,29,2,21,4,1,23,0,79,24,0,10,122,32,10,136,91,54,109,5,71,0,0,0,18,0,11,14,1,0,2,24,4,4,50,0,23,133,46,35,8,66,0,0,2,1,15,2,26,28,1,3,2,0,78,62,90,11,86,5,1,0,0,0,0,64,58,110,124,9,11,92,79,0,65,131,23,9,8,57,81,24,25,41,10,51,10,116,44,1,42,66,3,15,149,4,0,71,55,0,8,106,7,0,47,128,0,0,53,3,0,70,96,0,0,125,43,0,89,80,43,114,40,17,72,57,12,23,2,0,21,39,180,144,12,98,30,23,137,34,0,49,133,18,11,133,45,40,5,0,6,0,0,0,83,2,70,52,24,45,153,16,0,100,87,0,6,99,10,18,179,74,3,68,78,34,93,39,2,0,1,43,56,1,12,2,1,4,0,21,62,54,23,3,116,47,0,69,78,22,129,2,93,3,49,140,25,1,0,4,0,2,0,0,58,42,91,22,120,77,0,52,57,9,0,79,69,0,0,81,74,48,127

B-factor: mean 18.78, std 8.14, range [8.34, 65.44]

Secondary structure (DSSP, 8-state):
--GGGS-HHHHHHHSS----SSS--SS------SB--EEETTEESSS-SBTTT--HHHHHHHHHHHHHTT-SEEEEESSHHHHHHHHHHHH--TT-EEEEESS--HHHHHIIIIIGGGGT-EEEEE-TTSHHHHHHH--TTEEEEEEESS-TTT-----HHHHHHTTTTSS-EEEEE-TTTHHHH--GGGGT-SEEEEETTTTTT-SS----EEEEES-HHHHHHHHHHHHHH--PPPHHHHHHHHHHHTTHHHHHHHHHHHHHHHHHHHHT-TTEEEEE-TTSTTSTTHHHHHHH-SS--SEEEEEETTHHHHHHHHHHH-SSSEE-S---SSS-EEE-TTTTTTGGGTTSTTPPPTTEEEEE--SS-HHHHHHHHHHHHHTT-

Foldseek 3Di:
DDLVVDDLLVLLLPQQDAQDPPRRDRADDLPPDQADDAPDVVHRPPPTGGPLLHDSLLSSLQRSQCSLQVFPGKHKFQALLVLLVLVCVVQDAAPAEEEEELAAFLSSVCCCPVPVVVRRYYYDYFHQQDLVRLLVRDDQRYAEYEEEALHPPQRDHHQLLSNLVSCVVHNYAYEYACAFQGSLWFRSVVSRHAKYKYFLCAALLQANPGHMMMMGGHDVVSNVSSSVCSNVVPRHHRSVRSSSSSVSNSCSVVFWVLLLVLQVVVLVVLVPDPQFDDKRWLCDPPRVCVVSSVVGTPGGGNKIKTFGPVFLVLQVLLQVQFDQAHDDDGARHQGKHKYQCCPPRNVSCPPHSNRDGSRMMMIHRHNPDSVSVNVRSVRSSVSSD

InterPro domains:
  IPR000277 Cys/Met metabolism, pyridoxal phosphate-dependent enzyme [PF01053] (11-384)
  IPR000277 Cys/Met metabolism, pyridoxal phosphate-dependent enzyme [PIRSF001434] (6-385)
  IPR000277 Cys/Met metabolism, pyridoxal phosphate-dependent enzyme [PTHR11808] (10-385)
  IPR000277 Cys/Met metabolism, pyridoxal phosphate-dependent enzyme [cd00614] (26-384)
  IPR015421 Pyridoxal phosphate-dependent transferase, major domain [G3DSA:3.40.640.10] (1-254)
  IPR015422 Pyridoxal phosphate-dependent transferase, small domain [G3DSA:3.90.1150.10] (255-386)
  IPR015424 Pyridoxal phosphate-dependent transferase [SSF53383] (14-385)